Protein 3N3M (pdb70)

B-factor: mean 17.36, std 8.09, range [6.69, 53.51]

GO terms:
  GO:0004590 orotidine-5'-phosphate decarboxylase activity (F, IDA)
  GO:0006207 'de novo' pyrimidine nucleobase biosynthetic process (P, IDA)
  GO:0005515 protein binding (F, IPI)

Radius of gyration: 24.57 Å; Cα contacts (8 Å, |Δi|>4): 1344; chains: 2; bounding box: 71×54×68 Å

Nearest PDB structures (foldseek):
  3s9y-assembly1_A  TM=9.866E-01  e=8.174E-56  Plasmodium falciparum 3D7
  6dsr-assembly1_B  TM=1.000E+00  e=1.094E-52  Plasmodium falciparum
  6dsr-assembly1_A  TM=9.986E-01  e=3.326E-52  Plasmodium falciparum
  2aqw-assembly1_A  TM=9.855E-01  e=5.364E-44  Plasmodium yoelii
  2ffc-assembly1_A-2  TM=9.710E-01  e=6.457E-43  Plasmodium vivax

Organism: Plasmodium falciparum (isolate 3D7) (NCBI:txid36329)

InterPro domains:
  IPR001754 Orotidine 5'-phosphate decarboxylase domain [PF00215] (89-309)
  IPR001754 Orotidine 5'-phosphate decarboxylase domain [SM00934] (17-309)
  IPR011060 Ribulose-phosphate binding barrel [SSF51366] (3-318)
  IPR011995 Orotidine 5'-phosphate decarboxylase, type 2 [PTHR43375] (1-318)
  IPR011995 Orotidine 5'-phosphate decarboxylase, type 2 [TIGR02127] (3-299)
  IPR013785 Aldolase-type TIM barrel [G3DSA:3.20.20.70] (1-323)
  IPR018089 Orotidine 5'-phosphate decarboxylase, active site [PS00156] (133-146)

CATH classification: 3.20.20.70

Sequence (650 aa):
GLVPRGSMGFFKVKLEKKRRNNAINTCLCIGLDPPDEKDIENNFMKKNEKENNYNNNIKKNLKEKKYINNVSIKKDILLLKAPDNNIIRREEEKSEEFFYFFNHFCFFYIINETNKYALTTFKMNFAFYIPYGSVGIDVLKNVFDYLYELNIIPTILDMKINDIGNTVVKKNYRKFIFEEYLKSDSCTVNIYMGTTNNMMLKDICYDEEKNKYYSAFVVLVKTTNPDSAIFQKKNLSLDNKQQAYVIIMAQEEALNMSSSYLNLEQNNEFIGFVVGAANSYDEMNYIRTYFPNCYILSPGIGAQNNGDLHKTLTNNGYHKSYYEKILINIGRAITKNPYPPQKKAAQMYYDQINAILKQNMSMGFKVKKLEKRRNAINTCLCIGLDPDEKKDIEENFMKNEKENNNYNNNIKKNLKEKYYINNNVSSIKKDDILLKAPDNIIREEKSSEEEFFYFFNHFCFFYIINETNKYALTTFKMNFAFYIPYGSVGIDVLKNVFDYLYELNIPTILDMKINDIGNTVKKNYRKFIFEYLKSDSCTVNIYMGTTNNMLKDICYDEEKNKYYSAFVLVKTTNPDSAIIFQKNLSLDNKQQAYVIMAQEALNMSSYLNLEQNNEFIGFVVGAANSYDEMNYIRTYYFPNCYILSPGIGAQNGDLHKTLTNGYHKKSYEKILINIGRAITKNPYPQKAAQMMYYDQQINAILKQNM

Structure (mmCIF, N/CA/C/O backbone):
data_3N3M
#
_entry.id   3N3M
#
_cell.length_a   80.802
_cell.length_b   83.131
_cell.length_c   89.983
_cell.angle_alpha   90.00
_cell.angle_beta   90.00
_cell.angle_gamma   90.00
#
_symmetry.space_group_name_H-M   'P 21 21 2'
#
loop_
_entity.id
_entity.type
_entity.pdbx_description
1 polymer "Orotidine 5'-phosphate decarboxylase"
2 non-polymer 'TRIETHYLENE GLYCOL'
3 non-polymer 1,2-ETHANEDIOL
4 non-polymer GLYCEROL
5 non-polymer "6-AMINOURIDINE 5'-MONOPHOSPHATE"
6 non-polymer 'PHOSPHATE ION'
7 water water
#
loop_
_atom_site.group_PDB
_atom_site.id
_atom_site.type_symbol
_atom_site.label_atom_id
_atom_site.label_alt_id
_atom_site.label_comp_id
_atom_site.label_asym_id
_atom_site.label_entity_id
_atom_site.label_seq_id
_atom_site.pdbx_PDB_ins_code
_atom_site.Cartn_x
_atom_site.Cartn_y
_atom_site.Cartn_z
_atom_site.occupancy
_atom_site.B_iso_or_equiv
_atom_site.auth_seq_id
_atom_site.auth_comp_id
_atom_site.auth_asym_id
_atom_site.auth_atom_id
_atom_site.pdbx_PDB_model_num
ATOM 1 N N . GLY A 1 13 ? 7.251 34.507 -11.885 1.00 37.19 -6 GLY A N 1
ATOM 2 C CA . GLY A 1 13 ? 6.687 34.243 -10.530 1.00 36.82 -6 GLY A CA 1
ATOM 3 C C . GLY A 1 13 ? 7.330 33.064 -9.824 1.00 36.79 -6 GLY A C 1
ATOM 4 O O . GLY A 1 13 ? 6.980 32.760 -8.682 1.00 37.38 -6 GLY A O 1
ATOM 5 N N . LEU A 1 14 ? 8.278 32.413 -10.497 1.00 36.47 -5 LEU A N 1
ATOM 6 C CA . LEU A 1 14 ? 8.929 31.199 -9.994 1.00 36.02 -5 LEU A CA 1
ATOM 7 C C . LEU A 1 14 ? 10.241 31.480 -9.271 1.00 35.93 -5 LEU A C 1
ATOM 8 O O . LEU A 1 14 ? 11.025 32.337 -9.683 1.00 35.57 -5 LEU A O 1
ATOM 13 N N . VAL A 1 15 ? 10.482 30.716 -8.209 1.00 35.89 -4 VAL A N 1
ATOM 14 C CA . VAL A 1 15 ? 11.659 30.899 -7.366 1.00 36.03 -4 VAL A CA 1
ATOM 15 C C . VAL A 1 15 ? 12.332 29.545 -7.096 1.00 34.97 -4 VAL A C 1
ATOM 16 O O . VAL A 1 15 ? 11.635 28.532 -6.970 1.00 35.92 -4 VAL A O 1
ATOM 20 N N . PRO A 1 16 ? 13.679 29.497 -7.067 1.00 34.12 -3 PRO A N 1
ATOM 21 C CA . PRO A 1 16 ? 14.322 28.205 -6.807 1.00 32.98 -3 PRO A CA 1
ATOM 22 C C . PRO A 1 16 ? 14.109 27.756 -5.368 1.00 31.32 -3 PRO A C 1
ATOM 23 O O . PRO A 1 16 ? 13.789 28.577 -4.500 1.00 29.90 -3 PRO A O 1
ATOM 27 N N . ARG A 1 17 ? 14.263 26.455 -5.142 1.00 30.50 -2 ARG A N 1
ATOM 28 C CA . ARG A 1 17 ? 14.277 25.906 -3.792 1.00 29.62 -2 ARG A CA 1
ATOM 29 C C . ARG A 1 17 ? 15.290 26.679 -2.944 1.00 27.93 -2 ARG A C 1
ATOM 30 O O . ARG A 1 17 ? 16.433 26.929 -3.367 1.00 27.88 -2 ARG A O 1
ATOM 38 N N . GLY A 1 18 ? 14.856 27.072 -1.756 1.00 25.71 -1 GLY A N 1
ATOM 39 C CA . GLY A 1 18 ? 15.731 27.745 -0.810 1.00 23.86 -1 GLY A CA 1
ATOM 40 C C . GLY A 1 18 ? 15.584 29.252 -0.816 1.00 23.56 -1 GLY A C 1
ATOM 41 O O . GLY A 1 18 ? 16.116 29.926 0.077 1.00 23.29 -1 GLY A O 1
ATOM 42 N N . SER A 1 19 ? 14.851 29.777 -1.801 1.00 22.12 0 SER A N 1
ATOM 43 C CA . SER A 1 19 ? 14.785 31.217 -2.013 1.00 21.78 0 SER A CA 1
ATOM 44 C C . SER A 1 19 ? 13.387 31.754 -1.786 1.00 21.92 0 SER A C 1
ATOM 45 O O . SER A 1 19 ? 12.870 32.571 -2.567 1.00 21.31 0 SER A O 1
ATOM 48 N N . MET A 1 20 ? 12.789 31.271 -0.703 1.00 22.12 1 MET A N 1
ATOM 49 C CA . MET A 1 20 ? 11.519 31.799 -0.229 1.00 22.48 1 MET A CA 1
ATOM 50 C C . MET A 1 20 ? 11.359 31.576 1.273 1.00 21.41 1 MET A C 1
ATOM 51 O O . MET A 1 20 ? 11.939 30.650 1.851 1.00 22.42 1 MET A O 1
ATOM 56 N N . GLY A 1 21 ? 10.560 32.422 1.904 1.00 20.17 2 GLY A N 1
ATOM 57 C CA . GLY A 1 21 ? 10.361 32.316 3.343 1.00 17.32 2 GLY A CA 1
ATOM 58 C C . GLY A 1 21 ? 9.541 31.109 3.728 1.00 16.52 2 GLY A C 1
ATOM 59 O O . GLY A 1 21 ? 8.763 30.589 2.914 1.00 16.03 2 GLY A O 1
ATOM 60 N N A PHE A 1 22 ? 9.718 30.679 4.965 0.50 15.10 3 PHE A N 1
ATOM 61 N N B PHE A 1 22 ? 9.695 30.644 4.970 0.50 15.57 3 PHE A N 1
ATOM 62 C CA A PHE A 1 22 ? 9.058 29.467 5.400 0.50 14.41 3 PHE A CA 1
ATOM 63 C CA B PHE A 1 22 ? 9.026 29.420 5.497 0.50 15.11 3 PHE A CA 1
ATOM 64 C C A PHE A 1 22 ? 7.554 29.503 5.201 0.50 14.83 3 PHE A C 1
ATOM 65 C C B PHE A 1 22 ? 7.499 29.446 5.429 0.50 15.49 3 PHE A C 1
ATOM 66 O O A PHE A 1 22 ? 7.012 28.508 4.720 0.50 13.23 3 PHE A O 1
ATOM 67 O O B PHE A 1 22 ? 6.860 28.404 5.278 0.50 15.19 3 PHE A O 1
ATOM 82 N N . LYS A 1 23 ? 6.901 30.631 5.511 1.00 14.81 4 LYS A N 1
ATOM 83 C CA . LYS A 1 23 ? 5.444 30.718 5.381 1.00 16.72 4 LYS A CA 1
ATOM 84 C C . LYS A 1 23 ? 4.987 30.258 4.018 1.00 16.72 4 LYS A C 1
ATOM 85 O O . LYS A 1 23 ? 3.985 29.530 3.899 1.00 17.17 4 LYS A O 1
ATOM 91 N N . VAL A 1 24 ? 5.718 30.694 2.998 1.00 16.45 5 VAL A N 1
ATOM 92 C CA . VAL A 1 24 ? 5.382 30.435 1.609 1.00 17.95 5 VAL A CA 1
ATOM 93 C C . VAL A 1 24 ? 5.745 28.998 1.219 1.00 16.77 5 VAL A C 1
ATOM 94 O O . VAL A 1 24 ? 5.002 28.320 0.490 1.00 17.25 5 VAL A O 1
ATOM 98 N N . LYS A 1 25 ? 6.878 28.515 1.720 1.00 15.69 6 LYS A N 1
ATOM 99 C CA . LYS A 1 25 ? 7.307 27.145 1.456 1.00 14.42 6 LYS A CA 1
ATOM 100 C C . LYS A 1 25 ? 6.288 26.154 2.021 1.00 13.75 6 LYS A C 1
ATOM 101 O O . LYS A 1 25 ? 5.929 25.182 1.351 1.00 13.43 6 LYS A O 1
ATOM 107 N N . LEU A 1 26 ? 5.783 26.421 3.227 1.00 13.66 7 LEU A N 1
ATOM 108 C CA . LEU A 1 26 ? 4.764 25.582 3.845 1.00 14.33 7 LEU A CA 1
ATOM 109 C C . LEU A 1 26 ? 3.474 25.611 3.066 1.00 15.99 7 LEU A C 1
ATOM 110 O O . LEU A 1 26 ? 2.859 24.573 2.829 1.00 15.64 7 LEU A O 1
ATOM 115 N N . GLU A 1 27 ? 3.045 26.804 2.676 1.00 15.89 8 GLU A N 1
ATOM 116 C CA . GLU A 1 27 ? 1.773 26.926 1.978 1.00 17.49 8 GLU A CA 1
ATOM 117 C C . GLU A 1 27 ? 1.835 26.185 0.650 1.00 16.51 8 GLU A C 1
ATOM 118 O O . GLU A 1 27 ? 0.902 25.469 0.261 1.00 17.29 8 GLU A O 1
ATOM 124 N N A LYS A 1 28 ? 2.964 26.311 -0.029 0.50 16.38 9 LYS A N 1
ATOM 125 N N B LYS A 1 28 ? 2.935 26.356 -0.071 0.50 16.32 9 LYS A N 1
ATOM 126 C CA A LYS A 1 28 ? 3.161 25.708 -1.337 0.50 15.96 9 LYS A CA 1
ATOM 127 C CA B LYS A 1 28 ? 3.053 25.692 -1.356 0.50 15.84 9 LYS A CA 1
ATOM 128 C C A LYS A 1 28 ? 3.224 24.180 -1.292 0.50 15.71 9 LYS A C 1
ATOM 129 C C B LYS A 1 28 ? 3.025 24.182 -1.169 0.50 15.58 9 LYS A C 1
ATOM 130 O O A LYS A 1 28 ? 2.778 23.486 -2.218 0.50 15.20 9 LYS A O 1
ATOM 131 O O B LYS A 1 28 ? 2.265 23.512 -1.861 0.50 15.18 9 LYS A O 1
ATOM 142 N N . ARG A 1 29 ? 3.809 23.666 -0.217 1.00 15.19 10 ARG A N 1
ATOM 143 C CA . ARG A 1 29 ? 3.898 22.210 -0.011 1.00 14.67 10 ARG A CA 1
ATOM 144 C C . ARG A 1 29 ? 2.539 21.672 0.383 1.00 14.94 10 ARG A C 1
ATOM 145 O O . ARG A 1 29 ? 2.146 20.609 -0.074 1.00 13.96 10 ARG A O 1
ATOM 153 N N . ARG A 1 30 ? 1.796 22.420 1.189 1.00 15.65 11 ARG A N 1
ATOM 154 C CA . ARG A 1 30 ? 0.472 22.000 1.619 1.00 16.96 11 ARG A CA 1
ATOM 155 C C . ARG A 1 30 ? -0.476 21.954 0.411 1.00 18.35 11 ARG A C 1
ATOM 156 O O . ARG A 1 30 ? -1.324 21.051 0.298 1.00 18.68 11 ARG A O 1
ATOM 164 N N A ASN A 1 31 ? -0.339 22.909 -0.506 0.50 18.83 12 ASN A N 1
ATOM 165 N N B ASN A 1 31 ? -0.317 22.932 -0.476 0.50 19.23 12 ASN A N 1
ATOM 166 C CA A ASN A 1 31 ? -1.148 22.878 -1.725 0.50 19.25 12 ASN A CA 1
ATOM 167 C CA B ASN A 1 31 ? -1.053 22.952 -1.724 0.50 20.24 12 ASN A CA 1
ATOM 168 C C A ASN A 1 31 ? -0.744 21.770 -2.698 0.50 19.53 12 ASN A C 1
ATOM 169 C C B ASN A 1 31 ? -0.782 21.695 -2.538 0.50 19.92 12 ASN A C 1
ATOM 170 O O A ASN A 1 31 ? -1.532 21.367 -3.563 0.50 20.04 12 ASN A O 1
ATOM 171 O O B ASN A 1 31 ? -1.711 21.108 -3.107 0.50 20.52 12 ASN A O 1
ATOM 180 N N . ALA A 1 32 ? 0.487 21.290 -2.582 1.00 19.41 13 ALA A N 1
ATOM 181 C CA . ALA A 1 32 ? 0.948 20.180 -3.403 1.00 19.17 13 ALA A CA 1
ATOM 182 C C . ALA A 1 32 ? 0.449 18.834 -2.890 1.00 19.10 13 ALA A C 1
ATOM 183 O O . ALA A 1 32 ? -0.073 18.024 -3.660 1.00 20.38 13 ALA A O 1
ATOM 185 N N . ILE A 1 33 ? 0.582 18.601 -1.588 1.00 17.60 14 ILE A N 1
ATOM 186 C CA . ILE A 1 33 ? 0.292 17.269 -1.067 1.00 17.56 14 ILE A CA 1
ATOM 187 C C . ILE A 1 33 ? -0.919 17.164 -0.151 1.00 16.27 14 ILE A C 1
ATOM 188 O O . ILE A 1 33 ? -1.302 16.059 0.236 1.00 16.80 14 ILE A O 1
ATOM 193 N N . ASN A 1 34 ? -1.489 18.304 0.213 1.00 15.61 15 ASN A N 1
ATOM 194 C CA . ASN A 1 34 ? -2.801 18.356 0.841 1.00 15.66 15 ASN A CA 1
ATOM 195 C C . ASN A 1 34 ? -2.891 17.581 2.135 1.00 15.46 15 ASN A C 1
ATOM 196 O O . ASN A 1 34 ? -3.796 16.771 2.366 1.00 16.87 15 ASN A O 1
ATOM 201 N N . THR A 1 35 ? -1.941 17.861 3.022 1.00 13.77 16 THR A N 1
ATOM 202 C CA . THR A 1 35 ? -1.955 17.238 4.343 1.00 13.19 16 THR A CA 1
ATOM 203 C C . THR A 1 35 ? -1.297 18.180 5.343 1.00 12.96 16 THR A C 1
ATOM 204 O O . THR A 1 35 ? -0.726 19.182 4.956 1.00 14.49 16 THR A O 1
ATOM 208 N N . CYS A 1 36 ? -1.381 17.825 6.625 1.00 11.56 17 CYS A N 1
ATOM 209 C CA . CYS A 1 36 ? -0.608 18.507 7.652 1.00 11.55 17 CYS A CA 1
ATOM 210 C C . CYS A 1 36 ? 0.258 17.552 8.460 1.00 11.37 17 CYS A C 1
ATOM 211 O O . CYS A 1 36 ? 0.737 17.898 9.548 1.00 11.95 17 CYS A O 1
ATOM 214 N N . LEU A 1 37 ? 0.482 16.364 7.922 1.00 9.91 18 LEU A N 1
ATOM 215 C CA . LEU A 1 37 ? 1.391 15.390 8.543 1.00 10.10 18 LEU A CA 1
ATOM 216 C C . LEU A 1 37 ? 2.806 15.936 8.640 1.00 9.21 18 LEU A C 1
ATOM 217 O O . LEU A 1 37 ? 3.429 16.298 7.638 1.00 10.86 18 LEU A O 1
ATOM 222 N N . CYS A 1 38 ? 3.340 15.910 9.862 1.00 9.51 19 CYS A N 1
ATOM 223 C CA . CYS A 1 38 ? 4.743 16.208 10.088 1.00 9.42 19 CYS A CA 1
ATOM 224 C C . CYS A 1 38 ? 5.393 14.882 10.531 1.00 8.00 19 CYS A C 1
ATOM 225 O O . CYS A 1 38 ? 4.977 14.305 11.545 1.00 9.59 19 CYS A O 1
ATOM 228 N N . ILE A 1 39 ? 6.391 14.422 9.784 1.00 7.89 20 ILE A N 1
ATOM 229 C CA . ILE A 1 39 ? 6.995 13.142 10.157 1.00 7.68 20 ILE A CA 1
ATOM 230 C C . ILE A 1 39 ? 8.175 13.437 11.068 1.00 8.32 20 ILE A C 1
ATOM 231 O O . ILE A 1 39 ? 9.083 14.177 10.710 1.00 8.60 20 ILE A O 1
ATOM 236 N N . GLY A 1 40 ? 8.180 12.809 12.233 1.00 8.23 21 GLY A N 1
ATOM 237 C CA . GLY A 1 40 ? 9.274 12.991 13.167 1.00 8.88 21 GLY A CA 1
ATOM 238 C C . GLY A 1 40 ? 10.358 11.965 12.913 1.00 9.21 21 GLY A C 1
ATOM 239 O O . GLY A 1 40 ? 10.063 10.771 12.733 1.00 10.57 21 GLY A O 1
ATOM 240 N N . LEU A 1 41 ? 11.613 12.403 12.873 1.00 8.96 22 LEU A N 1
ATOM 241 C CA . LEU A 1 41 ? 12.734 11.506 12.616 1.00 9.82 22 LEU A CA 1
ATOM 242 C C . LEU A 1 41 ? 13.668 11.542 13.829 1.00 10.27 22 LEU A C 1
ATOM 243 O O . LEU A 1 41 ? 14.579 12.390 13.926 1.00 11.37 22 LEU A O 1
ATOM 248 N N . ASP A 1 42 ? 13.397 10.608 14.754 1.00 9.66 23 ASP A N 1
ATOM 249 C CA . ASP A 1 42 ? 14.046 10.534 16.071 1.00 9.15 23 ASP A CA 1
ATOM 250 C C . ASP A 1 42 ? 14.620 9.120 16.215 1.00 9.02 23 ASP A C 1
ATOM 251 O O . ASP A 1 42 ? 14.072 8.294 16.947 1.00 9.05 23 ASP A O 1
ATOM 256 N N A PRO A 1 43 ? 15.703 8.816 15.480 0.50 9.55 24 PRO A N 1
ATOM 257 N N B PRO A 1 43 ? 15.747 8.851 15.543 0.50 9.42 24 PRO A N 1
ATOM 258 C CA A PRO A 1 43 ? 16.165 7.429 15.536 0.50 9.36 24 PRO A CA 1
ATOM 259 C CA B PRO A 1 43 ? 16.318 7.500 15.497 0.50 9.54 24 PRO A CA 1
ATOM 260 C C A PRO A 1 43 ? 16.877 7.192 16.854 0.50 9.64 24 PRO A C 1
ATOM 261 C C B PRO A 1 43 ? 17.030 7.113 16.794 0.50 9.43 24 PRO A C 1
ATOM 262 O O A PRO A 1 43 ? 17.651 8.038 17.302 0.50 9.85 24 PRO A O 1
ATOM 263 O O B PRO A 1 43 ? 18.009 7.774 17.159 0.50 9.95 24 PRO A O 1
ATOM 270 N N . ASP A 1 44 ? 16.563 6.081 17.498 1.00 10.00 25 ASP A N 1
ATOM 271 C CA . ASP A 1 44 ? 17.268 5.701 18.726 1.00 10.30 25 ASP A CA 1
ATOM 272 C C . ASP A 1 44 ? 18.268 4.596 18.445 1.00 10.99 25 ASP A C 1
ATOM 273 O O . ASP A 1 44 ? 18.402 4.119 17.315 1.00 10.65 25 ASP A O 1
ATOM 278 N N . GLU A 1 45 ? 19.050 4.249 19.462 1.00 11.73 26 GLU A N 1
ATOM 279 C CA . GLU A 1 45 ? 20.103 3.267 19.274 1.00 13.20 26 GLU A CA 1
ATOM 280 C C . GLU A 1 45 ? 19.545 1.939 18.788 1.00 12.82 26 GLU A C 1
ATOM 281 O O . GLU A 1 45 ? 20.129 1.306 17.907 1.00 12.32 26 GLU A O 1
ATOM 287 N N . LYS A 1 46 ? 18.393 1.558 19.320 1.00 12.05 27 LYS A N 1
ATOM 28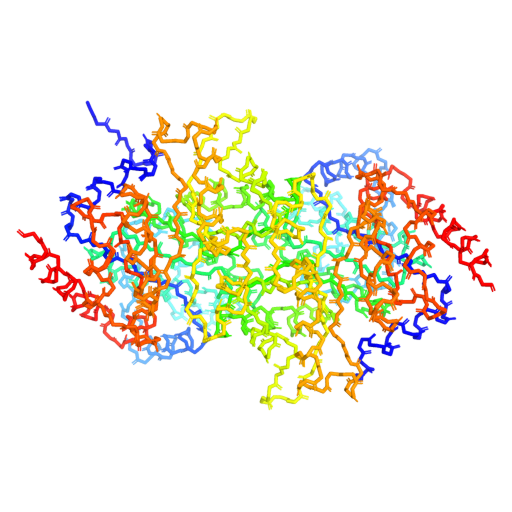8 C CA . LYS A 1 46 ? 17.732 0.326 18.858 1.00 13.87 27 LYS A CA 1
ATOM 289 C C . LYS A 1 46 ? 17.328 0.375 17.397 1.00 12.54 27 LYS A C 1
ATOM 290 O O . LYS A 1 46 ? 17.453 -0.601 16.647 1.00 12.43 27 LYS A O 1
ATOM 296 N N . ASP A 1 47 ? 16.849 1.535 16.965 1.00 11.90 28 ASP A N 1
ATOM 297 C CA . ASP A 1 47 ? 16.478 1.660 15.573 1.00 11.53 28 ASP A CA 1
ATOM 298 C C . ASP A 1 47 ? 17.669 1.473 14.642 1.00 11.32 28 ASP A C 1
ATOM 299 O O . ASP A 1 47 ? 17.566 0.806 13.609 1.00 11.35 28 ASP A O 1
ATOM 304 N N . ILE A 1 48 ? 18.784 2.091 15.006 1.00 10.70 29 ILE A N 1
ATOM 305 C CA . ILE A 1 48 ? 19.994 2.011 14.179 1.00 11.38 29 ILE A CA 1
ATOM 306 C C . ILE A 1 48 ? 20.517 0.580 14.127 1.00 11.47 29 ILE A C 1
ATOM 307 O O . ILE A 1 48 ? 20.807 0.045 13.031 1.00 11.50 29 ILE A O 1
ATOM 312 N N . GLU A 1 49 ? 20.584 -0.051 15.304 1.00 12.33 30 GLU A N 1
ATOM 313 C CA . GLU A 1 49 ? 21.005 -1.444 15.370 1.00 13.49 30 GLU A CA 1
ATOM 314 C C . GLU A 1 49 ? 20.096 -2.379 14.599 1.00 13.18 30 GLU A C 1
ATOM 315 O O . GLU A 1 49 ? 20.582 -3.307 13.923 1.00 13.64 30 GLU A O 1
ATOM 321 N N A ASN A 1 50 ? 18.788 -2.153 14.670 0.50 11.85 31 ASN A N 1
ATOM 322 N N B ASN A 1 50 ? 18.786 -2.163 14.703 0.50 12.78 31 ASN A N 1
ATOM 323 C CA A ASN A 1 50 ? 17.844 -3.019 13.988 0.50 11.79 31 ASN A CA 1
ATOM 324 C CA B ASN A 1 50 ? 17.827 -2.997 14.000 0.50 13.50 31 ASN A CA 1
ATOM 325 C C A ASN A 1 50 ? 17.881 -2.843 12.473 0.50 11.58 31 ASN A C 1
ATOM 326 C C B ASN A 1 50 ? 18.021 -2.855 12.499 0.50 12.48 31 ASN A C 1
ATOM 327 O O A ASN A 1 50 ? 17.646 -3.797 11.724 0.50 11.42 31 ASN A O 1
ATOM 328 O O B ASN A 1 50 ? 18.071 -3.856 11.791 0.50 12.79 31 ASN A O 1
ATOM 337 N N . PHE A 1 51 ? 18.127 -1.615 12.017 1.00 12.00 32 PHE A N 1
ATOM 338 C CA . PHE A 1 51 ? 18.354 -1.352 10.614 1.00 11.41 32 PHE A CA 1
ATOM 339 C C . PHE A 1 51 ? 19.609 -2.065 10.128 1.00 11.90 32 PHE A C 1
ATOM 340 O O . PHE A 1 51 ? 19.576 -2.719 9.092 1.00 12.16 32 PHE A O 1
ATOM 348 N N . MET A 1 52 ? 20.696 -1.975 10.896 1.00 12.38 33 MET A N 1
ATOM 349 C CA . MET A 1 52 ? 21.937 -2.644 10.511 1.00 14.36 33 MET A CA 1
ATOM 350 C C . MET A 1 52 ? 21.735 -4.146 10.432 1.00 14.84 33 MET A C 1
ATOM 351 O O . MET A 1 52 ? 22.150 -4.755 9.439 1.00 13.80 33 MET A O 1
ATOM 356 N N A LYS A 1 53 ? 21.108 -4.726 11.450 0.50 14.78 34 LYS A N 1
ATOM 357 N N B LYS A 1 53 ? 21.095 -4.730 11.440 0.50 14.97 34 LYS A N 1
ATOM 358 C CA A LYS A 1 53 ? 20.831 -6.165 11.469 0.50 16.03 34 LYS A CA 1
ATOM 359 C CA B LYS A 1 53 ? 20.839 -6.175 11.463 0.50 16.39 34 LYS A CA 1
ATOM 360 C C A LYS A 1 53 ? 20.039 -6.565 10.235 0.50 16.28 34 LYS A C 1
ATOM 361 C C B LYS A 1 53 ? 19.982 -6.621 10.286 0.50 16.44 34 LYS A C 1
ATOM 362 O O A LYS A 1 53 ? 20.428 -7.486 9.515 0.50 16.21 34 LYS A O 1
ATOM 363 O O B LYS A 1 53 ? 20.245 -7.650 9.670 0.50 16.16 34 LYS A O 1
ATOM 374 N N . ASN A 1 54 ? 18.944 -5.854 9.979 1.00 16.12 35 ASN A N 1
ATOM 375 C CA . ASN A 1 54 ? 18.037 -6.220 8.895 1.00 16.45 35 ASN A CA 1
ATOM 376 C C . ASN A 1 54 ? 18.699 -6.067 7.539 1.00 16.21 35 ASN A C 1
ATOM 377 O O . ASN A 1 54 ? 18.520 -6.905 6.651 1.00 16.59 35 ASN A O 1
ATOM 382 N N . GLU A 1 55 ? 19.483 -5.014 7.366 1.00 14.46 36 GLU A N 1
ATOM 383 C CA . GLU A 1 55 ? 20.197 -4.835 6.100 1.00 14.48 36 GLU A CA 1
ATOM 384 C C . GLU A 1 55 ? 21.229 -5.943 5.896 1.00 15.97 36 GLU A C 1
ATOM 385 O O . GLU A 1 55 ? 21.317 -6.488 4.802 1.00 16.93 36 GLU A O 1
ATOM 391 N N . LYS A 1 56 ? 21.945 -6.305 6.955 1.00 16.70 37 LYS A N 1
ATOM 392 C CA . LYS A 1 56 ? 22.917 -7.396 6.863 1.00 18.88 37 LYS A CA 1
ATOM 393 C C . LYS A 1 56 ? 22.225 -8.699 6.501 1.00 20.63 37 LYS A C 1
ATOM 394 O O . LYS A 1 56 ? 22.805 -9.507 5.763 1.00 21.30 37 LYS A O 1
ATOM 400 N N . GLU A 1 57 ? 20.998 -8.901 6.981 1.00 20.68 38 GLU A N 1
ATOM 401 C CA . GLU A 1 57 ? 20.267 -10.144 6.699 1.00 22.26 38 GLU A CA 1
ATOM 402 C C . GLU A 1 57 ? 19.618 -10.194 5.312 1.00 22.20 38 GLU A C 1
ATOM 403 O O . GLU A 1 57 ? 19.216 -11.273 4.835 1.00 22.78 38 GLU A O 1
ATOM 409 N N . ASN A 1 58 ? 19.537 -9.042 4.651 1.00 21.26 39 ASN A N 1
ATOM 410 C CA . ASN A 1 58 ? 18.841 -8.942 3.378 1.00 20.32 39 ASN A CA 1
ATOM 411 C C . ASN A 1 58 ? 19.670 -8.354 2.253 1.00 19.50 39 ASN A C 1
ATOM 412 O O . ASN A 1 58 ? 19.135 -7.805 1.303 1.00 20.59 39 ASN A O 1
ATOM 417 N N . ASN A 1 59 ? 20.985 -8.475 2.381 1.00 18.53 40 ASN A N 1
ATOM 418 C CA . ASN A 1 59 ? 21.924 -7.939 1.413 1.00 18.11 40 ASN A CA 1
ATOM 419 C C . ASN A 1 59 ? 21.667 -6.467 1.092 1.00 17.19 40 ASN A C 1
ATOM 420 O O . ASN A 1 59 ? 21.759 -6.022 -0.047 1.00 16.84 40 ASN A O 1
ATOM 425 N N . TYR A 1 60 ? 21.317 -5.728 2.138 1.00 15.79 41 TYR A N 1
ATOM 426 C CA . TYR A 1 60 ? 21.363 -4.250 2.082 1.00 15.19 41 TYR A CA 1
ATOM 427 C C . TYR A 1 60 ? 20.457 -3.641 1.013 1.00 14.74 41 TYR A C 1
ATOM 428 O O . TYR A 1 60 ? 20.811 -2.643 0.379 1.00 14.64 41 TYR A O 1
ATOM 437 N N A ASN A 1 61 ? 19.280 -4.219 0.812 0.50 14.79 42 ASN A N 1
ATOM 438 N N B ASN A 1 61 ? 19.287 -4.248 0.834 0.50 14.91 42 ASN A N 1
ATOM 439 C CA A ASN A 1 61 ? 18.411 -3.731 -0.255 0.50 14.22 42 ASN A CA 1
ATOM 440 C CA B ASN A 1 61 ? 18.317 -3.791 -0.157 0.50 14.50 42 ASN A CA 1
ATOM 441 C C A ASN A 1 61 ? 17.970 -2.276 -0.090 0.50 13.16 42 ASN A C 1
ATOM 442 C C B ASN A 1 61 ? 18.048 -2.295 -0.066 0.50 13.38 42 ASN A C 1
ATOM 443 O O A ASN A 1 61 ? 17.824 -1.558 -1.079 0.50 13.90 42 ASN A O 1
ATOM 444 O O B ASN A 1 61 ? 18.109 -1.577 -1.064 0.50 13.95 42 ASN A O 1
ATOM 453 N N . ASN A 1 62 ? 17.772 -1.839 1.152 1.00 13.66 43 ASN A N 1
ATOM 454 C CA . ASN A 1 62 ? 17.394 -0.446 1.366 1.00 12.73 43 ASN A CA 1
ATOM 455 C C . ASN A 1 62 ? 18.557 0.512 1.209 1.00 12.75 43 ASN A C 1
ATOM 456 O O . ASN A 1 62 ? 18.396 1.598 0.670 1.00 10.91 43 ASN A O 1
ATOM 461 N N . ILE A 1 63 ? 19.734 0.104 1.657 1.00 11.39 44 ILE A N 1
ATOM 462 C CA . ILE A 1 63 ? 20.916 0.922 1.427 1.00 11.96 44 ILE A CA 1
ATOM 463 C C . ILE A 1 63 ? 21.192 1.070 -0.074 1.00 12.30 44 ILE A C 1
ATOM 464 O O . ILE A 1 63 ? 21.467 2.175 -0.549 1.00 12.17 44 ILE A O 1
ATOM 469 N N . LYS A 1 64 ? 21.075 -0.036 -0.818 1.00 12.95 45 LYS A N 1
ATOM 470 C CA . LYS A 1 64 ? 21.324 0.071 -2.262 1.00 14.35 45 LYS A CA 1
ATOM 471 C C . LYS A 1 64 ? 20.292 0.979 -2.932 1.00 13.35 45 LYS A C 1
ATOM 472 O O . LYS A 1 64 ? 20.625 1.767 -3.810 1.00 14.73 45 LYS A O 1
ATOM 478 N N . LYS A 1 65 ? 19.062 0.963 -2.431 1.00 13.54 46 LYS A N 1
ATOM 479 C CA . LYS A 1 65 ? 18.086 1.932 -2.924 1.00 14.11 46 LYS A CA 1
ATOM 480 C C . LYS A 1 65 ? 18.437 3.363 -2.539 1.00 12.76 46 LYS A C 1
ATOM 481 O O . LYS A 1 65 ? 18.299 4.259 -3.352 1.00 13.49 46 LYS A O 1
ATOM 487 N N . ASN A 1 66 ? 18.905 3.605 -1.314 1.00 12.10 47 ASN A N 1
ATOM 488 C CA . ASN A 1 66 ? 19.333 4.949 -0.952 1.00 11.45 47 ASN A CA 1
ATOM 489 C C . ASN A 1 66 ? 20.428 5.432 -1.922 1.00 11.77 47 ASN A C 1
ATOM 490 O O . ASN A 1 66 ? 20.467 6.604 -2.283 1.00 12.51 47 ASN A O 1
ATOM 495 N N . LEU A 1 67 ? 21.359 4.540 -2.270 1.00 13.04 48 LEU A N 1
ATOM 496 C CA . LEU A 1 67 ? 22.533 4.899 -3.078 1.00 15.26 48 LEU A CA 1
ATOM 497 C C . LEU A 1 67 ? 22.217 5.273 -4.512 1.00 16.25 48 LEU A C 1
ATOM 498 O O . LEU A 1 67 ? 23.067 5.881 -5.177 1.00 18.35 48 LEU A O 1
ATOM 503 N N . LYS A 1 68 ? 21.020 4.946 -4.972 1.00 16.96 49 LYS A N 1
ATOM 504 C CA . LYS A 1 68 ? 20.665 5.370 -6.320 1.00 19.11 49 LYS A CA 1
ATOM 505 C C . LYS A 1 68 ? 19.937 6.694 -6.381 1.00 19.09 49 LYS A C 1
ATOM 506 O O . LYS A 1 68 ? 19.675 7.221 -7.464 1.00 18.77 49 LYS A O 1
ATOM 512 N N . GLU A 1 69 ? 19.605 7.258 -5.217 1.00 18.23 50 GLU A N 1
ATOM 513 C CA . GLU A 1 69 ? 18.905 8.540 -5.210 1.00 20.13 50 GLU A CA 1
ATOM 514 C C . GLU A 1 69 ? 19.873 9.664 -5.559 1.00 21.05 50 GLU A C 1
ATOM 515 O O . GLU A 1 69 ? 20.952 9.744 -4.988 1.00 21.26 50 GLU A O 1
ATOM 521 N N A LYS A 1 70 ? 19.477 10.521 -6.491 0.50 22.07 51 LYS A N 1
ATOM 522 N N B LYS A 1 70 ? 19.513 10.541 -6.488 0.50 21.98 51 LYS A N 1
ATOM 523 C CA A LYS A 1 70 ? 20.382 11.541 -7.019 0.50 22.68 51 LYS A CA 1
ATOM 524 C CA B LYS A 1 70 ? 20.520 11.478 -6.997 0.50 22.45 51 LYS A CA 1
ATOM 525 C C A LYS A 1 70 ? 21.024 12.410 -5.932 0.50 22.31 51 LYS A C 1
ATOM 526 C C B LYS A 1 70 ? 21.033 12.502 -5.970 0.50 22.21 51 LYS A C 1
ATOM 527 O O A LYS A 1 70 ? 22.245 12.601 -5.913 0.50 22.76 51 LYS A O 1
ATOM 528 O O B LYS A 1 70 ? 22.197 12.915 -6.037 0.50 22.91 51 LYS A O 1
ATOM 539 N N . TYR A 1 71 ? 20.198 12.877 -5.000 1.00 21.88 52 TYR A N 1
ATOM 540 C CA . TYR A 1 71 ? 20.600 13.931 -4.065 1.00 20.86 52 TYR A CA 1
ATOM 541 C C . TYR A 1 71 ? 21.515 13.464 -2.942 1.00 19.23 52 TYR A C 1
ATOM 542 O O . TYR A 1 71 ? 22.074 14.271 -2.201 1.00 19.40 52 TYR A O 1
ATOM 551 N N . ILE A 1 72 ? 21.725 12.157 -2.838 1.00 18.83 53 ILE A N 1
ATOM 552 C CA . ILE A 1 72 ? 22.713 11.644 -1.897 1.00 17.85 53 ILE A CA 1
ATOM 553 C C . ILE A 1 72 ? 24.130 12.162 -2.243 1.00 19.42 53 ILE A C 1
ATOM 554 O O . ILE A 1 72 ? 24.988 12.342 -1.373 1.00 19.43 53 ILE A O 1
ATOM 559 N N . ASN A 1 73 ? 24.350 12.477 -3.522 1.00 19.04 54 ASN A N 1
ATOM 560 C CA . ASN A 1 73 ? 25.627 13.039 -3.979 1.00 19.50 54 ASN A CA 1
ATOM 561 C C . ASN A 1 73 ? 25.850 14.506 -3.602 1.00 19.56 54 ASN A C 1
ATOM 562 O O . ASN A 1 73 ? 26.929 15.070 -3.836 1.00 19.56 54 ASN A O 1
ATOM 567 N N . ASN A 1 74 ? 24.833 15.108 -2.991 1.00 18.41 55 ASN A N 1
ATOM 568 C CA . ASN A 1 74 ? 24.852 16.527 -2.673 1.00 19.18 55 ASN A CA 1
ATOM 569 C C . ASN A 1 74 ? 25.020 16.788 -1.177 1.00 18.83 55 ASN A C 1
ATOM 570 O O . ASN A 1 74 ? 25.089 17.947 -0.766 1.00 20.84 55 ASN A O 1
ATOM 575 N N . VAL A 1 75 ? 25.117 15.744 -0.358 1.00 16.91 56 VAL A N 1
ATOM 576 C CA . VAL A 1 75 ? 25.251 15.977 1.095 1.00 16.11 56 VAL A CA 1
ATOM 577 C C . VAL A 1 75 ? 26.691 16.342 1.436 1.00 15.64 56 VAL A C 1
ATOM 578 O O . VAL A 1 75 ? 27.596 16.008 0.659 1.00 16.96 56 VAL A O 1
ATOM 582 N N . SER A 1 76 ? 26.921 17.014 2.565 1.00 14.34 57 SER A N 1
ATOM 583 C CA . SER A 1 76 ? 28.231 17.619 2.851 1.00 14.20 57 SER A CA 1
ATOM 584 C C . SER A 1 76 ? 29.292 16.712 3.452 1.00 15.23 57 SER A C 1
ATOM 585 O O . SER A 1 76 ? 30.490 16.891 3.188 1.00 15.66 57 SER A O 1
ATOM 588 N N . ILE A 1 77 ? 28.888 15.784 4.315 1.00 14.78 58 ILE A N 1
ATOM 589 C CA . ILE A 1 77 ? 29.844 15.105 5.199 1.00 14.57 58 ILE A CA 1
ATOM 590 C C . ILE A 1 77 ? 30.169 13.647 4.815 1.00 14.90 58 ILE A C 1
ATOM 591 O O . ILE A 1 77 ? 29.300 12.777 4.769 1.00 14.10 58 ILE A O 1
ATOM 596 N N . LYS A 1 78 ? 31.445 13.382 4.543 1.00 14.86 59 LYS A N 1
ATOM 597 C CA . LYS A 1 78 ? 31.918 12.015 4.323 1.00 15.98 59 LYS A CA 1
ATOM 598 C C . LYS A 1 78 ? 31.147 11.271 3.247 1.00 15.96 59 LYS A C 1
ATOM 599 O O . LYS A 1 78 ? 30.820 10.105 3.424 1.00 14.62 59 LYS A O 1
ATOM 605 N N . LYS A 1 79 ? 30.883 11.938 2.124 1.00 17.04 60 LYS A N 1
ATOM 606 C CA . LYS A 1 79 ? 30.255 11.253 0.991 1.00 19.96 60 LYS A CA 1
ATOM 607 C C . LYS A 1 79 ? 31.041 10.028 0.535 1.00 21.18 60 LYS A C 1
ATOM 608 O O . LYS A 1 79 ? 30.437 9.012 0.171 1.00 22.40 60 LYS A O 1
ATOM 614 N N . ASP A 1 80 ? 32.368 10.145 0.579 1.00 22.72 61 ASP A N 1
ATOM 615 C CA . ASP A 1 80 ? 33.291 9.056 0.233 1.00 23.74 61 ASP A CA 1
ATOM 616 C C . ASP A 1 80 ? 32.975 7.777 1.027 1.00 22.14 61 ASP A C 1
ATOM 617 O O . ASP A 1 80 ? 33.141 6.654 0.535 1.00 24.39 61 ASP A O 1
ATOM 622 N N . ILE A 1 81 ? 32.500 7.944 2.252 1.00 18.75 62 ILE A N 1
ATOM 623 C CA . ILE A 1 81 ? 32.107 6.814 3.086 1.00 16.72 62 ILE A CA 1
ATOM 624 C C . ILE A 1 81 ? 30.667 6.383 2.811 1.00 15.90 62 ILE A C 1
ATOM 625 O O . ILE A 1 81 ? 30.385 5.186 2.625 1.00 14.34 62 ILE A O 1
ATOM 630 N N A LEU A 1 82 ? 29.747 7.346 2.773 0.50 15.59 63 LEU A N 1
ATOM 631 N N B LEU A 1 82 ? 29.780 7.375 2.760 0.50 15.59 63 LEU A N 1
ATOM 632 C CA A LEU A 1 82 ? 28.331 7.025 2.590 0.50 15.74 63 LEU A CA 1
ATOM 633 C CA B LEU A 1 82 ? 28.350 7.166 2.585 0.50 15.81 63 LEU A CA 1
ATOM 634 C C A LEU A 1 82 ? 28.034 6.315 1.290 0.50 16.13 63 LEU A C 1
ATOM 635 C C B LEU A 1 82 ? 28.004 6.430 1.296 0.50 16.18 63 LEU A C 1
ATOM 636 O O A LEU A 1 82 ? 27.081 5.541 1.202 0.50 15.76 63 LEU A O 1
ATOM 637 O O B LEU A 1 82 ? 27.006 5.715 1.235 0.50 15.77 63 LEU A O 1
ATOM 646 N N . LEU A 1 83 ? 28.834 6.608 0.268 1.00 16.46 64 LEU A N 1
ATOM 647 C CA . LEU A 1 83 ? 28.596 6.010 -1.044 1.00 17.15 64 LEU A CA 1
ATOM 648 C C . LEU A 1 83 ? 29.308 4.683 -1.283 1.00 17.41 64 LEU A C 1
ATOM 649 O O . LEU A 1 83 ? 29.104 4.024 -2.313 1.00 18.84 64 LEU A O 1
ATOM 654 N N . LYS A 1 84 ? 30.087 4.240 -0.306 1.00 16.88 65 LYS A N 1
ATOM 655 C CA . LYS A 1 84 ? 30.696 2.926 -0.384 1.00 17.58 65 LYS A CA 1
ATOM 656 C C . LYS A 1 84 ? 29.678 1.806 -0.399 1.00 18.26 65 LYS A C 1
ATOM 657 O O . LYS A 1 84 ? 28.590 1.941 0.171 1.00 17.88 65 LYS A O 1
ATOM 663 N N . ALA A 1 85 ? 30.037 0.686 -1.024 1.00 18.78 66 ALA A N 1
ATOM 664 C CA . ALA A 1 85 ? 29.247 -0.531 -0.871 1.00 19.42 66 ALA A CA 1
ATOM 665 C C . ALA A 1 85 ? 29.202 -1.000 0.575 1.00 19.29 66 ALA A C 1
ATOM 666 O O . ALA A 1 85 ? 30.222 -1.032 1.270 1.00 18.51 66 ALA A O 1
ATOM 668 N N . PRO A 1 86 ? 28.005 -1.383 1.044 1.00 18.69 67 PRO A N 1
ATOM 669 C CA . PRO A 1 86 ? 27.853 -1.737 2.456 1.00 19.19 67 PRO A CA 1
ATOM 670 C C . PRO A 1 86 ? 28.755 -2.870 2.953 1.00 19.34 67 PRO A C 1
ATOM 671 O O . PRO A 1 86 ? 29.226 -2.819 4.089 1.00 19.22 67 PRO A O 1
ATOM 675 N N . ASP A 1 87 ? 29.025 -3.889 2.132 1.00 20.72 68 ASP A N 1
ATOM 676 C CA . ASP A 1 87 ? 29.930 -4.949 2.595 1.00 21.11 68 ASP A CA 1
ATOM 677 C C . ASP A 1 87 ? 31.376 -4.450 2.744 1.00 20.15 68 ASP A C 1
ATOM 678 O O . ASP A 1 87 ? 32.122 -4.969 3.575 1.00 20.96 68 ASP A O 1
ATOM 683 N N A ASN A 1 88 ? 31.724 -3.446 1.943 0.50 20.53 69 ASN A N 1
ATOM 684 N N B ASN A 1 88 ? 31.753 -3.430 1.967 0.50 20.00 69 ASN A N 1
ATOM 685 C CA A ASN A 1 88 ? 32.988 -2.731 2.039 0.50 20.17 69 ASN A CA 1
ATOM 686 C CA B ASN A 1 88 ? 33.059 -2.775 2.107 0.50 19.26 69 ASN A CA 1
ATOM 687 C C A ASN A 1 88 ? 33.119 -2.047 3.399 0.50 19.23 69 ASN A C 1
ATOM 688 C C B ASN A 1 88 ? 33.174 -1.916 3.358 0.50 18.71 69 ASN A C 1
ATOM 689 O O A ASN A 1 88 ? 34.143 -2.166 4.071 0.50 18.16 69 ASN A O 1
ATOM 690 O O B ASN A 1 88 ? 34.264 -1.730 3.884 0.50 18.13 69 ASN A O 1
ATOM 699 N N . ILE A 1 89 ? 32.052 -1.374 3.825 1.00 17.42 70 ILE A N 1
ATOM 700 C CA . ILE A 1 89 ? 32.041 -0.691 5.111 1.00 16.65 70 ILE A CA 1
ATOM 701 C C . ILE A 1 89 ? 32.302 -1.670 6.251 1.00 17.64 70 ILE A C 1
ATOM 702 O O . ILE A 1 89 ? 33.157 -1.444 7.109 1.00 18.36 70 ILE A O 1
ATOM 707 N N . ILE A 1 90 ? 31.559 -2.763 6.246 1.00 17.73 71 ILE A N 1
ATOM 708 C CA . ILE A 1 90 ? 31.605 -3.714 7.341 1.00 19.94 71 ILE A CA 1
ATOM 709 C C . ILE A 1 90 ? 33.002 -4.338 7.456 1.00 21.16 71 ILE A C 1
ATOM 710 O O . ILE A 1 90 ? 33.549 -4.443 8.558 1.00 21.90 71 ILE A O 1
ATOM 715 N N A ARG A 1 91 ? 33.588 -4.699 6.317 0.50 21.67 72 ARG A N 1
ATOM 716 N N B ARG A 1 91 ? 33.579 -4.701 6.313 0.50 21.34 72 ARG A N 1
ATOM 717 C CA A ARG A 1 91 ? 34.865 -5.414 6.300 0.50 22.50 72 ARG A CA 1
ATOM 718 C CA B ARG A 1 91 ? 34.890 -5.347 6.261 0.50 21.91 72 ARG A CA 1
ATOM 719 C C A ARG A 1 91 ? 36.124 -4.544 6.272 0.50 22.52 72 ARG A C 1
ATOM 720 C C B ARG A 1 91 ? 36.0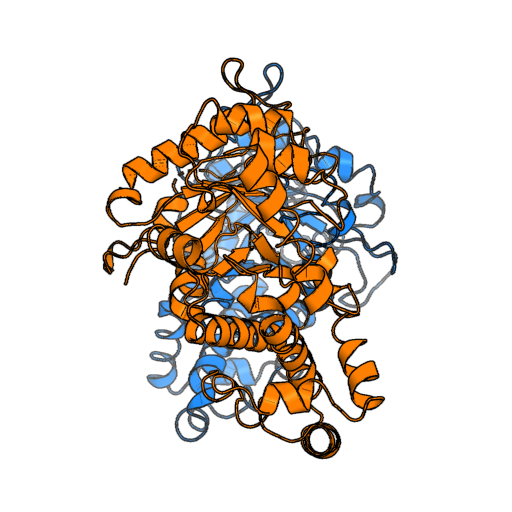56 -4.379 6.434 0.50 21.71 72 ARG A C 1
ATOM 721 O O A ARG A 1 91 ? 37.192 -4.998 6.687 0.50 22.42 72 ARG A O 1
ATOM 722 O O B ARG A 1 91 ? 36.978 -4.638 7.217 0.50 21.46 72 ARG A O 1
ATOM 737 N N A GLU A 1 92 ? 36.024 -3.303 5.804 0.50 22.13 73 GLU A N 1
ATOM 738 N N B GLU A 1 92 ? 36.005 -3.265 5.708 0.50 20.91 73 GLU A N 1
ATOM 739 C CA A GLU A 1 92 ? 37.222 -2.470 5.745 0.50 22.46 73 GLU A CA 1
ATOM 740 C CA B GLU A 1 92 ? 37.163 -2.394 5.545 0.50 21.01 73 GLU A CA 1
ATOM 741 C C A GLU A 1 92 ? 37.088 -1.015 6.192 0.50 21.66 73 GLU A C 1
ATOM 742 C C B GLU A 1 92 ? 37.125 -1.088 6.338 0.50 20.66 73 GLU A C 1
ATOM 743 O O A GLU A 1 92 ? 38.035 -0.228 6.053 0.50 21.07 73 GLU A O 1
ATOM 744 O O B GLU A 1 92 ? 38.172 -0.476 6.580 0.50 19.94 73 GLU A O 1
ATOM 755 N N . GLU A 1 93 ? 35.925 -0.664 6.737 1.00 20.86 74 GLU A N 1
ATOM 756 C CA . GLU A 1 93 ? 35.729 0.662 7.340 1.00 20.76 74 GLU A CA 1
ATOM 757 C C . GLU A 1 93 ? 35.072 0.491 8.695 1.00 20.42 74 GLU A C 1
ATOM 758 O O . GLU A 1 93 ? 34.066 1.136 8.984 1.00 20.04 74 GLU A O 1
ATOM 764 N N . LYS A 1 94 ? 35.622 -0.387 9.529 1.00 21.01 75 LYS A N 1
ATOM 765 C CA . LYS A 1 94 ? 34.957 -0.726 10.788 1.00 21.84 75 LYS A CA 1
ATOM 766 C C . LYS A 1 94 ? 34.609 0.500 11.644 1.00 21.56 75 LYS A C 1
ATOM 767 O O . LYS A 1 94 ? 33.512 0.583 12.196 1.00 21.71 75 LYS A O 1
ATOM 773 N N . SER A 1 95 ? 35.513 1.468 11.707 1.00 20.70 76 SER A N 1
ATOM 774 C CA . SER A 1 95 ? 35.280 2.650 12.542 1.00 20.23 76 SER A CA 1
ATOM 775 C C . SER A 1 95 ? 34.174 3.570 11.991 1.00 19.49 76 SER A C 1
ATOM 776 O O . SER A 1 95 ? 33.660 4.408 12.729 1.00 20.02 76 SER A O 1
ATOM 779 N N . GLU A 1 96 ? 33.816 3.416 10.716 1.00 17.43 77 GLU A N 1
ATOM 780 C CA . GLU A 1 96 ? 32.753 4.215 10.089 1.00 15.44 77 GLU A CA 1
ATOM 781 C C . GLU A 1 96 ? 31.414 3.489 10.037 1.00 14.30 77 GLU A C 1
ATOM 782 O O . GLU A 1 96 ? 30.437 4.053 9.533 1.00 13.13 77 GLU A O 1
ATOM 788 N N . GLU A 1 97 ? 31.363 2.241 10.490 1.00 13.10 78 GLU A N 1
ATOM 789 C CA . GLU A 1 97 ? 30.155 1.426 10.384 1.00 13.61 78 GLU A CA 1
ATOM 790 C C . GLU A 1 97 ? 28.935 2.100 11.015 1.00 13.39 78 GLU A C 1
ATOM 791 O O . GLU A 1 97 ? 27.847 2.141 10.423 1.00 12.79 78 GLU A O 1
ATOM 797 N N . PHE A 1 98 ? 29.102 2.618 12.228 1.00 12.65 79 PHE A N 1
ATOM 798 C CA . PHE A 1 98 ? 27.981 3.217 12.926 1.00 11.81 79 PHE A CA 1
ATOM 799 C C . PHE A 1 98 ? 27.520 4.480 12.197 1.00 10.89 79 PHE A C 1
ATOM 800 O O . PHE A 1 98 ? 26.314 4.612 11.942 1.00 11.28 79 PHE A O 1
ATOM 808 N N . PHE A 1 99 ? 28.432 5.380 11.844 1.00 10.56 80 PHE A N 1
ATOM 809 C CA . PHE A 1 99 ? 28.068 6.547 11.044 1.00 9.91 80 PHE A CA 1
ATOM 810 C C . PHE A 1 99 ? 27.258 6.123 9.811 1.00 10.27 80 PHE A C 1
ATOM 811 O O . PHE A 1 99 ? 26.217 6.712 9.509 1.00 10.29 80 PHE A O 1
ATOM 819 N N . TYR A 1 100 ? 27.782 5.149 9.066 1.00 10.48 81 TYR A N 1
ATOM 820 C CA . TYR A 1 100 ? 27.164 4.730 7.811 1.00 10.54 81 TYR A CA 1
ATOM 821 C C . TYR A 1 100 ? 25.759 4.199 8.014 1.00 10.07 81 TYR A C 1
ATOM 822 O O . TYR A 1 100 ? 24.868 4.592 7.260 1.00 10.09 81 TYR A O 1
ATOM 831 N N . PHE A 1 101 ? 25.573 3.261 8.943 1.00 10.18 82 PHE A N 1
ATOM 832 C CA . PHE A 1 101 ? 24.221 2.712 9.163 1.00 9.70 82 PHE A CA 1
ATOM 833 C C . PHE A 1 101 ? 23.237 3.684 9.789 1.00 9.97 82 PHE A C 1
ATOM 834 O O . PHE A 1 101 ? 22.059 3.690 9.431 1.00 9.88 82 PHE A O 1
ATOM 842 N N . PHE A 1 102 ? 23.726 4.537 10.683 1.00 9.26 83 PHE A N 1
ATOM 843 C CA . PHE A 1 102 ? 22.892 5.608 11.236 1.00 9.03 83 PHE A CA 1
ATOM 844 C C . PHE A 1 102 ? 22.425 6.535 10.095 1.00 7.85 83 PHE A C 1
ATOM 845 O O . PHE A 1 102 ? 21.216 6.773 9.909 1.00 8.99 83 PHE A O 1
ATOM 853 N N . ASN A 1 103 ? 23.357 6.998 9.263 1.00 8.25 84 ASN A N 1
ATOM 854 C CA . ASN A 1 103 ? 22.976 7.916 8.223 1.00 9.03 84 ASN A CA 1
ATOM 855 C C . ASN A 1 103 ? 22.029 7.245 7.208 1.00 8.21 84 ASN A C 1
ATOM 856 O O . ASN A 1 103 ? 21.071 7.870 6.712 1.00 9.40 84 ASN A O 1
ATOM 861 N N . HIS A 1 104 ? 22.338 5.996 6.855 1.00 8.80 85 HIS A N 1
ATOM 862 C CA . HIS A 1 104 ? 21.497 5.280 5.916 1.00 8.77 85 HIS A CA 1
ATOM 863 C C . HIS A 1 104 ? 20.114 4.978 6.464 1.00 8.21 85 HIS A C 1
ATOM 864 O O . HIS A 1 104 ? 19.149 4.964 5.694 1.00 9.02 85 HIS A O 1
ATOM 871 N N . PHE A 1 105 ? 19.995 4.728 7.764 1.00 7.91 86 PHE A N 1
ATOM 872 C CA . PHE A 1 105 ? 18.664 4.572 8.339 1.00 8.54 86 PHE A CA 1
ATOM 873 C C . PHE A 1 105 ? 17.828 5.827 8.095 1.00 8.84 86 PHE A C 1
ATOM 874 O O . PHE A 1 105 ? 16.678 5.774 7.639 1.00 9.12 86 PHE A O 1
ATOM 882 N N . CYS A 1 106 ? 18.404 6.974 8.417 1.00 8.73 87 CYS A N 1
ATOM 883 C CA . CYS A 1 106 ? 17.709 8.234 8.207 1.00 9.27 87 CYS A CA 1
ATOM 884 C C . CYS A 1 106 ? 17.327 8.482 6.761 1.00 8.79 87 CYS A C 1
ATOM 885 O O . CYS A 1 106 ? 16.182 8.858 6.485 1.00 9.57 87 CYS A O 1
ATOM 888 N N A PHE A 1 107 ? 18.267 8.254 5.832 0.50 8.97 88 PHE A N 1
ATOM 889 N N B PHE A 1 107 ? 18.236 8.233 5.821 0.50 9.12 88 PHE A N 1
ATOM 890 C CA A PHE A 1 107 ? 17.977 8.376 4.388 0.50 9.20 88 PHE A CA 1
ATOM 891 C CA B PHE A 1 107 ? 17.872 8.430 4.416 0.50 9.29 88 PHE A CA 1
ATOM 892 C C A PHE A 1 107 ? 16.828 7.447 3.996 0.50 9.05 88 PHE A C 1
ATOM 893 C C B PHE A 1 107 ? 16.828 7.424 3.947 0.50 9.11 88 PHE A C 1
ATOM 894 O O A PHE A 1 107 ? 15.935 7.850 3.245 0.50 9.56 88 PHE A O 1
ATOM 895 O O B PHE A 1 107 ? 16.002 7.758 3.097 0.50 9.49 88 PHE A O 1
ATOM 910 N N . TYR A 1 108 ? 16.865 6.212 4.500 1.00 8.84 89 TYR A N 1
ATOM 911 C CA . TYR A 1 108 ? 15.817 5.226 4.219 1.00 9.29 89 TYR A CA 1
ATOM 912 C C . TYR A 1 108 ? 14.437 5.715 4.686 1.00 8.59 89 TYR A C 1
ATOM 913 O O . TYR A 1 108 ? 13.481 5.692 3.903 1.00 9.84 89 TYR A O 1
ATOM 922 N N . ILE A 1 109 ? 14.328 6.229 5.918 1.00 8.40 90 ILE A N 1
ATOM 923 C CA . ILE A 1 109 ? 13.045 6.732 6.361 1.00 9.19 90 ILE A CA 1
ATOM 924 C C . ILE A 1 109 ? 12.592 7.887 5.466 1.00 8.29 90 ILE A C 1
ATOM 925 O O . ILE A 1 109 ? 11.417 7.943 5.054 1.00 9.24 90 ILE A O 1
ATOM 930 N N . ILE A 1 110 ? 13.491 8.828 5.164 1.00 8.19 91 ILE A N 1
ATOM 931 C CA . ILE A 1 110 ? 13.107 9.941 4.329 1.00 8.68 91 ILE A CA 1
ATOM 932 C C . ILE A 1 110 ? 12.683 9.475 2.936 1.00 8.73 91 ILE A C 1
ATOM 933 O O . ILE A 1 110 ? 11.643 9.921 2.433 1.00 9.32 91 ILE A O 1
ATOM 938 N N . ASN A 1 111 ? 13.444 8.568 2.328 1.00 8.55 92 ASN A N 1
ATOM 939 C CA . ASN A 1 111 ? 13.067 8.080 1.014 1.00 9.39 92 ASN A CA 1
ATOM 940 C C . ASN A 1 111 ? 11.708 7.399 1.015 1.00 9.72 92 ASN A C 1
ATOM 941 O O . ASN A 1 111 ? 10.923 7.590 0.090 1.00 10.81 92 ASN A O 1
ATOM 946 N N . GLU A 1 112 ? 11.440 6.595 2.038 1.00 10.59 93 GLU A N 1
ATOM 947 C CA . GLU A 1 112 ? 10.183 5.839 2.077 1.00 10.65 93 GLU A CA 1
ATOM 948 C C . GLU A 1 112 ? 8.966 6.700 2.370 1.00 10.76 93 GLU A C 1
ATOM 949 O O . GLU A 1 112 ? 7.854 6.373 1.937 1.00 11.78 93 GLU A O 1
ATOM 955 N N . THR A 1 113 ? 9.156 7.819 3.064 1.00 9.74 94 THR A N 1
ATOM 956 C CA . THR A 1 113 ? 7.996 8.511 3.627 1.00 9.58 94 THR A CA 1
ATOM 957 C C . THR A 1 113 ? 7.800 9.943 3.104 1.00 8.52 94 THR A C 1
ATOM 958 O O . THR A 1 113 ? 6.741 10.530 3.316 1.00 9.03 94 THR A O 1
ATOM 962 N N . ASN A 1 114 ? 8.785 10.508 2.422 1.00 9.54 95 ASN A N 1
ATOM 963 C CA . ASN A 1 114 ? 8.694 11.955 2.185 1.00 9.76 95 ASN A CA 1
ATOM 964 C C . ASN A 1 114 ? 7.497 12.389 1.351 1.00 10.45 95 ASN A C 1
ATOM 965 O O . ASN A 1 114 ? 7.039 13.515 1.517 1.00 11.62 95 ASN A O 1
ATOM 970 N N . LYS A 1 115 ? 6.958 11.496 0.524 1.00 10.79 96 LYS A N 1
ATOM 971 C CA . LYS A 1 115 ? 5.853 11.917 -0.335 1.00 12.41 96 LYS A CA 1
ATOM 972 C C . LYS A 1 115 ? 4.600 12.278 0.460 1.00 12.13 96 LYS A C 1
ATOM 973 O O . LYS A 1 115 ? 3.681 12.898 -0.069 1.00 13.77 96 LYS A O 1
ATOM 979 N N . TYR A 1 116 ? 4.545 11.853 1.722 1.00 10.75 97 TYR A N 1
ATOM 980 C CA . TYR A 1 116 ? 3.394 12.087 2.570 1.00 10.75 97 TYR A CA 1
ATOM 981 C C . TYR A 1 116 ? 3.612 13.202 3.581 1.00 10.88 97 TYR A C 1
ATOM 982 O O . TYR A 1 116 ? 2.701 13.536 4.344 1.00 12.09 97 TYR A O 1
ATOM 991 N N . ALA A 1 117 ? 4.832 13.738 3.611 1.00 10.47 98 ALA A N 1
ATOM 992 C CA . ALA A 1 117 ? 5.218 14.661 4.686 1.00 10.16 98 ALA A CA 1
ATOM 993 C C . ALA A 1 117 ? 5.064 16.109 4.247 1.00 9.23 98 ALA A C 1
ATOM 994 O O . ALA A 1 117 ? 5.691 16.537 3.261 1.00 10.86 98 ALA A O 1
ATOM 996 N N . LEU A 1 118 ? 4.276 16.857 5.010 1.00 8.93 99 LEU A N 1
ATOM 997 C CA . LEU A 1 118 ? 4.342 18.330 4.872 1.00 9.27 99 LEU A CA 1
ATOM 998 C C . LEU A 1 118 ? 5.653 18.886 5.411 1.00 10.08 99 LEU A C 1
ATOM 999 O O . LEU A 1 118 ? 6.213 19.833 4.856 1.00 10.81 99 LEU A O 1
ATOM 1004 N N A THR A 1 119 ? 6.105 18.326 6.536 0.50 10.09 100 THR A N 1
ATOM 1005 N N B THR A 1 119 ? 6.150 18.255 6.476 0.50 10.40 100 THR A N 1
ATOM 1006 C CA A THR A 1 119 ? 7.404 18.674 7.114 0.50 9.25 100 THR A CA 1
ATOM 1007 C CA B THR A 1 119 ? 7.366 18.692 7.154 0.50 9.92 100 THR A CA 1
ATOM 1008 C C A THR A 1 119 ? 8.065 17.412 7.663 0.50 7.85 100 THR A C 1
ATOM 1009 C C B THR A 1 119 ? 8.029 17.480 7.806 0.50 8.44 100 THR A C 1
ATOM 1010 O O A THR A 1 119 ? 7.411 16.369 7.799 0.50 8.39 100 THR A O 1
ATOM 1011 O O B THR A 1 119 ? 7.318 16.529 8.179 0.50 9.23 100 THR A O 1
ATOM 1018 N N . PHE A 1 120 ? 9.360 17.528 7.956 1.00 7.83 101 PHE A N 1
ATOM 1019 C CA . PHE A 1 120 ? 10.067 16.589 8.838 1.00 7.86 101 PHE A CA 1
ATOM 1020 C C . PHE A 1 120 ? 10.541 17.359 10.048 1.00 8.20 101 PHE A C 1
ATOM 1021 O O . PHE A 1 120 ? 11.048 18.466 9.908 1.00 9.12 101 PHE A O 1
ATOM 1029 N N . LYS A 1 121 ? 10.431 16.732 11.209 1.00 7.24 102 LYS A N 1
ATOM 1030 C CA . LYS A 1 121 ? 10.945 17.319 12.440 1.00 7.11 102 LYS A CA 1
ATOM 1031 C C . LYS A 1 121 ? 11.981 16.375 13.017 1.00 7.72 102 LYS A C 1
ATOM 1032 O O . LYS A 1 121 ? 11.674 15.214 13.306 1.00 8.39 102 LYS A O 1
ATOM 1038 N N . MET A 1 122 ? 13.193 16.869 13.219 1.00 7.91 103 MET A N 1
ATOM 1039 C CA . MET A 1 122 ? 14.297 16.071 13.771 1.00 8.11 103 MET A CA 1
ATOM 1040 C C . MET A 1 122 ? 14.532 16.549 15.179 1.00 8.17 103 MET A C 1
ATOM 1041 O O . MET A 1 122 ? 14.804 17.733 15.361 1.00 8.54 103 MET A O 1
ATOM 1046 N N . ASN A 1 123 ? 14.455 15.658 16.161 1.00 8.00 104 ASN A N 1
ATOM 1047 C CA . ASN A 1 123 ? 14.768 16.112 17.515 1.00 7.76 104 ASN A CA 1
ATOM 1048 C C . ASN A 1 123 ? 16.252 15.947 17.782 1.00 8.08 104 ASN A C 1
ATOM 1049 O O . ASN A 1 123 ? 16.801 14.831 17.745 1.00 8.51 104 ASN A O 1
ATOM 1054 N N . PHE A 1 124 ? 16.911 17.082 18.038 1.00 7.61 105 PHE A N 1
ATOM 1055 C CA . PHE A 1 124 ? 18.377 17.110 18.244 1.00 7.68 105 PHE A CA 1
ATOM 1056 C C . PHE A 1 124 ? 18.882 16.069 19.254 1.00 8.08 105 PHE A C 1
ATOM 1057 O O . PHE A 1 124 ? 19.993 15.563 19.079 1.00 8.43 105 PHE A O 1
ATOM 1065 N N . ALA A 1 125 ? 18.097 15.794 20.301 1.00 8.03 106 ALA A N 1
ATOM 1066 C CA . ALA A 1 125 ? 18.549 14.909 21.373 1.00 7.33 106 ALA A CA 1
ATOM 1067 C C . ALA A 1 125 ? 18.980 13.547 20.827 1.00 7.69 106 ALA A C 1
ATOM 1068 O O . ALA A 1 125 ? 19.884 12.938 21.413 1.00 8.78 106 ALA A O 1
ATOM 1070 N N . PHE A 1 126 ? 18.357 13.068 19.752 1.00 7.78 107 PHE A N 1
ATOM 1071 C CA . PHE A 1 126 ? 18.695 11.731 19.239 1.00 7.40 107 PHE A CA 1
ATOM 1072 C C . PHE A 1 126 ? 19.996 11.697 18.469 1.00 8.10 107 PHE A C 1
ATOM 1073 O O . PHE A 1 126 ? 20.515 10.626 18.171 1.00 9.85 107 PHE A O 1
ATOM 1081 N N . TYR A 1 127 ? 20.520 12.861 18.097 1.00 7.61 108 TYR A N 1
ATOM 1082 C CA . TYR A 1 127 ? 21.696 12.937 17.228 1.00 7.10 108 TYR A CA 1
ATOM 1083 C C . TYR A 1 127 ? 22.970 13.244 17.995 1.00 8.57 108 TYR A C 1
ATOM 1084 O O . TYR A 1 127 ? 24.051 13.138 17.418 1.00 9.08 108 TYR A O 1
ATOM 1093 N N . ILE A 1 128 ? 22.843 13.621 19.271 1.00 9.89 109 ILE A N 1
ATOM 1094 C CA . ILE A 1 128 ? 24.003 13.955 20.098 1.00 10.36 109 ILE A CA 1
ATOM 1095 C C . ILE A 1 128 ? 24.601 12.872 21.016 1.00 10.92 109 ILE A C 1
ATOM 1096 O O . ILE A 1 128 ? 25.753 13.075 21.431 1.00 11.89 109 ILE A O 1
ATOM 1101 N N . PRO A 1 129 ? 23.897 11.776 21.351 1.00 11.01 110 PRO A N 1
ATOM 1102 C CA . PRO A 1 129 ? 24.426 10.967 22.471 1.00 11.83 110 PRO A CA 1
ATOM 1103 C C . PRO A 1 129 ? 25.647 10.123 22.206 1.00 12.81 110 PRO A C 1
ATOM 1104 O O . PRO A 1 129 ? 26.202 9.556 23.159 1.00 13.74 110 PRO A O 1
ATOM 1108 N N . TYR A 1 130 ? 26.074 10.069 20.949 1.00 11.08 111 TYR A N 1
ATOM 1109 C CA . TYR A 1 130 ? 27.304 9.351 20.572 1.00 11.46 111 TYR A CA 1
ATOM 1110 C C . TYR A 1 130 ? 28.449 10.308 20.337 1.00 12.39 111 TYR A C 1
ATOM 1111 O O . TYR A 1 130 ? 29.486 9.888 19.826 1.00 12.93 111 TYR A O 1
ATOM 1120 N N . GLY A 1 131 ? 28.279 11.590 20.670 1.00 12.02 112 GLY A N 1
ATOM 1121 C CA . GLY A 1 131 ? 29.298 12.598 20.344 1.00 11.86 112 GLY A CA 1
ATOM 1122 C C . GLY A 1 131 ? 29.159 13.117 18.924 1.00 12.60 112 GLY A C 1
ATOM 1123 O O . GLY A 1 131 ? 28.037 13.200 18.384 1.00 13.01 112 GLY A O 1
ATOM 1124 N N . SER A 1 132 ? 30.278 13.443 18.293 1.00 12.26 113 SER A N 1
ATOM 1125 C CA . SER A 1 132 ? 30.245 14.150 17.020 1.00 12.29 113 SER A CA 1
ATOM 1126 C C . SER A 1 132 ? 29.599 13.362 15.877 1.00 11.61 113 SER A C 1
ATOM 1127 O O . SER A 1 132 ? 29.029 13.973 14.976 1.00 11.43 113 SER A O 1
ATOM 1130 N N . VAL A 1 133 ? 29.683 12.033 15.919 1.00 11.14 114 VAL A N 1
ATOM 1131 C CA . VAL A 1 133 ? 29.271 11.235 14.765 1.00 10.53 114 VAL A CA 1
ATOM 1132 C C . VAL A 1 133 ? 27.806 11.529 14.396 1.00 10.40 114 VAL A C 1
ATOM 1133 O O . VAL A 1 133 ? 27.489 11.668 13.197 1.00 10.68 114 VAL A O 1
ATOM 1137 N N . GLY A 1 134 ? 26.910 11.647 15.385 1.00 9.81 115 GLY A N 1
ATOM 1138 C CA . GLY A 1 134 ? 25.501 11.892 15.068 1.00 9.52 115 GLY A CA 1
ATOM 1139 C C . GLY A 1 134 ? 25.229 13.288 14.527 1.00 8.07 115 GLY A C 1
ATOM 1140 O O . GLY A 1 134 ? 24.183 13.532 13.923 1.00 8.27 115 GLY A O 1
ATOM 1141 N N . ILE A 1 135 ? 26.123 14.237 14.822 1.00 8.02 116 ILE A N 1
ATOM 1142 C CA . ILE A 1 135 ? 25.991 15.565 14.265 1.00 8.83 116 ILE A CA 1
ATOM 1143 C C . ILE A 1 135 ? 26.366 15.584 12.777 1.00 9.69 116 ILE A C 1
ATOM 1144 O O . ILE A 1 135 ? 25.737 16.289 11.991 1.00 9.98 116 ILE A O 1
ATOM 1149 N N . ASP A 1 136 ? 27.357 14.784 12.380 1.00 10.39 117 ASP A N 1
ATOM 1150 C CA . ASP A 1 136 ? 27.591 14.576 10.952 1.00 10.42 117 ASP A CA 1
ATOM 1151 C C . ASP A 1 136 ? 26.357 13.988 10.275 1.00 9.71 117 ASP A C 1
ATOM 1152 O O . ASP A 1 136 ? 25.992 14.423 9.189 1.00 9.36 117 ASP A O 1
ATOM 1157 N N . VAL A 1 137 ? 25.740 12.989 10.902 1.00 9.61 118 VAL A N 1
ATOM 1158 C CA . VAL A 1 137 ? 24.491 12.410 10.359 1.00 9.22 118 VAL A CA 1
ATOM 1159 C C . VAL A 1 137 ? 23.423 13.493 10.247 1.00 8.96 118 VAL A C 1
ATOM 1160 O O . VAL A 1 137 ? 22.764 13.624 9.199 1.00 9.43 118 VAL A O 1
ATOM 1164 N N . LEU A 1 138 ? 23.264 14.297 11.311 1.00 7.85 119 LEU A N 1
ATOM 1165 C CA . LEU A 1 138 ? 22.207 15.315 11.323 1.00 8.29 119 LEU A CA 1
ATOM 1166 C C . LEU A 1 138 ? 22.436 16.356 10.221 1.00 8.50 119 LEU A C 1
ATOM 1167 O O . LEU A 1 138 ? 21.474 16.752 9.534 1.00 8.63 119 LEU A O 1
ATOM 1172 N N . LYS A 1 139 ? 23.693 16.745 10.014 1.00 8.51 120 LYS A N 1
ATOM 1173 C CA . LYS A 1 139 ? 24.005 17.694 8.967 1.00 8.43 120 LYS A CA 1
ATOM 1174 C C . LYS A 1 139 ? 23.649 17.083 7.601 1.00 8.08 120 LYS A C 1
ATOM 1175 O O . LYS A 1 139 ? 23.038 17.766 6.770 1.00 9.09 120 LYS A O 1
ATOM 1181 N N . ASN A 1 140 ? 23.998 15.817 7.374 1.00 9.01 121 ASN A N 1
ATOM 1182 C CA . ASN A 1 140 ? 23.634 15.193 6.085 1.00 8.90 121 ASN A CA 1
ATOM 1183 C C . ASN A 1 140 ? 22.123 15.040 5.907 1.00 9.28 121 ASN A C 1
ATOM 1184 O O . ASN A 1 140 ? 21.608 15.186 4.786 1.00 9.19 121 ASN A O 1
ATOM 1189 N N . VAL A 1 141 ? 21.405 14.755 6.995 1.00 8.14 122 VAL A N 1
ATOM 1190 C CA . VAL A 1 141 ? 19.952 14.656 6.945 1.00 8.72 122 VAL A CA 1
ATOM 1191 C C . VAL A 1 141 ? 19.359 15.996 6.514 1.00 8.55 122 VAL A C 1
ATOM 1192 O O . VAL A 1 141 ? 18.501 16.051 5.613 1.00 9.47 122 VAL A O 1
ATOM 1196 N N . PHE A 1 142 ? 19.789 17.092 7.149 1.00 8.43 123 PHE A N 1
ATOM 1197 C CA . PHE A 1 142 ? 19.304 18.406 6.741 1.00 8.72 123 PHE A CA 1
ATOM 1198 C C . PHE A 1 142 ? 19.727 18.796 5.325 1.00 8.77 123 PHE A C 1
ATOM 1199 O O . PHE A 1 142 ? 18.913 19.386 4.601 1.00 10.38 123 PHE A O 1
ATOM 1207 N N . ASP A 1 143 ? 20.935 18.432 4.901 1.00 9.68 124 ASP A N 1
ATOM 1208 C CA . ASP A 1 143 ? 21.340 18.720 3.524 1.00 10.22 124 ASP A CA 1
ATOM 1209 C C . ASP A 1 143 ? 20.454 17.972 2.532 1.00 10.98 124 ASP A C 1
ATOM 1210 O O . ASP A 1 143 ? 20.063 18.518 1.484 1.00 11.28 124 ASP A O 1
ATOM 1215 N N . TYR A 1 144 ? 20.147 16.728 2.883 1.00 9.99 125 TYR A N 1
ATOM 1216 C CA . TYR A 1 144 ? 19.335 15.880 1.999 1.00 10.31 125 TYR A CA 1
ATOM 1217 C C . TYR A 1 144 ? 17.917 16.437 1.877 1.00 10.67 125 TYR A C 1
ATOM 1218 O O . TYR A 1 144 ? 17.364 16.534 0.772 1.00 11.02 125 TYR A O 1
ATOM 1227 N N . LEU A 1 145 ? 17.294 16.786 3.009 1.00 10.18 126 LEU A N 1
ATOM 1228 C CA . LEU A 1 145 ? 15.961 17.375 3.012 1.00 8.95 126 LEU A CA 1
ATOM 1229 C C . LEU A 1 145 ? 15.951 18.720 2.241 1.00 9.61 126 LEU A C 1
ATOM 1230 O O . LEU A 1 145 ? 14.979 19.043 1.532 1.00 10.16 126 LEU A O 1
ATOM 1235 N N . TYR A 1 146 ? 17.029 19.498 2.393 1.00 10.36 127 TYR A N 1
ATOM 1236 C CA . TYR A 1 146 ? 17.136 20.759 1.642 1.00 11.73 127 TYR A CA 1
ATOM 1237 C C . TYR A 1 146 ? 17.100 20.473 0.135 1.00 12.26 127 TYR A C 1
ATOM 1238 O O . TYR A 1 146 ? 16.433 21.192 -0.630 1.00 12.49 127 TYR A O 1
ATOM 1247 N N . GLU A 1 147 ? 17.799 19.436 -0.296 1.00 12.57 128 GLU A N 1
ATOM 1248 C CA . GLU A 1 147 ? 17.847 19.094 -1.722 1.00 14.26 128 GLU A CA 1
ATOM 1249 C C . GLU A 1 147 ? 16.489 18.594 -2.196 1.00 14.83 128 GLU A C 1
ATOM 1250 O O . GLU A 1 147 ? 16.063 18.904 -3.326 1.00 16.07 128 GLU A O 1
ATOM 1256 N N . LEU A 1 148 ? 15.805 17.824 -1.354 1.00 13.37 129 LEU A N 1
ATOM 1257 C CA . LEU A 1 148 ? 14.429 17.403 -1.672 1.00 13.17 129 LEU A CA 1
ATOM 1258 C C . LEU A 1 148 ? 13.399 18.502 -1.562 1.00 12.67 129 LEU A C 1
ATOM 1259 O O . LEU A 1 148 ? 12.253 18.342 -2.012 1.00 14.38 129 LEU A O 1
ATOM 1264 N N . ASN A 1 149 ? 13.801 19.623 -0.963 1.00 12.87 130 ASN A N 1
ATOM 1265 C CA . ASN A 1 149 ? 12.935 20.770 -0.767 1.00 12.56 130 ASN A CA 1
ATOM 1266 C C . ASN A 1 149 ? 11.765 20.505 0.164 1.00 12.96 130 ASN A C 1
ATOM 1267 O O . ASN A 1 149 ? 10.672 21.039 -0.025 1.00 14.78 130 ASN A O 1
ATOM 1272 N N A ILE A 1 150 ? 11.993 19.697 1.191 0.50 12.77 131 ILE A N 1
ATOM 1273 N N B ILE A 1 150 ? 12.019 19.680 1.182 0.50 12.76 131 ILE A N 1
ATOM 1274 C CA A ILE A 1 150 ? 10.927 19.436 2.135 0.50 12.83 131 ILE A CA 1
ATOM 1275 C CA B ILE A 1 150 ? 11.032 19.326 2.200 0.50 12.79 131 ILE A CA 1
ATOM 1276 C C A ILE A 1 150 ? 11.144 20.266 3.378 0.50 12.05 131 ILE A C 1
ATOM 1277 C C B ILE A 1 150 ? 11.181 20.293 3.386 0.50 12.10 131 ILE A C 1
ATOM 1278 O O A ILE A 1 150 ? 12.252 20.273 3.924 0.50 12.54 131 ILE A O 1
ATOM 1279 O O B ILE A 1 150 ? 12.294 20.425 3.905 0.50 12.66 131 ILE A O 1
ATOM 1288 N N . PRO A 1 151 ? 10.093 20.967 3.819 1.00 11.77 132 PRO A N 1
ATOM 1289 C CA . PRO A 1 151 ? 10.153 21.817 5.024 1.00 11.92 132 PRO A CA 1
ATOM 1290 C C . PRO A 1 151 ? 10.698 21.062 6.241 1.00 11.08 132 PRO A C 1
ATOM 1291 O O . PRO A 1 151 ? 10.378 19.893 6.455 1.00 11.18 132 PRO A O 1
ATOM 1295 N N . THR A 1 152 ? 11.538 21.760 7.004 1.00 9.99 133 THR A N 1
ATOM 1296 C CA . THR A 1 152 ? 12.214 21.155 8.153 1.00 9.72 133 THR A CA 1
ATOM 1297 C C . THR A 1 152 ? 11.981 21.922 9.443 1.00 9.10 133 THR A C 1
ATOM 1298 O O . THR A 1 152 ? 11.886 23.149 9.466 1.00 9.98 133 THR A O 1
ATOM 1302 N N . ILE A 1 153 ? 12.020 21.174 10.537 1.00 8.16 134 ILE A N 1
ATOM 1303 C CA . ILE A 1 153 ? 12.018 21.713 11.898 1.00 8.26 134 ILE A CA 1
ATOM 1304 C C . ILE A 1 153 ? 13.114 20.983 12.662 1.00 8.11 134 ILE A C 1
ATOM 1305 O O . ILE A 1 153 ? 13.143 19.736 12.648 1.00 8.26 134 ILE A O 1
ATOM 1310 N N . LEU A 1 154 ? 13.989 21.724 13.338 1.00 8.67 135 LEU A N 1
ATOM 1311 C CA . LEU A 1 154 ? 14.922 21.160 14.312 1.00 9.50 135 LEU A CA 1
ATOM 1312 C C . LEU A 1 154 ? 14.296 21.340 15.690 1.00 8.98 135 LEU A C 1
ATOM 1313 O O . LEU A 1 154 ? 14.142 22.465 16.156 1.00 9.03 135 LEU A O 1
ATOM 1318 N N . ASP A 1 155 ? 13.916 20.232 16.320 1.00 9.52 136 ASP A N 1
ATOM 1319 C CA . ASP A 1 155 ? 13.324 20.282 17.653 1.00 9.59 136 ASP A CA 1
ATOM 1320 C C . ASP A 1 155 ? 14.467 20.202 18.661 1.00 10.27 136 ASP A C 1
ATOM 1321 O O . ASP A 1 155 ? 15.023 19.131 18.909 1.00 10.66 136 ASP A O 1
ATOM 1326 N N . MET A 1 156 ? 14.766 21.332 19.288 1.00 10.98 137 MET A N 1
ATOM 1327 C CA . MET A 1 156 ? 15.909 21.418 20.221 1.00 11.70 137 MET A CA 1
ATOM 1328 C C . MET A 1 156 ? 15.516 22.222 21.473 1.00 11.59 137 MET A C 1
ATOM 1329 O O . MET A 1 156 ? 16.276 22.210 22.456 1.00 12.63 137 MET A O 1
ATOM 1334 N N . LYS A 1 157 ? 14.375 22.920 21.463 1.00 10.34 138 LYS A N 1
ATOM 1335 C CA . LYS A 1 157 ? 13.851 23.645 22.631 1.00 10.34 138 LYS A CA 1
ATOM 1336 C C . LYS A 1 157 ? 14.937 24.567 23.185 1.00 9.76 138 LYS A C 1
ATOM 1337 O O . LYS A 1 157 ? 15.172 24.636 24.400 1.00 9.62 138 LYS A O 1
ATOM 1343 N N . ILE A 1 158 ? 15.550 25.328 22.279 1.00 8.66 139 ILE A N 1
ATOM 1344 C CA . ILE A 1 158 ? 16.703 26.134 22.648 1.00 8.84 139 ILE A CA 1
ATOM 1345 C C . ILE A 1 158 ? 16.280 27.281 23.568 1.00 8.33 139 ILE A C 1
ATOM 1346 O O . ILE A 1 158 ? 15.154 27.787 23.522 1.00 9.00 139 ILE A O 1
ATOM 1351 N N . ASN A 1 159 ? 17.203 27.637 24.443 1.00 8.69 140 ASN A N 1
ATOM 1352 C CA . ASN A 1 159 ? 17.021 28.772 25.328 1.00 9.56 140 ASN A CA 1
ATOM 1353 C C . ASN A 1 159 ? 18.351 29.200 25.925 1.00 10.03 140 ASN A C 1
ATOM 1354 O O . ASN A 1 159 ? 19.090 28.362 26.442 1.00 11.59 140 ASN A O 1
ATOM 1359 N N . ASP A 1 160 ? 18.625 30.490 25.875 1.00 9.67 141 ASP A N 1
ATOM 1360 C CA . ASP A 1 160 ? 19.777 31.031 26.613 1.00 9.35 141 ASP A CA 1
ATOM 1361 C C . ASP A 1 160 ? 19.724 32.550 26.539 1.00 9.87 141 ASP A C 1
ATOM 1362 O O . ASP A 1 160 ? 18.782 33.106 25.995 1.00 10.98 141 ASP A O 1
ATOM 1367 N N . ILE A 1 161 ? 20.723 33.216 27.110 1.00 9.83 142 ILE A N 1
ATOM 1368 C CA . ILE A 1 161 ? 20.834 34.662 26.945 1.00 10.31 142 ILE A CA 1
ATOM 1369 C C . ILE A 1 161 ? 21.169 34.979 25.497 1.00 10.05 142 ILE A C 1
ATOM 1370 O O . ILE A 1 161 ? 21.653 34.130 24.748 1.00 10.11 142 ILE A O 1
ATOM 1375 N N . GLY A 1 162 ? 20.935 36.219 25.097 1.00 11.25 143 GLY A N 1
ATOM 1376 C CA . GLY A 1 162 ? 21.125 36.627 23.721 1.00 11.06 143 GLY A CA 1
ATOM 1377 C C . GLY A 1 162 ? 22.486 36.300 23.130 1.00 9.64 143 GLY A C 1
ATOM 1378 O O . GLY A 1 162 ? 22.590 35.692 22.038 1.00 11.75 143 GLY A O 1
ATOM 1379 N N . ASN A 1 163 ? 23.560 36.630 23.852 1.00 11.40 144 ASN A N 1
ATOM 1380 C CA . ASN A 1 163 ? 24.877 36.373 23.281 1.00 11.55 144 ASN A CA 1
ATOM 1381 C C . ASN A 1 163 ? 25.120 34.881 23.022 1.00 11.14 144 ASN A C 1
ATOM 1382 O O . ASN A 1 163 ? 25.816 34.501 22.080 1.00 13.28 144 ASN A O 1
ATOM 1387 N N . THR A 1 164 ? 24.631 34.040 23.920 1.00 10.41 145 THR A N 1
ATOM 1388 C CA . THR A 1 164 ? 24.829 32.612 23.734 1.00 10.15 145 THR A CA 1
ATOM 1389 C C . THR A 1 164 ? 23.925 32.038 22.647 1.00 9.03 145 THR A C 1
ATOM 1390 O O . THR A 1 164 ? 24.370 31.225 21.845 1.00 9.77 145 THR A O 1
ATOM 1394 N N A VAL A 1 165 ? 22.660 32.469 22.577 0.50 10.42 146 VAL A N 1
ATOM 1395 N N B VAL A 1 165 ? 22.663 32.470 22.670 0.50 9.15 146 VAL A N 1
ATOM 1396 C CA A VAL A 1 165 ? 21.752 31.855 21.607 0.50 10.69 146 VAL A CA 1
ATOM 1397 C CA B VAL A 1 165 ? 21.655 31.825 21.868 0.50 8.26 146 VAL A CA 1
ATOM 1398 C C A VAL A 1 165 ? 22.061 32.139 20.146 0.50 10.51 146 VAL A C 1
ATOM 1399 C C B VAL A 1 165 ? 21.880 32.047 20.381 0.50 8.16 146 VAL A C 1
ATOM 1400 O O A VAL A 1 165 ? 21.674 31.371 19.259 0.50 9.78 146 VAL A O 1
ATOM 1401 O O B VAL A 1 165 ? 21.426 31.239 19.564 0.50 8.34 146 VAL A O 1
ATOM 1408 N N A LYS A 1 166 ? 22.772 33.224 19.866 0.50 10.85 147 LYS A N 1
ATOM 1409 N N B LYS A 1 166 ? 22.622 33.090 20.018 0.50 9.19 147 LYS A N 1
ATOM 1410 C CA A LYS A 1 166 ? 23.210 33.440 18.493 0.50 10.68 147 LYS A CA 1
ATOM 1411 C CA B LYS A 1 166 ? 22.941 33.302 18.606 0.50 9.40 147 LYS A CA 1
ATOM 1412 C C A LYS A 1 166 ? 23.961 32.236 17.945 0.50 10.72 147 LYS A C 1
ATOM 1413 C C B LYS A 1 166 ? 23.799 32.169 18.007 0.50 9.94 147 LYS A C 1
ATOM 1414 O O A LYS A 1 166 ? 24.022 32.028 16.731 0.50 10.83 147 LYS A O 1
ATOM 1415 O O B LYS A 1 166 ? 23.775 31.948 16.801 0.50 10.53 147 LYS A O 1
ATOM 1426 N N . ASN A 1 167 ? 24.560 31.456 18.839 1.00 9.47 148 ASN A N 1
ATOM 1427 C CA . ASN A 1 167 ? 25.278 30.255 18.394 1.00 10.42 148 ASN A CA 1
ATOM 1428 C C . ASN A 1 167 ? 24.354 29.160 17.923 1.00 9.83 148 ASN A C 1
ATOM 1429 O O . ASN A 1 167 ? 24.665 28.448 16.967 1.00 9.56 148 ASN A O 1
ATOM 1434 N N . TYR A 1 168 ? 23.232 29.037 18.623 1.00 9.47 149 TYR A N 1
ATOM 1435 C CA . TYR A 1 168 ? 22.183 28.116 18.150 1.00 9.63 149 TYR A CA 1
ATOM 1436 C C . TYR A 1 168 ? 21.586 28.605 16.847 1.00 9.55 149 TYR A C 1
ATOM 1437 O O . TYR A 1 168 ? 21.344 27.792 15.944 1.00 10.12 149 TYR A O 1
ATOM 1446 N N . ARG A 1 169 ? 21.360 29.906 16.703 1.00 9.66 150 ARG A N 1
ATOM 1447 C CA . ARG A 1 169 ? 20.865 30.444 15.433 1.00 8.83 150 ARG A CA 1
ATOM 1448 C C . ARG A 1 169 ? 21.802 30.063 14.289 1.00 9.53 150 ARG A C 1
ATOM 1449 O O . ARG A 1 169 ? 21.347 29.649 13.221 1.00 10.35 150 ARG A O 1
ATOM 1457 N N . LYS A 1 170 ? 23.112 30.213 14.499 1.00 9.89 151 LYS A N 1
ATOM 1458 C CA . LYS A 1 170 ? 24.070 29.888 13.450 1.00 9.84 151 LYS A CA 1
ATOM 1459 C C . LYS A 1 170 ? 24.000 28.407 13.120 1.00 9.46 151 LYS A C 1
ATOM 1460 O O . LYS A 1 170 ? 23.901 28.024 11.952 1.00 11.29 151 LYS A O 1
ATOM 1466 N N . PHE A 1 171 ? 24.035 27.556 14.155 1.00 9.02 152 PHE A N 1
ATOM 1467 C CA . PHE A 1 171 ? 23.979 26.119 13.915 1.00 8.84 152 PHE A CA 1
ATOM 1468 C C . PHE A 1 171 ? 22.730 25.746 13.123 1.00 8.60 152 PHE A C 1
ATOM 1469 O O . PHE A 1 171 ? 22.780 24.959 12.156 1.00 8.47 152 PHE A O 1
ATOM 1477 N N . ILE A 1 172 ? 21.580 26.200 13.609 1.00 8.43 153 ILE A N 1
ATOM 1478 C CA . ILE A 1 172 ? 20.297 25.732 13.074 1.00 8.46 153 ILE A CA 1
ATOM 1479 C C . ILE A 1 172 ? 20.024 26.304 11.697 1.00 8.60 153 ILE A C 1
ATOM 1480 O O . ILE A 1 172 ? 19.638 25.567 10.778 1.00 9.30 153 ILE A O 1
ATOM 1485 N N . PHE A 1 173 ? 20.228 27.616 11.571 1.00 8.75 154 PHE A N 1
ATOM 1486 C CA . PHE A 1 173 ? 19.797 28.293 10.355 1.00 9.33 154 PHE A CA 1
ATOM 1487 C C . PHE A 1 173 ? 20.858 28.519 9.290 1.00 11.22 154 PHE A C 1
ATOM 1488 O O . PHE A 1 173 ? 20.500 28.708 8.121 1.00 12.48 154 PHE A O 1
ATOM 1496 N N A GLU A 1 174 ? 22.133 28.525 9.668 0.50 10.85 155 GLU A N 1
ATOM 1497 N N B GLU A 1 174 ? 22.133 28.484 9.674 0.50 11.06 155 GLU A N 1
ATOM 1498 C CA A GLU A 1 174 ? 23.192 28.646 8.675 0.50 11.93 155 GLU A CA 1
ATOM 1499 C CA B GLU A 1 174 ? 23.220 28.687 8.721 0.50 12.42 155 GLU A CA 1
ATOM 1500 C C A GLU A 1 174 ? 23.746 27.255 8.411 0.50 11.51 155 GLU A C 1
ATOM 1501 C C B GLU A 1 174 ? 23.949 27.380 8.438 0.50 12.07 155 GLU A C 1
ATOM 1502 O O A GLU A 1 174 ? 23.777 26.802 7.265 0.50 11.61 155 GLU A O 1
ATOM 1503 O O B GLU A 1 174 ? 24.332 27.117 7.294 0.50 13.19 155 GLU A O 1
ATOM 1514 N N . TYR A 1 175 ? 24.166 26.553 9.464 1.00 10.74 156 TYR A N 1
ATOM 1515 C CA . TYR A 1 175 ? 24.882 25.297 9.260 1.00 11.04 156 TYR A CA 1
ATOM 1516 C C . TYR A 1 175 ? 23.962 24.190 8.734 1.00 10.69 156 TYR A C 1
ATOM 1517 O O . TYR A 1 175 ? 24.181 23.619 7.669 1.00 12.20 156 TYR A O 1
ATOM 1526 N N . LEU A 1 176 ? 22.897 23.916 9.480 1.00 9.06 157 LEU A N 1
ATOM 1527 C CA . LEU A 1 176 ? 21.893 22.948 8.999 1.00 8.91 157 LEU A CA 1
ATOM 1528 C C . LEU A 1 176 ? 20.971 23.498 7.901 1.00 9.58 157 LEU A C 1
ATOM 1529 O O . LEU A 1 176 ? 20.350 22.709 7.182 1.00 10.05 157 LEU A O 1
ATOM 1534 N N . LYS A 1 177 ? 20.854 24.818 7.785 1.00 10.38 158 LYS A N 1
ATOM 1535 C CA . LYS A 1 177 ? 19.889 25.442 6.850 1.00 10.82 158 LYS A CA 1
ATOM 1536 C C . LYS A 1 177 ? 18.468 24.978 7.137 1.00 11.15 158 LYS A C 1
ATOM 1537 O O . LYS A 1 177 ? 17.676 24.771 6.208 1.00 11.99 158 LYS A O 1
ATOM 1543 N N . SER A 1 178 ? 18.150 24.772 8.419 1.00 10.00 159 SER A N 1
ATOM 1544 C CA . SER A 1 178 ? 16.783 24.472 8.816 1.00 9.29 159 SER A CA 1
ATOM 1545 C C . SER A 1 178 ? 15.811 25.599 8.474 1.00 9.76 159 SER A C 1
ATOM 1546 O O . SER A 1 178 ? 16.195 26.799 8.459 1.00 11.06 159 SER A O 1
ATOM 1549 N N . ASP A 1 179 ? 14.551 25.236 8.245 1.00 8.94 160 ASP A N 1
ATOM 1550 C CA . ASP A 1 179 ? 13.521 26.248 8.117 1.00 9.00 160 ASP A CA 1
ATOM 1551 C C . ASP A 1 179 ? 13.021 26.807 9.427 1.00 9.61 160 ASP A C 1
ATOM 1552 O O . ASP A 1 179 ? 12.526 27.927 9.491 1.00 11.35 160 ASP A O 1
ATOM 1557 N N . SER A 1 180 ? 13.151 26.026 10.499 1.00 8.43 161 SER A N 1
ATOM 1558 C CA . SER A 1 180 ? 12.546 26.432 11.759 1.00 8.96 161 SER A CA 1
ATOM 1559 C C . SER A 1 180 ? 13.141 25.634 12.897 1.00 9.10 161 SER A C 1
ATOM 1560 O O . SER A 1 180 ? 13.832 24.632 12.670 1.00 8.74 161 SER A O 1
ATOM 1563 N N . CYS A 1 181 ? 12.822 26.052 14.120 1.00 9.25 162 CYS A N 1
ATOM 1564 C CA . CYS A 1 181 ? 13.261 25.285 15.275 1.00 9.27 162 CYS A CA 1
ATOM 1565 C C . CYS A 1 181 ? 12.276 25.504 16.392 1.00 9.85 162 CYS A C 1
ATOM 1566 O O . CYS A 1 181 ? 11.405 26.357 16.282 1.00 10.68 162 CYS A O 1
ATOM 1569 N N . THR A 1 182 ? 12.378 24.693 17.440 1.00 8.58 163 THR A N 1
ATOM 1570 C CA . THR A 1 182 ? 11.568 24.904 18.646 1.00 8.18 163 THR A CA 1
ATOM 1571 C C . THR A 1 182 ? 12.411 25.651 19.686 1.00 7.68 163 THR A C 1
ATOM 1572 O O . THR A 1 182 ? 13.643 25.516 19.729 1.00 8.56 163 THR A O 1
ATOM 1576 N N . VAL A 1 183 ? 11.718 26.446 20.499 1.00 7.49 164 VAL A N 1
ATOM 1577 C CA . VAL A 1 183 ? 12.339 27.406 21.427 1.00 7.81 164 VAL A CA 1
ATOM 1578 C C . VAL A 1 183 ? 11.531 27.401 22.723 1.00 8.38 164 VAL A C 1
ATOM 1579 O O . VAL A 1 183 ? 10.304 27.347 22.685 1.00 9.15 164 VAL A O 1
ATOM 1583 N N . ASN A 1 184 ? 12.228 27.439 23.854 1.00 8.76 165 ASN A N 1
ATOM 1584 C CA . ASN A 1 184 ? 11.604 27.556 25.172 1.00 8.27 165 ASN A CA 1
ATOM 1585 C C . ASN A 1 184 ? 11.878 28.989 25.641 1.00 9.32 165 ASN A C 1
ATOM 1586 O O . ASN A 1 184 ? 13.020 29.325 25.918 1.00 9.90 165 ASN A O 1
ATOM 1591 N N . ILE A 1 185 ? 10.819 29.790 25.741 1.00 9.20 166 ILE A N 1
ATOM 1592 C CA . ILE A 1 185 ? 10.990 31.202 26.066 1.00 9.99 166 ILE A CA 1
ATOM 1593 C C . ILE A 1 185 ? 10.750 31.517 27.536 1.00 11.60 166 ILE A C 1
ATOM 1594 O O . ILE A 1 185 ? 10.572 32.682 27.877 1.00 13.14 166 ILE A O 1
ATOM 1599 N N . TYR A 1 186 ? 10.842 30.527 28.411 1.00 11.79 167 TYR A N 1
ATOM 1600 C CA . TYR A 1 186 ? 10.689 30.818 29.845 1.00 11.57 167 TYR A CA 1
ATOM 1601 C C . TYR A 1 186 ? 11.701 31.846 30.351 1.00 12.31 167 TYR A C 1
ATOM 1602 O O . TYR A 1 186 ? 11.382 32.632 31.237 1.00 12.32 167 TYR A O 1
ATOM 1611 N N . MET A 1 187 ? 12.912 31.852 29.815 1.00 12.30 168 MET A N 1
ATOM 1612 C CA . MET A 1 187 ? 13.879 32.876 30.218 1.00 13.99 168 MET A CA 1
ATOM 1613 C C . MET A 1 187 ? 13.427 34.274 29.839 1.00 15.74 168 MET A C 1
ATOM 1614 O O . MET A 1 187 ? 13.781 35.254 30.514 1.00 17.46 168 MET A O 1
ATOM 1619 N N . GLY A 1 188 ? 12.630 34.362 28.785 1.00 15.08 169 GLY A N 1
ATOM 1620 C CA . GLY A 1 188 ? 12.211 35.660 28.279 1.00 16.55 169 GLY A CA 1
ATOM 1621 C C . GLY A 1 188 ? 12.028 35.622 26.787 1.00 16.60 169 GLY A C 1
ATOM 1622 O O . GLY A 1 188 ? 12.530 34.756 26.067 1.00 17.58 169 GLY A O 1
ATOM 1623 N N A THR A 1 189 ? 11.301 36.624 26.305 0.50 16.51 170 THR A N 1
ATOM 1624 N N B THR A 1 189 ? 11.280 36.585 26.308 0.50 15.75 170 THR A N 1
ATOM 1625 C CA A THR A 1 189 ? 10.978 36.797 24.896 0.50 16.44 170 THR A CA 1
ATOM 1626 C CA B THR A 1 189 ? 10.863 36.530 24.953 0.50 14.98 170 THR A CA 1
ATOM 1627 C C A THR A 1 189 ? 12.092 37.470 24.063 0.50 15.99 170 THR A C 1
ATOM 1628 C C B THR A 1 189 ? 11.898 37.269 24.095 0.50 14.34 170 THR A C 1
ATOM 1629 O O A THR A 1 189 ? 12.157 37.358 22.824 0.50 15.90 170 THR A O 1
ATOM 1630 O O B THR A 1 189 ? 12.033 37.009 22.897 0.50 14.93 170 THR A O 1
ATOM 1637 N N A ASN A 1 190 ? 12.989 38.179 24.748 0.50 14.29 171 ASN A N 1
ATOM 1638 N N B ASN A 1 190 ? 12.696 38.147 24.712 0.50 13.25 171 ASN A N 1
ATOM 1639 C CA A ASN A 1 190 ? 14.096 38.868 24.089 0.50 14.55 171 ASN A CA 1
ATOM 1640 C CA B ASN A 1 190 ? 13.713 38.876 23.959 0.50 13.44 171 ASN A CA 1
ATOM 1641 C C A ASN A 1 190 ? 14.956 37.945 23.243 0.50 13.15 171 ASN A C 1
ATOM 1642 C C B ASN A 1 190 ? 14.775 37.977 23.353 0.50 12.42 171 ASN A C 1
ATOM 1643 O O A ASN A 1 190 ? 15.366 38.312 22.145 0.50 13.60 171 ASN A O 1
ATOM 1644 O O B ASN A 1 190 ? 15.500 38.372 22.441 0.50 13.10 171 ASN A O 1
ATOM 1653 N N A MET A 1 191 ? 15.215 36.734 23.735 0.50 11.79 172 MET A N 1
ATOM 1654 N N B MET A 1 191 ? 14.858 36.748 23.854 0.50 11.95 172 MET A N 1
ATOM 1655 C CA A MET A 1 191 ? 16.014 35.764 22.981 0.50 11.61 172 MET A CA 1
ATOM 1656 C CA B MET A 1 191 ? 15.725 35.759 23.236 0.50 12.32 172 MET A CA 1
ATOM 1657 C C A MET A 1 191 ? 15.474 35.523 21.571 0.50 11.09 172 MET A C 1
ATOM 1658 C C B MET A 1 191 ? 15.456 35.620 21.736 0.50 11.80 172 MET A C 1
ATOM 1659 O O A MET A 1 191 ? 16.231 35.138 20.669 0.50 10.94 172 MET A O 1
ATOM 1660 O O B MET A 1 191 ? 16.404 35.444 20.961 0.50 12.49 172 MET A O 1
ATOM 1669 N N . LEU A 1 192 ? 14.182 35.763 21.344 1.00 11.98 173 LEU A N 1
ATOM 1670 C CA . LEU A 1 192 ? 13.704 35.590 19.968 1.00 12.99 173 LEU A CA 1
ATOM 1671 C C . LEU A 1 192 ? 14.336 36.563 18.981 1.00 13.47 173 LEU A C 1
ATOM 1672 O O . LEU A 1 192 ? 14.480 36.240 17.797 1.00 13.58 173 LEU A O 1
ATOM 1677 N N . LYS A 1 193 ? 14.755 37.729 19.462 1.00 15.05 174 LYS A N 1
ATOM 1678 C CA . LYS A 1 193 ? 15.466 38.688 18.592 1.00 15.37 174 LYS A CA 1
ATOM 1679 C C . LYS A 1 193 ? 16.784 38.145 18.065 1.00 15.65 174 LYS A C 1
ATOM 1680 O O . LYS A 1 193 ? 17.311 38.619 17.060 1.00 16.46 174 LYS A O 1
ATOM 1686 N N . ASP A 1 194 ? 17.364 37.191 18.787 1.00 14.18 175 ASP A N 1
ATOM 1687 C CA . ASP A 1 194 ? 18.648 36.617 18.433 1.00 15.03 175 ASP A CA 1
ATOM 1688 C C . ASP A 1 194 ? 18.498 35.204 17.873 1.00 13.81 175 ASP A C 1
ATOM 1689 O O . ASP A 1 194 ? 19.488 34.481 17.674 1.00 16.63 175 ASP A O 1
ATOM 1694 N N . ILE A 1 195 ? 17.245 34.785 17.695 1.00 11.49 176 ILE A N 1
ATOM 1695 C CA . ILE A 1 195 ? 16.961 33.483 17.094 1.00 11.03 176 ILE A CA 1
ATOM 1696 C C . ILE A 1 195 ? 16.278 33.695 15.758 1.00 10.55 176 ILE A C 1
ATOM 1697 O O . ILE A 1 195 ? 16.694 33.110 14.748 1.00 12.32 176 ILE A O 1
ATOM 1702 N N . CYS A 1 196 ? 15.206 34.497 15.752 1.00 11.10 177 CYS A N 1
ATOM 1703 C CA . CYS A 1 196 ? 14.376 34.695 14.564 1.00 10.43 177 CYS A CA 1
ATOM 1704 C C . CYS A 1 196 ? 14.866 35.832 13.679 1.00 11.59 177 CYS A C 1
ATOM 1705 O O . CYS A 1 196 ? 14.245 36.110 12.645 1.00 11.54 177 CYS A O 1
ATOM 1708 N N . TYR A 1 197 ? 15.944 36.487 14.085 1.00 11.14 178 TYR A N 1
ATOM 1709 C CA . TYR A 1 197 ? 16.483 37.620 13.319 1.00 12.74 178 TYR A CA 1
ATOM 1710 C C . TYR A 1 197 ? 17.989 37.616 13.419 1.00 13.30 178 TYR A C 1
ATOM 1711 O O . TYR A 1 197 ? 18.552 37.294 14.477 1.00 15.56 178 TYR A O 1
ATOM 1720 N N . ASP A 1 198 ? 18.655 37.882 12.300 1.00 14.40 179 ASP A N 1
ATOM 1721 C CA . ASP A 1 198 ? 20.105 38.063 12.294 1.00 14.60 179 ASP A CA 1
ATOM 1722 C C . ASP A 1 198 ? 20.361 39.478 11.795 1.00 17.05 179 ASP A C 1
ATOM 1723 O O . ASP A 1 198 ? 20.130 39.768 10.629 1.00 16.06 179 ASP A O 1
ATOM 1728 N N . GLU A 1 199 ? 20.781 40.354 12.706 1.00 19.62 180 GLU A N 1
ATOM 1729 C CA . GLU A 1 199 ? 20.901 41.774 12.384 1.00 22.26 180 GLU A CA 1
ATOM 1730 C C . GLU A 1 199 ? 22.103 42.037 11.482 1.00 22.78 180 GLU A C 1
ATOM 1731 O O . GLU A 1 199 ? 22.092 43.017 10.746 1.00 23.46 180 GLU A O 1
ATOM 1737 N N . GLU A 1 200 ? 23.104 41.160 11.519 1.00 23.21 181 GLU A N 1
ATOM 1738 C CA . GLU A 1 200 ? 24.292 41.321 10.674 1.00 24.37 181 GLU A CA 1
ATOM 1739 C C . GLU A 1 200 ? 23.979 41.070 9.196 1.00 23.38 181 GLU A C 1
ATOM 1740 O O . GLU A 1 200 ? 24.434 41.804 8.323 1.00 23.32 181 GLU A O 1
ATOM 1746 N N . LYS A 1 201 ? 23.173 40.052 8.922 1.00 20.91 182 LYS A N 1
ATOM 1747 C CA . LYS A 1 201 ? 22.841 39.633 7.566 1.00 19.18 182 LYS A CA 1
ATOM 1748 C C . LYS A 1 201 ? 21.468 40.124 7.121 1.00 16.50 182 LYS A C 1
ATOM 1749 O O . LYS A 1 201 ? 21.133 40.030 5.940 1.00 16.11 182 LYS A O 1
ATOM 1755 N N . ASN A 1 202 ? 20.701 40.644 8.081 1.00 15.04 183 ASN A N 1
ATOM 1756 C CA . ASN A 1 202 ? 19.327 41.035 7.864 1.00 14.02 183 ASN A CA 1
ATOM 1757 C C . ASN A 1 202 ? 18.494 39.878 7.303 1.00 14.54 183 ASN A C 1
ATOM 1758 O O . ASN A 1 202 ? 17.772 40.013 6.317 1.00 14.12 183 ASN A O 1
ATOM 1763 N N . LYS A 1 203 ? 18.582 38.728 7.980 1.00 12.72 184 LYS A N 1
ATOM 1764 C CA . LYS A 1 203 ? 17.813 37.516 7.639 1.00 13.37 184 LYS A CA 1
ATOM 1765 C C . LYS A 1 203 ? 16.817 37.225 8.771 1.00 11.87 184 LYS A C 1
ATOM 1766 O O . LYS A 1 203 ? 17.118 37.471 9.963 1.00 12.67 184 LYS A O 1
ATOM 1772 N N . TYR A 1 204 ? 15.643 36.716 8.389 1.00 11.19 185 TYR A N 1
ATOM 1773 C CA . TYR A 1 204 ? 14.571 36.380 9.321 1.00 11.19 185 TYR A CA 1
ATOM 1774 C C . TYR A 1 204 ? 14.326 34.877 9.274 1.00 10.58 185 TYR A C 1
ATOM 1775 O O . TYR A 1 204 ? 14.438 34.241 8.215 1.00 11.31 185 TYR A O 1
ATOM 1784 N N . TYR A 1 205 ? 14.002 34.326 10.444 1.00 9.68 186 TYR A N 1
ATOM 1785 C CA . TYR A 1 205 ? 13.788 32.888 10.596 1.00 10.62 186 TYR A CA 1
ATOM 1786 C C . TYR A 1 205 ? 12.530 32.578 11.403 1.00 10.18 186 TYR A C 1
ATOM 1787 O O . TYR A 1 205 ? 12.025 33.422 12.145 1.00 12.36 186 TYR A O 1
ATOM 1796 N N . SER A 1 206 ? 12.037 31.345 11.252 1.00 10.66 187 SER A N 1
ATOM 1797 C CA . SER A 1 206 ? 10.819 30.944 11.946 1.00 9.56 187 SER A CA 1
ATOM 1798 C C . SER A 1 206 ? 11.102 30.025 13.140 1.00 10.09 187 SER A C 1
ATOM 1799 O O . SER A 1 206 ? 12.100 29.287 13.187 1.00 10.71 187 SER A O 1
ATOM 1802 N N . ALA A 1 207 ? 10.185 30.064 14.101 1.00 8.56 188 ALA A N 1
ATOM 1803 C CA . ALA A 1 207 ? 10.328 29.230 15.303 1.00 8.82 188 ALA A CA 1
ATOM 1804 C C . ALA A 1 207 ? 8.976 28.864 15.847 1.00 9.30 188 ALA A C 1
ATOM 1805 O O . ALA A 1 207 ? 7.990 29.577 15.624 1.00 10.34 188 ALA A O 1
ATOM 1807 N N . PHE A 1 208 ? 8.922 27.727 16.549 1.00 8.17 189 PHE A N 1
ATOM 1808 C CA . PHE A 1 208 ? 7.739 27.369 17.359 1.00 8.69 189 PHE A CA 1
ATOM 1809 C C . PHE A 1 208 ? 8.129 27.426 18.822 1.00 8.84 189 PHE A C 1
ATOM 1810 O O . PHE A 1 208 ? 9.109 26.800 19.231 1.00 8.61 189 PHE A O 1
ATOM 1818 N N A VAL A 1 209 ? 7.458 28.257 19.612 0.50 8.03 190 VAL A N 1
ATOM 1819 N N B VAL A 1 209 ? 7.311 28.112 19.606 0.50 8.75 190 VAL A N 1
ATOM 1820 C CA A VAL A 1 209 ? 7.740 28.292 21.041 0.50 8.01 190 VAL A CA 1
ATOM 1821 C CA B VAL A 1 209 ? 7.571 28.345 21.006 0.50 9.15 190 VAL A CA 1
ATOM 1822 C C A VAL A 1 209 ? 6.889 27.271 21.774 0.50 8.01 190 VAL A C 1
ATOM 1823 C C B VAL A 1 209 ? 6.777 27.361 21.868 0.50 8.99 190 VAL A C 1
ATOM 1824 O O A VAL A 1 209 ? 5.772 26.964 21.355 0.50 7.40 190 VAL A O 1
ATOM 1825 O O B VAL A 1 209 ? 5.586 27.136 21.610 0.50 8.02 190 VAL A O 1
ATOM 1832 N N . LEU A 1 210 ? 7.406 26.791 22.896 1.00 9.16 191 LEU A N 1
ATOM 1833 C CA . LEU A 1 210 ? 6.689 25.832 23.723 1.00 9.50 191 LEU A CA 1
ATOM 1834 C C . LEU A 1 210 ? 5.539 26.522 24.445 1.00 9.94 191 LEU A C 1
ATOM 1835 O O . LEU A 1 210 ? 5.739 27.514 25.152 1.00 11.73 191 LEU A O 1
ATOM 1840 N N . VAL A 1 211 ? 4.331 26.015 24.215 1.00 9.32 192 VAL A N 1
ATOM 1841 C CA . VAL A 1 211 ? 3.113 26.570 24.837 1.00 9.47 192 VAL A CA 1
ATOM 1842 C C . VAL A 1 211 ? 2.503 25.562 25.821 1.00 9.83 192 VAL A C 1
ATOM 1843 O O . VAL A 1 211 ? 2.437 25.834 27.013 1.00 10.39 192 VAL A O 1
ATOM 1847 N N . LYS A 1 212 ? 2.117 24.388 25.328 1.00 9.19 193 LYS A N 1
ATOM 1848 C CA . LYS A 1 212 ? 1.535 23.360 26.199 1.00 10.02 193 LYS A CA 1
ATOM 1849 C C . LYS A 1 212 ? 2.098 22.049 25.713 1.00 10.04 193 LYS A C 1
ATOM 1850 O O . LYS A 1 212 ? 1.890 21.672 24.555 1.00 11.77 193 LYS A O 1
ATOM 1856 N N . THR A 1 213 ? 2.788 21.363 26.605 1.00 9.84 194 THR A N 1
ATOM 1857 C CA . THR A 1 213 ? 3.516 20.143 26.240 1.00 10.33 194 THR A CA 1
ATOM 1858 C C . THR A 1 213 ? 2.789 18.856 26.653 1.00 10.46 194 THR A C 1
ATOM 1859 O O . THR A 1 213 ? 1.792 18.897 27.377 1.00 11.38 194 THR A O 1
ATOM 1863 N N . THR A 1 214 ? 3.280 17.727 26.140 1.00 9.89 195 THR A N 1
ATOM 1864 C CA . THR A 1 214 ? 2.587 16.447 26.264 1.00 10.97 195 THR A CA 1
ATOM 1865 C C . THR A 1 214 ? 2.974 15.637 27.481 1.00 12.12 195 THR A C 1
ATOM 1866 O O . THR A 1 214 ? 2.322 14.607 27.762 1.00 13.51 195 THR A O 1
ATOM 1870 N N . ASN A 1 215 ? 4.021 16.030 28.197 1.00 12.13 196 ASN A N 1
ATOM 1871 C CA . ASN A 1 215 ? 4.426 15.269 29.375 1.00 12.49 196 ASN A CA 1
ATOM 1872 C C . ASN A 1 215 ? 3.304 15.294 30.404 1.00 13.12 196 ASN A C 1
ATOM 1873 O O . ASN A 1 215 ? 2.573 16.282 30.504 1.00 11.93 196 ASN A O 1
ATOM 1878 N N . PRO A 1 216 ? 3.162 14.204 31.175 1.00 14.53 197 PRO A N 1
ATOM 1879 C CA . PRO A 1 216 ? 2.012 14.100 32.067 1.00 15.31 197 PRO A CA 1
ATOM 1880 C C . PRO A 1 216 ? 1.891 15.206 33.106 1.00 14.29 197 PRO A C 1
ATOM 1881 O O . PRO A 1 216 ? 0.766 15.478 33.537 1.00 16.18 197 PRO A O 1
ATOM 1885 N N . ASP A 1 217 ? 3.003 15.802 33.534 1.00 13.84 198 ASP A N 1
ATOM 1886 C CA . ASP A 1 217 ? 2.966 16.860 34.555 1.00 12.92 198 ASP A CA 1
ATOM 1887 C C . ASP A 1 217 ? 3.080 18.254 33.964 1.00 11.90 198 ASP A C 1
ATOM 1888 O O . ASP A 1 217 ? 3.417 19.188 34.667 1.00 12.32 198 ASP A O 1
ATOM 1893 N N . SER A 1 218 ? 2.738 18.398 32.689 1.00 11.75 199 SER A N 1
ATOM 1894 C CA . SER A 1 218 ? 2.903 19.694 31.999 1.00 11.00 199 SER A CA 1
ATOM 1895 C C . SER A 1 218 ? 2.100 20.824 32.618 1.00 11.11 199 SER A C 1
ATOM 1896 O O . SER A 1 218 ? 2.428 21.993 32.423 1.00 11.96 199 SER A O 1
ATOM 18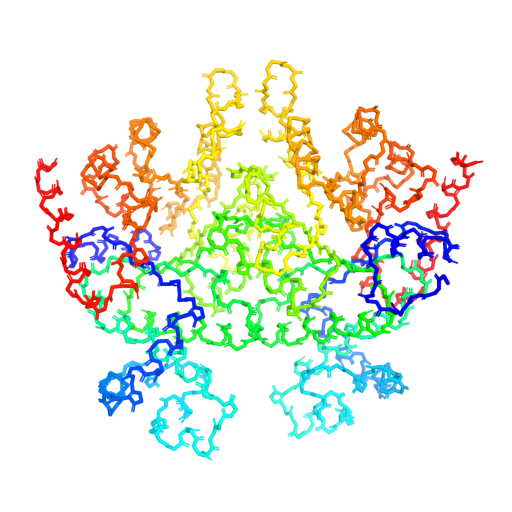99 N N . ALA A 1 219 ? 1.055 20.506 33.375 1.00 10.31 200 ALA A N 1
ATOM 1900 C CA . ALA A 1 219 ? 0.255 21.565 33.985 1.00 9.09 200 ALA A CA 1
ATOM 1901 C C . ALA A 1 219 ? 0.966 22.280 35.131 1.00 9.51 200 ALA A C 1
ATOM 1902 O O . ALA A 1 219 ? 0.521 23.363 35.547 1.00 10.36 200 ALA A O 1
ATOM 1904 N N . ILE A 1 220 ? 2.013 21.671 35.689 1.00 9.55 201 ILE A N 1
ATOM 1905 C CA . ILE A 1 220 ? 2.586 22.183 36.924 1.00 10.53 201 ILE A CA 1
ATOM 1906 C C . ILE A 1 220 ? 3.048 23.648 36.852 1.00 10.79 201 ILE A C 1
ATOM 1907 O O . ILE A 1 220 ? 2.871 24.413 37.802 1.00 11.10 201 ILE A O 1
ATOM 1912 N N . PHE A 1 221 ? 3.600 24.058 35.710 1.00 10.03 202 PHE A N 1
ATOM 1913 C CA . PHE A 1 221 ? 3.912 25.465 35.485 1.00 9.92 202 PHE A CA 1
ATOM 1914 C C . PHE A 1 221 ? 3.062 26.105 34.401 1.00 10.07 202 PHE A C 1
ATOM 1915 O O . PHE A 1 221 ? 2.556 27.221 34.583 1.00 11.60 202 PHE A O 1
ATOM 1923 N N . GLN A 1 222 ? 2.767 25.362 33.337 1.00 8.88 203 GLN A N 1
ATOM 1924 C CA . GLN A 1 222 ? 2.054 25.929 32.192 1.00 9.55 203 GLN A CA 1
ATOM 1925 C C . GLN A 1 222 ? 0.614 26.332 32.492 1.00 9.48 203 GLN A C 1
ATOM 1926 O O . GLN A 1 222 ? 0.075 27.244 31.844 1.00 10.03 203 GLN A O 1
ATOM 1932 N N A LYS A 1 223 ? -0.016 25.637 33.435 0.50 10.79 204 LYS A N 1
ATOM 1933 N N B LYS A 1 223 ? 0.012 25.628 33.457 0.50 10.71 204 LYS A N 1
ATOM 1934 C CA A LYS A 1 223 ? -1.378 25.993 33.819 0.50 11.38 204 LYS A CA 1
ATOM 1935 C CA B LYS A 1 223 ? -1.391 25.817 33.849 0.50 11.27 204 LYS A CA 1
ATOM 1936 C C A LYS A 1 223 ? -1.416 26.591 35.220 0.50 11.46 204 LYS A C 1
ATOM 1937 C C B LYS A 1 223 ? -1.549 26.387 35.244 0.50 11.55 204 LYS A C 1
ATOM 1938 O O A LYS A 1 223 ? -2.098 27.600 35.436 0.50 11.32 204 LYS A O 1
ATOM 1939 O O B LYS A 1 223 ? -2.505 27.123 35.499 0.50 11.70 204 LYS A O 1
ATOM 1950 N N . ASN A 1 224 ? -0.645 26.030 36.151 1.00 11.68 205 ASN A N 1
ATOM 1951 C CA . ASN A 1 224 ? -0.736 26.492 37.543 1.00 12.76 205 ASN A CA 1
ATOM 1952 C C . ASN A 1 224 ? -0.305 27.932 37.732 1.00 13.01 205 ASN A C 1
ATOM 1953 O O . ASN A 1 224 ? -0.903 28.647 38.527 1.00 13.55 205 ASN A O 1
ATOM 1958 N N . LEU A 1 225 ? 0.750 28.354 37.033 1.00 11.07 206 LEU A N 1
ATOM 1959 C CA . LEU A 1 225 ? 1.199 29.748 37.114 1.00 11.85 206 LEU A CA 1
ATOM 1960 C C . LEU A 1 225 ? 0.250 30.620 36.325 1.00 12.01 206 LEU A C 1
ATOM 1961 O O . LEU A 1 225 ? -0.253 30.231 35.273 1.00 12.68 206 LEU A O 1
ATOM 1966 N N . SER A 1 226 ? 0.006 31.828 36.835 1.00 12.52 207 SER A N 1
ATOM 1967 C CA . SER A 1 226 ? -0.943 32.711 36.138 1.00 13.99 207 SER A CA 1
ATOM 1968 C C . SER A 1 226 ? -0.618 34.171 36.411 1.00 15.17 207 SER A C 1
ATOM 1969 O O . SER A 1 226 ? 0.123 34.474 37.339 1.00 15.85 207 SER A O 1
ATOM 1972 N N . LEU A 1 227 ? -1.182 35.030 35.576 1.00 17.32 208 LEU A N 1
ATOM 1973 C CA . LEU A 1 227 ? -1.186 36.476 35.820 1.00 20.83 208 LEU A CA 1
ATOM 1974 C C . LEU A 1 227 ? -2.632 36.901 35.608 1.00 22.52 208 LEU A C 1
ATOM 1975 O O . LEU A 1 227 ? -3.156 36.780 34.495 1.00 21.70 208 LEU A O 1
ATOM 1980 N N . ASP A 1 228 ? -3.277 37.362 36.682 1.00 25.24 209 ASP A N 1
ATOM 1981 C CA . ASP A 1 228 ? -4.652 37.893 36.626 1.00 27.32 209 ASP A CA 1
ATOM 1982 C C . ASP A 1 228 ? -5.595 36.991 35.824 1.00 27.42 209 ASP A C 1
ATOM 1983 O O . ASP A 1 228 ? -6.137 37.418 34.795 1.00 29.03 209 ASP A O 1
ATOM 1988 N N . ASN A 1 229 ? -5.754 35.745 36.260 1.00 27.58 210 ASN A N 1
ATOM 1989 C CA . ASN A 1 229 ? -6.627 34.782 35.566 1.00 27.65 210 ASN A CA 1
ATOM 1990 C C . ASN A 1 229 ? -6.339 34.476 34.081 1.00 25.90 210 ASN A C 1
ATOM 1991 O O . ASN A 1 229 ? -7.221 34.049 33.333 1.00 27.66 210 ASN A O 1
ATOM 1996 N N . LYS A 1 230 ? -5.115 34.710 33.630 1.00 22.54 211 LYS A N 1
ATOM 1997 C CA . LYS A 1 230 ? -4.688 34.091 32.389 1.00 19.17 211 LYS A CA 1
ATOM 1998 C C . LYS A 1 230 ? -3.564 33.160 32.808 1.00 16.17 211 LYS A C 1
ATOM 1999 O O . LYS A 1 230 ? -2.645 33.552 33.535 1.00 16.14 211 LYS A O 1
ATOM 2005 N N A GLN A 1 231 ? -3.662 31.917 32.350 0.50 14.97 212 GLN A N 1
ATOM 2006 N N B GLN A 1 231 ? -3.667 31.906 32.375 0.50 15.08 212 GLN A N 1
ATOM 2007 C CA A GLN A 1 231 ? -2.658 30.911 32.647 0.50 13.75 212 GLN A CA 1
ATOM 2008 C CA B GLN A 1 231 ? -2.651 30.912 32.691 0.50 13.87 212 GLN A CA 1
ATOM 2009 C C A GLN A 1 231 ? -1.357 31.190 31.906 0.50 12.89 212 GLN A C 1
ATOM 2010 C C B GLN A 1 231 ? -1.368 31.171 31.912 0.50 13.02 212 GLN A C 1
ATOM 2011 O O A GLN A 1 231 ? -1.363 31.871 30.882 0.50 12.66 212 GLN A O 1
ATOM 2012 O O B GLN A 1 231 ? -1.400 31.816 30.866 0.50 12.87 212 GLN A O 1
ATOM 2023 N N . ALA A 1 232 ? -0.251 30.711 32.465 1.00 11.79 213 ALA A N 1
ATOM 2024 C CA . ALA A 1 232 ? 1.073 30.899 31.873 1.00 11.39 213 ALA A CA 1
ATOM 2025 C C . ALA A 1 232 ? 1.101 30.604 30.370 1.00 11.25 213 ALA A C 1
ATOM 2026 O O . ALA A 1 232 ? 1.661 31.372 29.587 1.00 11.76 213 ALA A O 1
ATOM 2028 N N . TYR A 1 233 ? 0.486 29.502 29.938 1.00 10.45 214 TYR A N 1
ATOM 2029 C CA . TYR A 1 233 ? 0.599 29.146 28.523 1.00 10.13 214 TYR A CA 1
ATOM 2030 C C . TYR A 1 233 ? -0.008 30.220 27.611 1.00 10.74 214 TYR A C 1
ATOM 2031 O O . TYR A 1 233 ? 0.495 30.452 26.509 1.00 10.45 214 TYR A O 1
ATOM 2040 N N . VAL A 1 234 ? -1.065 30.870 28.086 1.00 10.84 215 VAL A N 1
ATOM 2041 C CA . VAL A 1 234 ? -1.739 31.903 27.317 1.00 11.82 215 VAL A CA 1
ATOM 2042 C C . VAL A 1 234 ? -0.859 33.164 27.278 1.00 11.74 215 VAL A C 1
ATOM 2043 O O . VAL A 1 234 ? -0.682 33.780 26.215 1.00 11.83 215 VAL A O 1
ATOM 2047 N N A ILE A 1 235 ? -0.271 33.509 28.416 0.50 11.59 216 ILE A N 1
ATOM 2048 N N B ILE A 1 235 ? -0.302 33.533 28.429 0.50 11.69 216 ILE A N 1
ATOM 2049 C CA A ILE A 1 235 ? 0.581 34.686 28.505 0.50 11.87 216 ILE A CA 1
ATOM 2050 C CA B ILE A 1 235 ? 0.617 34.664 28.530 0.50 11.96 216 ILE A CA 1
ATOM 2051 C C A ILE A 1 235 ? 1.858 34.512 27.682 0.50 11.39 216 ILE A C 1
ATOM 2052 C C B ILE A 1 235 ? 1.768 34.459 27.550 0.50 11.32 216 ILE A C 1
ATOM 2053 O O A ILE A 1 235 ? 2.347 35.468 27.075 0.50 11.51 216 ILE A O 1
ATOM 2054 O O B ILE A 1 235 ? 2.077 35.307 26.710 0.50 10.84 216 ILE A O 1
ATOM 2063 N N . MET A 1 236 ? 2.376 33.283 27.632 1.00 11.10 217 MET A N 1
ATOM 2064 C CA . MET A 1 236 ? 3.569 32.987 26.846 1.00 11.03 217 MET A CA 1
ATOM 2065 C C . MET A 1 236 ? 3.258 33.027 25.353 1.00 10.80 217 MET A C 1
ATOM 2066 O O . MET A 1 236 ? 4.008 33.604 24.553 1.00 11.45 217 MET A O 1
ATOM 2071 N N . ALA A 1 237 ? 2.105 32.489 24.979 1.00 10.11 218 ALA A N 1
ATOM 2072 C CA . ALA A 1 237 ? 1.662 32.595 23.590 1.00 9.88 218 ALA A CA 1
ATOM 2073 C C . ALA A 1 237 ? 1.507 34.042 23.128 1.00 9.75 218 ALA A C 1
ATOM 2074 O O . ALA A 1 237 ? 1.985 34.415 22.046 1.00 10.63 218 ALA A O 1
ATOM 2076 N N . GLN A 1 238 ? 0.861 34.853 23.968 1.00 10.30 219 GLN A N 1
ATOM 2077 C CA . GLN A 1 238 ? 0.656 36.249 23.591 1.00 11.52 219 GLN A CA 1
ATOM 2078 C C . GLN A 1 238 ? 1.976 37.030 23.486 1.00 11.31 219 GLN A C 1
ATOM 2079 O O . GLN A 1 238 ? 2.164 37.833 22.568 1.00 11.23 219 GLN A O 1
ATOM 2085 N N A GLU A 1 239 ? 2.895 36.804 24.422 0.50 11.50 220 GLU A N 1
ATOM 2086 N N B GLU A 1 239 ? 2.868 36.786 24.442 0.50 11.86 220 GLU A N 1
ATOM 2087 C CA A GLU A 1 239 ? 4.177 37.504 24.345 0.50 11.31 220 GLU A CA 1
ATOM 2088 C CA B GLU A 1 239 ? 4.191 37.392 24.423 0.50 11.96 220 GLU A CA 1
ATOM 2089 C C A GLU A 1 239 ? 4.989 37.059 23.135 0.50 10.53 220 GLU A C 1
ATOM 2090 C C B GLU A 1 239 ? 4.931 37.055 23.140 0.50 10.92 220 GLU A C 1
ATOM 2091 O O A GLU A 1 239 ? 5.694 37.865 22.517 0.50 10.56 220 GLU A O 1
ATOM 2092 O O B GLU A 1 239 ? 5.520 37.918 22.481 0.50 11.11 220 GLU A O 1
ATOM 2103 N N . ALA A 1 240 ? 4.887 35.785 22.754 1.00 10.41 221 ALA A N 1
ATOM 2104 C CA . ALA A 1 240 ? 5.578 35.353 21.562 1.00 9.87 221 ALA A CA 1
ATOM 2105 C C . ALA A 1 240 ? 5.022 36.056 20.317 1.00 9.67 221 ALA A C 1
ATOM 2106 O O . ALA A 1 240 ? 5.798 36.471 19.455 1.00 10.76 221 ALA A O 1
ATOM 2108 N N . LEU A 1 241 ? 3.699 36.151 20.199 1.00 10.47 222 LEU A N 1
ATOM 2109 C CA . LEU A 1 241 ? 3.123 36.880 19.074 1.00 11.27 222 LEU A CA 1
ATOM 2110 C C . LEU A 1 241 ? 3.425 38.381 19.109 1.00 11.91 222 LEU A C 1
ATOM 2111 O O . LEU A 1 241 ? 3.642 38.971 18.033 1.00 12.61 222 LEU A O 1
ATOM 2116 N N . ASN A 1 242 ? 3.457 38.980 20.301 1.00 11.97 223 ASN A N 1
ATOM 2117 C CA . ASN A 1 242 ? 3.870 40.390 20.395 1.00 12.42 223 ASN A CA 1
ATOM 2118 C C . ASN A 1 242 ? 5.293 40.551 19.824 1.00 12.43 223 ASN A C 1
ATOM 2119 O O . ASN A 1 242 ? 5.621 41.524 19.135 1.00 12.67 223 ASN A O 1
ATOM 2124 N N . MET A 1 243 ? 6.172 39.591 20.099 1.00 12.04 224 MET A N 1
ATOM 2125 C CA . MET A 1 243 ? 7.526 39.674 19.580 1.00 12.75 224 MET A CA 1
ATOM 2126 C C . MET A 1 243 ? 7.559 39.465 18.062 1.00 12.73 224 MET A C 1
ATOM 2127 O O . MET A 1 243 ? 8.302 40.152 17.333 1.00 13.38 224 MET A O 1
ATOM 2132 N N . SER A 1 244 ? 6.775 38.510 17.561 1.00 12.48 225 SER A N 1
ATOM 2133 C CA . SER A 1 244 ? 6.668 38.298 16.123 1.00 13.02 225 SER A CA 1
ATOM 2134 C C . SER A 1 244 ? 6.251 39.592 15.397 1.00 12.60 225 SER A C 1
ATOM 2135 O O . SER A 1 244 ? 6.784 39.920 14.339 1.00 13.96 225 SER A O 1
ATOM 2138 N N A SER A 1 245 ? 5.286 40.310 15.953 0.50 13.03 226 SER A N 1
ATOM 2139 N N B SER A 1 245 ? 5.300 40.299 16.003 0.50 13.26 226 SER A N 1
ATOM 2140 C CA A SER A 1 245 ? 4.883 41.564 15.324 0.50 13.29 226 SER A CA 1
ATOM 2141 C CA B SER A 1 245 ? 4.802 41.573 15.482 0.50 14.12 226 SER A CA 1
ATOM 2142 C C A SER A 1 245 ? 6.048 42.552 15.360 0.50 13.37 226 SER A C 1
ATOM 2143 C C B SER A 1 245 ? 5.896 42.629 15.442 0.50 13.82 226 SER A C 1
ATOM 2144 O O A SER A 1 245 ? 6.411 43.126 14.326 0.50 13.08 226 SER A O 1
ATOM 2145 O O B SER A 1 245 ? 6.022 43.347 14.446 0.50 13.88 226 SER A O 1
ATOM 2150 N N . TYR A 1 246 ? 6.663 42.725 16.528 1.00 13.36 227 TYR A N 1
ATOM 2151 C CA . TYR A 1 246 ? 7.785 43.661 16.632 1.00 14.01 227 TYR A CA 1
ATOM 2152 C C . TYR A 1 246 ? 8.865 43.386 15.586 1.00 14.55 227 TYR A C 1
ATOM 2153 O O . TYR A 1 246 ? 9.377 44.312 14.950 1.00 15.13 227 TYR A O 1
ATOM 2162 N N . LEU A 1 247 ? 9.208 42.112 15.394 1.00 13.58 228 LEU A N 1
ATOM 2163 C CA . LEU A 1 247 ? 10.264 41.723 14.468 1.00 13.82 228 LEU A CA 1
ATOM 2164 C C . LEU A 1 247 ? 9.805 41.743 13.008 1.00 14.70 228 LEU A C 1
ATOM 2165 O O . LEU A 1 247 ? 10.628 41.484 12.134 1.00 16.87 228 LEU A O 1
ATOM 2170 N N . ASN A 1 248 ? 8.528 42.006 12.749 1.00 15.74 229 ASN A N 1
ATOM 2171 C CA . ASN A 1 248 ? 7.990 41.985 11.383 1.00 16.22 229 ASN A CA 1
ATOM 2172 C C . ASN A 1 248 ? 8.134 40.652 10.679 1.00 15.69 229 ASN A C 1
ATOM 2173 O O . ASN A 1 248 ? 8.381 40.612 9.477 1.00 16.95 229 ASN A O 1
ATOM 2178 N N . LEU A 1 249 ? 8.028 39.545 11.410 1.00 14.54 230 LEU A N 1
ATOM 2179 C CA . LEU A 1 249 ? 8.335 38.261 10.782 1.00 13.55 230 LEU A CA 1
ATOM 2180 C C . LEU A 1 249 ? 7.411 37.921 9.624 1.00 13.94 230 LEU A C 1
ATOM 2181 O O . LEU A 1 249 ? 7.885 37.499 8.582 1.00 13.28 230 LEU A O 1
ATOM 2186 N N . GLU A 1 250 ? 6.108 38.072 9.823 1.00 15.25 231 GLU A N 1
ATOM 2187 C CA . GLU A 1 250 ? 5.142 37.575 8.862 1.00 16.57 231 GLU A CA 1
ATOM 2188 C C . GLU A 1 250 ? 5.179 38.416 7.575 1.00 16.94 231 GLU A C 1
ATOM 2189 O O . GLU A 1 250 ? 4.999 37.891 6.472 1.00 17.73 231 GLU A O 1
ATOM 2195 N N . GLN A 1 251 ? 5.503 39.700 7.697 1.00 18.01 232 GLN A N 1
ATOM 2196 C CA . GLN A 1 251 ? 5.778 40.540 6.537 1.00 19.95 232 GLN A CA 1
ATOM 2197 C C . GLN A 1 251 ? 6.983 40.022 5.723 1.00 18.68 232 GLN A C 1
ATOM 2198 O O . GLN A 1 251 ? 7.085 40.266 4.517 1.00 20.10 232 GLN A O 1
ATOM 2204 N N . ASN A 1 252 ? 7.894 39.284 6.371 1.00 15.97 233 ASN A N 1
ATOM 2205 C CA . ASN A 1 252 ? 9.074 38.725 5.709 1.00 15.30 233 ASN A CA 1
ATOM 2206 C C . ASN A 1 252 ? 8.913 37.219 5.475 1.00 14.49 233 ASN A C 1
ATOM 2207 O O . ASN A 1 252 ? 9.886 36.485 5.259 1.00 14.09 233 ASN A O 1
ATOM 2212 N N . ASN A 1 253 ? 7.653 36.789 5.516 1.00 12.98 234 ASN A N 1
ATOM 2213 C CA . ASN A 1 253 ? 7.294 35.400 5.201 1.00 12.44 234 ASN A CA 1
ATOM 2214 C C . ASN A 1 253 ? 7.879 34.374 6.159 1.00 11.72 234 ASN A C 1
ATOM 2215 O O . ASN A 1 253 ? 8.164 33.228 5.753 1.00 12.55 234 ASN A O 1
ATOM 2220 N N . GLU A 1 254 ? 8.009 34.781 7.417 1.00 11.21 235 GLU A N 1
ATOM 2221 C CA . GLU A 1 254 ? 8.414 33.870 8.486 1.00 10.83 235 GLU A CA 1
ATOM 2222 C C . GLU A 1 254 ? 7.389 34.007 9.599 1.00 11.77 235 GLU A C 1
ATOM 2223 O O . GLU A 1 254 ? 6.457 34.822 9.509 1.00 12.30 235 GLU A O 1
ATOM 2229 N N . PHE A 1 255 ? 7.511 33.187 10.643 1.00 10.53 236 PHE A N 1
ATOM 2230 C CA . PHE A 1 255 ? 6.524 33.271 11.723 1.00 10.04 236 PHE A CA 1
ATOM 2231 C C . PHE A 1 255 ? 7.072 32.711 13.026 1.00 9.83 236 PHE A C 1
ATOM 2232 O O . PHE A 1 255 ? 8.088 31.986 13.020 1.00 10.32 236 PHE A O 1
ATOM 2240 N N . ILE A 1 256 ? 6.430 33.124 14.112 1.00 9.21 237 ILE A N 1
ATOM 2241 C CA . ILE A 1 256 ? 6.572 32.439 15.391 1.00 9.84 237 ILE A CA 1
ATOM 2242 C C . ILE A 1 256 ? 5.245 31.753 15.638 1.00 10.63 237 ILE A C 1
ATOM 2243 O O . ILE A 1 256 ? 4.189 32.383 15.616 1.00 11.42 237 ILE A O 1
ATOM 2248 N N . GLY A 1 257 ? 5.317 30.439 15.831 1.00 9.67 238 GLY A N 1
ATOM 2249 C CA . GLY A 1 257 ? 4.168 29.593 16.145 1.00 10.82 238 GLY A CA 1
ATOM 2250 C C . GLY A 1 257 ? 4.294 28.958 17.520 1.00 9.42 238 GLY A C 1
ATOM 2251 O O . GLY A 1 257 ? 5.164 29.337 18.312 1.00 9.54 238 GLY A O 1
ATOM 2252 N N . PHE A 1 258 ? 3.433 27.970 17.772 1.00 8.98 239 PHE A N 1
ATOM 2253 C CA . PHE A 1 258 ? 3.244 27.399 19.107 1.00 8.72 239 PHE A CA 1
ATOM 2254 C C . PHE A 1 258 ? 3.324 25.882 19.064 1.00 9.10 239 PHE A C 1
ATOM 2255 O O . PHE A 1 258 ? 2.737 25.269 18.178 1.00 10.08 239 PHE A O 1
ATOM 2263 N N . VAL A 1 259 ? 3.989 25.302 20.051 1.00 8.50 240 VAL A N 1
ATOM 2264 C CA . VAL A 1 259 ? 3.910 23.849 20.259 1.00 8.68 240 VAL A CA 1
ATOM 2265 C C . VAL A 1 259 ? 2.793 23.592 21.254 1.00 9.17 240 VAL A C 1
ATOM 2266 O O . VAL A 1 259 ? 2.841 24.110 22.375 1.00 8.68 240 VAL A O 1
ATOM 2270 N N . VAL A 1 260 ? 1.733 22.898 20.817 1.00 8.21 241 VAL A N 1
ATOM 2271 C CA . VAL A 1 260 ? 0.580 22.565 21.692 1.00 8.80 241 VAL A CA 1
ATOM 2272 C C . VAL A 1 260 ? 0.369 21.060 21.554 1.00 8.64 241 VAL A C 1
ATOM 2273 O O . VAL A 1 260 ? 0.113 20.584 20.452 1.00 9.34 241 VAL A O 1
ATOM 2277 N N . GLY A 1 261 ? 0.522 20.323 22.653 1.00 9.53 242 GLY A N 1
ATOM 2278 C CA . GLY A 1 261 ? 0.467 18.870 22.574 1.00 10.83 242 GLY A CA 1
ATOM 2279 C C . GLY A 1 261 ? -0.848 18.324 22.064 1.00 10.69 242 GLY A C 1
ATOM 2280 O O . GLY A 1 261 ? -1.922 18.893 22.298 1.00 12.54 242 GLY A O 1
ATOM 2281 N N A ALA A 1 262 ? -0.769 17.192 21.375 0.50 11.59 243 ALA A N 1
ATOM 2282 N N B ALA A 1 262 ? -0.767 17.159 21.421 0.50 10.87 243 ALA A N 1
ATOM 2283 C CA A ALA A 1 262 ? -1.970 16.566 20.835 0.50 12.53 243 ALA A CA 1
ATOM 2284 C CA B ALA A 1 262 ? -1.934 16.479 20.834 0.50 11.25 243 ALA A CA 1
ATOM 2285 C C A ALA A 1 262 ? -2.980 16.224 21.923 0.50 14.17 243 ALA A C 1
ATOM 2286 C C B ALA A 1 262 ? -2.767 15.662 21.831 0.50 12.41 243 ALA A C 1
ATOM 2287 O O A ALA A 1 262 ? -4.176 16.316 21.666 0.50 15.60 243 ALA A O 1
ATOM 2288 O O B ALA A 1 262 ? -3.645 14.883 21.421 0.50 11.00 243 ALA A O 1
ATOM 2291 N N . ASN A 1 263 ? -2.490 15.872 23.115 1.00 13.76 244 ASN A N 1
ATOM 2292 C CA . ASN A 1 263 ? -3.318 15.411 24.245 1.00 15.18 244 ASN A CA 1
ATOM 2293 C C . ASN A 1 263 ? -3.936 16.542 25.073 1.00 15.63 244 ASN A C 1
ATOM 2294 O O . ASN A 1 263 ? -4.549 16.308 26.110 1.00 17.54 244 ASN A O 1
ATOM 2299 N N . SER A 1 264 ? -3.763 17.769 24.607 1.00 14.15 245 SER A N 1
ATOM 2300 C CA . SER A 1 264 ? -4.126 18.963 25.373 1.00 14.65 245 SER A CA 1
ATOM 2301 C C . SER A 1 264 ? -5.273 19.660 24.671 1.00 14.00 245 SER A C 1
ATOM 2302 O O . SER A 1 264 ? -5.151 20.779 24.160 1.00 13.54 245 SER A O 1
ATOM 2305 N N . TYR A 1 265 ? -6.423 18.987 24.661 1.00 14.61 246 TYR A N 1
ATOM 2306 C CA . TYR A 1 265 ? -7.538 19.370 23.791 1.00 14.62 246 TYR A CA 1
ATOM 2307 C C . TYR A 1 265 ? -8.125 20.721 24.167 1.00 13.67 246 TYR A C 1
ATOM 2308 O O . TYR A 1 265 ? -8.398 21.525 23.269 1.00 14.53 246 TYR A O 1
ATOM 2317 N N . ASP A 1 266 ? -8.291 20.985 25.460 1.00 14.86 247 ASP A N 1
ATOM 2318 C CA . ASP A 1 266 ? -8.880 22.257 25.887 1.00 15.79 247 ASP A CA 1
ATOM 2319 C C . ASP A 1 266 ? -7.959 23.435 25.573 1.00 14.90 247 ASP A C 1
ATOM 2320 O O . ASP A 1 266 ? -8.404 24.492 25.123 1.00 14.87 247 ASP A O 1
ATOM 2325 N N . GLU A 1 267 ? -6.658 23.243 25.792 1.00 13.81 248 GLU A N 1
ATOM 2326 C CA . GLU A 1 267 ? -5.680 24.288 25.469 1.00 13.73 248 GLU A CA 1
ATOM 2327 C C . GLU A 1 267 ? -5.552 24.506 23.963 1.00 13.26 248 GLU A C 1
ATOM 2328 O O . GLU A 1 267 ? -5.423 25.641 23.518 1.00 13.48 248 GLU A O 1
ATOM 2334 N N . MET A 1 268 ? -5.616 23.434 23.176 1.00 12.60 249 MET A N 1
ATOM 2335 C CA . MET A 1 268 ? -5.656 23.562 21.724 1.00 11.63 249 MET A CA 1
ATOM 2336 C C . MET A 1 268 ? -6.841 24.410 21.274 1.00 11.44 249 MET A C 1
ATOM 2337 O O . MET A 1 268 ? -6.694 25.319 20.448 1.00 12.41 249 MET A O 1
ATOM 2342 N N . ASN A 1 269 ? -8.013 24.118 21.833 1.00 12.67 250 ASN A N 1
ATOM 2343 C CA . ASN A 1 269 ? -9.183 24.903 21.484 1.00 14.17 250 ASN A CA 1
ATOM 2344 C C . ASN A 1 269 ? -9.014 26.361 21.902 1.00 13.24 250 ASN A C 1
ATOM 2345 O O . ASN A 1 269 ? -9.354 27.266 21.150 1.00 14.05 250 ASN A O 1
ATOM 2350 N N . TYR A 1 270 ? -8.485 26.588 23.098 1.00 13.50 251 TYR A N 1
ATOM 2351 C CA . TYR A 1 270 ? -8.296 27.976 23.564 1.00 14.24 251 TYR A CA 1
ATOM 2352 C C . TYR A 1 270 ? -7.368 28.729 22.602 1.00 13.71 251 TYR A C 1
ATOM 2353 O O . TYR A 1 270 ? -7.642 29.845 22.136 1.00 13.06 251 TYR A O 1
ATOM 2362 N N . ILE A 1 271 ? -6.240 28.110 22.286 1.00 12.48 252 ILE A N 1
ATOM 2363 C CA . ILE A 1 271 ? -5.242 28.750 21.432 1.00 11.94 252 ILE A CA 1
ATOM 2364 C C . ILE A 1 271 ? -5.787 29.093 20.032 1.00 12.62 252 ILE A C 1
ATOM 2365 O O . ILE A 1 271 ? -5.610 30.206 19.524 1.00 13.20 252 ILE A O 1
ATOM 2370 N N . ARG A 1 272 ? -6.469 28.152 19.387 1.00 12.51 253 ARG A N 1
ATOM 2371 C CA . ARG A 1 272 ? -7.026 28.408 18.071 1.00 13.35 253 ARG A CA 1
ATOM 2372 C C . ARG A 1 272 ? -8.174 29.429 18.158 1.00 13.83 253 ARG A C 1
ATOM 2373 O O . ARG A 1 272 ? -8.388 30.186 17.206 1.00 14.69 253 ARG A O 1
ATOM 2381 N N . THR A 1 273 ? -8.930 29.412 19.246 1.00 14.17 254 THR A N 1
ATOM 2382 C CA . THR A 1 273 ? -10.001 30.403 19.440 1.00 15.78 254 THR A CA 1
ATOM 2383 C C . THR A 1 273 ? -9.459 31.824 19.625 1.00 15.13 254 THR A C 1
ATOM 2384 O O . THR A 1 273 ? -9.958 32.775 19.014 1.00 15.52 254 THR A O 1
ATOM 2388 N N . TYR A 1 274 ? -8.445 31.967 20.472 1.00 14.99 255 TYR A N 1
ATOM 2389 C CA . TYR A 1 274 ? -7.973 33.295 20.810 1.00 15.09 255 TYR A CA 1
ATOM 2390 C C . TYR A 1 274 ? -6.904 33.837 19.884 1.00 14.04 255 TYR A C 1
ATOM 2391 O O . TYR A 1 274 ? -6.743 35.054 19.801 1.00 13.12 255 TYR A O 1
ATOM 2400 N N . PHE A 1 275 ? -6.233 32.950 19.150 1.00 12.91 256 PHE A N 1
ATOM 2401 C CA . PHE A 1 275 ? -5.228 33.338 18.155 1.00 12.80 256 PHE A CA 1
ATOM 2402 C C . PHE A 1 275 ? -5.597 32.661 16.848 1.00 13.94 256 PHE A C 1
ATOM 2403 O O . PHE A 1 275 ? -4.986 31.671 16.437 1.00 12.48 256 PHE A O 1
ATOM 2411 N N . PRO A 1 276 ? -6.653 33.153 16.183 1.00 13.20 257 PRO A N 1
ATOM 2412 C CA . PRO A 1 276 ? -7.244 32.363 15.098 1.00 14.43 257 PRO A CA 1
ATOM 2413 C C . PRO A 1 276 ? -6.311 31.979 13.963 1.00 13.64 257 PRO A C 1
ATOM 2414 O O . PRO A 1 276 ? -6.501 30.927 13.324 1.00 14.92 257 PRO A O 1
ATOM 2418 N N . ASN A 1 277 ? -5.297 32.788 13.699 1.00 13.35 258 ASN A N 1
ATOM 2419 C CA . ASN A 1 277 ? -4.437 32.505 12.556 1.00 14.43 258 ASN A CA 1
ATOM 2420 C C . ASN A 1 277 ? -3.048 32.021 12.922 1.00 12.56 258 ASN A C 1
ATOM 2421 O O . ASN A 1 277 ? -2.129 32.056 12.096 1.00 13.40 258 ASN A O 1
ATOM 2426 N N . CYS A 1 278 ? -2.892 31.559 14.160 1.00 12.83 259 CYS A N 1
ATOM 2427 C CA . CYS A 1 278 ? -1.558 31.111 14.559 1.00 11.97 259 CYS A CA 1
ATOM 2428 C C . CYS A 1 278 ? -1.174 29.773 13.949 1.00 12.12 259 CYS A C 1
ATOM 2429 O O . CYS A 1 278 ? -2.031 28.989 13.479 1.00 11.76 259 CYS A O 1
ATOM 2432 N N . TYR A 1 279 ? 0.142 29.574 13.880 1.00 10.61 260 TYR A N 1
ATOM 2433 C CA . TYR A 1 279 ? 0.729 28.300 13.444 1.00 11.20 260 TYR A CA 1
ATOM 2434 C C . TYR A 1 279 ? 0.949 27.421 14.649 1.00 10.27 260 TYR A C 1
ATOM 2435 O O . TYR A 1 279 ? 1.626 27.852 15.592 1.00 9.73 260 TYR A O 1
ATOM 2444 N N . ILE A 1 280 ? 0.414 26.187 14.609 1.00 9.18 261 ILE A N 1
ATOM 2445 C CA . ILE A 1 280 ? 0.541 25.222 15.709 1.00 9.11 261 ILE A CA 1
ATOM 2446 C C . ILE A 1 280 ? 1.280 23.974 15.218 1.00 8.81 261 ILE A C 1
ATOM 2447 O O . ILE A 1 280 ? 1.047 23.472 14.103 1.00 10.30 261 ILE A O 1
ATOM 2452 N N . LEU A 1 281 ? 2.211 23.521 16.054 1.00 9.30 262 LEU A N 1
ATOM 2453 C CA . LEU A 1 281 ? 2.881 22.226 15.859 1.00 8.49 262 LEU A CA 1
ATOM 2454 C C . LEU A 1 281 ? 2.424 21.346 17.019 1.00 9.45 262 LEU A C 1
ATOM 2455 O O . LEU A 1 281 ? 2.602 21.708 18.196 1.00 8.43 262 LEU A O 1
ATOM 2460 N N . SER A 1 282 ? 1.886 20.172 16.690 1.00 8.31 263 SER A N 1
ATOM 2461 C CA . SER A 1 282 ? 1.261 19.322 17.720 1.00 9.43 263 SER A CA 1
ATOM 2462 C C . SER A 1 282 ? 1.852 17.908 17.724 1.00 9.18 263 SER A C 1
ATOM 2463 O O . SER A 1 282 ? 1.484 17.058 16.895 1.00 9.31 263 SER A O 1
ATOM 2466 N N . PRO A 1 283 ? 2.806 17.649 18.631 1.00 9.27 264 PRO A N 1
ATOM 2467 C CA . PRO A 1 283 ? 3.326 16.297 18.820 1.00 9.67 264 PRO A CA 1
ATOM 2468 C C . PRO A 1 283 ? 2.431 15.497 19.779 1.00 9.78 264 PRO A C 1
ATOM 2469 O O . PRO A 1 283 ? 1.673 16.063 20.564 1.00 10.34 264 PRO A O 1
ATOM 2473 N N . GLY A 1 284 ? 2.579 14.171 19.777 1.00 10.12 265 GLY A N 1
ATOM 2474 C CA . GLY A 1 284 ? 1.862 13.323 20.751 1.00 11.32 265 GLY A CA 1
ATOM 2475 C C . GLY A 1 284 ? 0.901 12.292 20.177 1.00 11.96 265 GLY A C 1
ATOM 2476 O O . GLY A 1 284 ? 0.283 11.546 20.953 1.00 13.66 265 GLY A O 1
ATOM 2477 N N . ILE A 1 285 ? 0.772 12.254 18.856 1.00 12.98 266 ILE A N 1
ATOM 2478 C CA . ILE A 1 285 ? -0.021 11.214 18.169 1.00 13.80 266 ILE A CA 1
ATOM 2479 C C . ILE A 1 285 ? 0.840 9.979 17.926 1.00 13.84 266 ILE A C 1
ATOM 2480 O O . ILE A 1 285 ? 1.987 10.086 17.496 1.00 12.84 266 ILE A O 1
ATOM 2485 N N . GLY A 1 286 ? 0.258 8.805 18.159 1.00 14.55 267 GLY A N 1
ATOM 2486 C CA . GLY A 1 286 ? 0.951 7.526 17.969 1.00 13.63 267 GLY A CA 1
ATOM 2487 C C . GLY A 1 286 ? 1.489 6.978 19.258 1.00 13.91 267 GLY A C 1
ATOM 2488 O O . GLY A 1 286 ? 0.722 6.537 20.120 1.00 14.53 267 GLY A O 1
ATOM 2489 N N . ALA A 1 287 ? 2.804 7.056 19.430 1.00 13.20 268 ALA A N 1
ATOM 2490 C CA . ALA A 1 287 ? 3.457 6.516 20.617 1.00 13.28 268 ALA A CA 1
ATOM 2491 C C . ALA A 1 287 ? 2.902 7.058 21.936 1.00 14.22 268 ALA A C 1
ATOM 2492 O O . ALA A 1 287 ? 2.808 6.323 22.934 1.00 15.80 268 ALA A O 1
ATOM 2494 N N . GLN A 1 288 ? 2.511 8.331 21.946 1.00 13.69 269 GLN A N 1
ATOM 2495 C CA . GLN A 1 288 ? 2.016 8.945 23.176 1.00 14.02 269 GLN A CA 1
ATOM 2496 C C . GLN A 1 288 ? 0.488 8.919 23.289 1.00 15.08 269 GLN A C 1
ATOM 2497 O O . GLN A 1 288 ? -0.071 9.459 24.240 1.00 16.08 269 GLN A O 1
ATOM 2503 N N A ASN A 1 289 ? -0.159 8.318 22.291 0.50 15.56 270 ASN A N 1
ATOM 2504 N N B ASN A 1 289 ? -0.166 8.281 22.325 0.50 15.60 270 ASN A N 1
ATOM 2505 C CA A ASN A 1 289 ? -1.594 7.980 22.324 0.50 17.38 270 ASN A CA 1
ATOM 2506 C CA B ASN A 1 289 ? -1.605 8.003 22.406 0.50 17.37 270 ASN A CA 1
ATOM 2507 C C A ASN A 1 289 ? -2.599 9.137 22.331 0.50 17.34 270 ASN A C 1
ATOM 2508 C C B ASN A 1 289 ? -2.483 9.239 22.591 0.50 17.87 270 ASN A C 1
ATOM 2509 O O A ASN A 1 289 ? -3.763 8.965 22.719 0.50 17.13 270 ASN A O 1
ATOM 2510 O O B ASN A 1 289 ? -3.448 9.223 23.362 0.50 17.66 270 ASN A O 1
ATOM 2519 N N . GLY A 1 290 ? -2.161 10.302 21.860 1.00 17.64 271 GLY A N 1
ATOM 2520 C CA . GLY A 1 290 ? -3.036 11.482 21.798 1.00 17.77 271 GLY A CA 1
ATOM 2521 C C . GLY A 1 290 ? -4.201 11.146 20.876 1.00 18.34 271 GLY A C 1
ATOM 2522 O O . GLY A 1 290 ? -4.082 10.230 20.048 1.00 18.02 271 GLY A O 1
ATOM 2523 N N . ASP A 1 291 ? -5.332 11.840 21.031 1.00 19.10 272 ASP A N 1
ATOM 2524 C CA . ASP A 1 291 ? -6.516 11.606 20.208 1.00 20.09 272 ASP A CA 1
ATOM 2525 C C . ASP A 1 291 ? -6.450 12.497 18.967 1.00 19.41 272 ASP A C 1
ATOM 2526 O O . ASP A 1 291 ? -6.584 13.728 19.046 1.00 19.32 272 ASP A O 1
ATOM 2531 N N . LEU A 1 292 ? -6.213 11.873 17.828 1.00 17.53 273 LEU A N 1
ATOM 2532 C CA . LEU A 1 292 ? -6.025 12.600 16.571 1.00 16.83 273 LEU A CA 1
ATOM 2533 C C . LEU A 1 292 ? -7.266 13.377 16.146 1.00 17.24 273 LEU A C 1
ATOM 2534 O O . LEU A 1 292 ? -7.169 14.537 15.757 1.00 15.40 273 LEU A O 1
ATOM 2539 N N . HIS A 1 293 ? -8.431 12.745 16.220 1.00 18.53 274 HIS A N 1
ATOM 2540 C CA . HIS A 1 293 ? -9.664 13.425 15.840 1.00 19.92 274 HIS A CA 1
ATOM 2541 C C . HIS A 1 293 ? -9.904 14.678 16.696 1.00 19.24 274 HIS A C 1
ATOM 2542 O O . HIS A 1 293 ? -10.198 15.757 16.157 1.00 19.45 274 HIS A O 1
ATOM 2549 N N . LYS A 1 294 ? -9.724 14.559 18.009 1.00 18.95 275 LYS A N 1
ATOM 2550 C CA . LYS A 1 294 ? -9.959 15.698 18.889 1.00 19.16 275 LYS A CA 1
ATOM 2551 C C . LYS A 1 294 ? -8.920 16.771 18.645 1.00 18.07 275 LYS A C 1
ATOM 2552 O O . LYS A 1 294 ? -9.235 17.952 18.613 1.00 17.53 275 LYS A O 1
ATOM 2558 N N . THR A 1 295 ? -7.665 16.365 18.475 1.00 16.64 276 THR A N 1
ATOM 2559 C CA . THR A 1 295 ? -6.601 17.339 18.241 1.00 16.11 276 THR A CA 1
ATOM 2560 C C . THR A 1 295 ? -6.831 18.148 16.976 1.00 16.39 276 THR A C 1
ATOM 2561 O O . THR A 1 295 ? -6.759 19.373 16.971 1.00 16.17 276 THR A O 1
ATOM 2565 N N . LEU A 1 296 ? -7.128 17.456 15.886 1.00 17.56 277 LEU A N 1
ATOM 2566 C CA . LEU A 1 296 ? -7.323 18.149 14.624 1.00 18.78 277 LEU A CA 1
ATOM 2567 C C . LEU A 1 296 ? -8.570 19.015 14.591 1.00 19.79 277 LEU A C 1
ATOM 2568 O O . LEU A 1 296 ? -8.536 20.098 14.007 1.00 20.73 277 LEU A O 1
ATOM 2573 N N . THR A 1 297 ? -9.652 18.544 15.200 1.00 19.55 278 THR A N 1
ATOM 2574 C CA . THR A 1 297 ? -10.885 19.311 15.348 1.00 20.68 278 THR A CA 1
ATOM 2575 C C . THR A 1 297 ? -10.621 20.611 16.081 1.00 19.07 278 THR A C 1
ATOM 2576 O O . THR A 1 297 ? -10.974 21.702 15.599 1.00 19.92 278 THR A O 1
ATOM 2580 N N A ASN A 1 298 ? -9.966 20.470 17.235 0.50 17.24 279 ASN A N 1
ATOM 2581 N N B ASN A 1 298 ? -9.960 20.529 17.223 0.50 17.13 279 ASN A N 1
ATOM 2582 C CA A ASN A 1 298 ? -9.719 21.570 18.172 0.50 16.48 279 ASN A CA 1
ATOM 2583 C CA B ASN A 1 298 ? -9.782 21.727 18.030 0.50 16.35 279 ASN A CA 1
ATOM 2584 C C A ASN A 1 298 ? -8.671 22.552 17.650 0.50 15.58 279 ASN A C 1
ATOM 2585 C C B ASN A 1 298 ? -8.757 22.658 17.421 0.50 15.20 279 ASN A C 1
ATOM 2586 O O A ASN A 1 298 ? -8.703 23.722 18.034 0.50 15.48 279 ASN A O 1
ATOM 2587 O O B ASN A 1 298 ? -8.866 23.879 17.485 0.50 15.27 279 ASN A O 1
ATOM 2596 N N . GLY A 1 299 ? -7.739 22.076 16.819 1.00 14.79 280 GLY A N 1
ATOM 2597 C CA . GLY A 1 299 ? -6.705 22.922 16.222 1.00 14.09 280 GLY A CA 1
ATOM 2598 C C . GLY A 1 299 ? -6.909 23.325 14.775 1.00 14.21 280 GLY A C 1
ATOM 2599 O O . GLY A 1 299 ? -6.086 24.046 14.221 1.00 12.87 280 GLY A O 1
ATOM 2600 N N . TYR A 1 300 ? -7.994 22.837 14.164 1.00 15.21 281 TYR A N 1
ATOM 2601 C CA . TYR A 1 300 ? -8.252 23.023 12.743 1.00 15.61 281 TYR A CA 1
ATOM 2602 C C . TYR A 1 300 ? -8.073 24.454 12.244 1.00 15.13 281 TYR A C 1
ATOM 2603 O O . TYR A 1 300 ? -8.476 25.415 12.904 1.00 16.06 281 TYR A O 1
ATOM 2612 N N . HIS A 1 301 ? -7.496 24.553 11.059 1.00 15.26 282 HIS A N 1
ATOM 2613 C CA . HIS A 1 301 ? -7.483 25.769 10.266 1.00 15.80 282 HIS A CA 1
ATOM 2614 C C . HIS A 1 301 ? -7.591 25.340 8.811 1.00 16.34 282 HIS A C 1
ATOM 2615 O O . HIS A 1 301 ? -6.990 24.352 8.396 1.00 16.51 282 HIS A O 1
ATOM 2622 N N . LYS A 1 302 ? -8.364 26.088 8.024 1.00 17.61 283 LYS A N 1
ATOM 2623 C CA . LYS A 1 302 ? -8.483 25.778 6.603 1.00 18.77 283 LYS A CA 1
ATOM 2624 C C . LYS A 1 302 ? -7.151 25.813 5.851 1.00 18.22 283 LYS A C 1
ATOM 2625 O O . LYS A 1 302 ? -7.008 25.123 4.836 1.00 18.76 283 LYS A O 1
ATOM 2631 N N . SER A 1 303 ? -6.184 26.611 6.324 1.00 17.00 284 SER A N 1
ATOM 2632 C CA . SER A 1 303 ? -4.803 26.502 5.849 1.00 17.57 284 SER A CA 1
ATOM 2633 C C . SER A 1 303 ? -4.162 25.490 6.783 1.00 17.20 284 SER A C 1
ATOM 2634 O O . SER A 1 303 ? -3.643 25.853 7.844 1.00 18.24 284 SER A O 1
ATOM 2637 N N A TYR A 1 304 ? -4.263 24.211 6.494 0.50 16.61 285 TYR A N 1
ATOM 2638 N N B TYR A 1 304 ? -4.149 24.241 6.289 0.50 16.69 285 TYR A N 1
ATOM 2639 C CA A TYR A 1 304 ? -3.899 23.315 7.576 0.50 15.67 285 TYR A CA 1
ATOM 2640 C CA B TYR A 1 304 ? -3.793 23.013 7.029 0.50 16.05 285 TYR A CA 1
ATOM 2641 C C A TYR A 1 304 ? -2.388 23.114 7.785 0.50 14.51 285 TYR A C 1
ATOM 2642 C C B TYR A 1 304 ? -2.438 23.101 7.698 0.50 14.62 285 TYR A C 1
ATOM 2643 O O A TYR A 1 304 ? -2.007 22.332 8.652 0.50 13.46 285 TYR A O 1
ATOM 2644 O O B TYR A 1 304 ? -2.241 22.524 8.772 0.50 13.41 285 TYR A O 1
ATOM 2661 N N . GLU A 1 305 ? -1.534 23.840 7.056 1.00 13.90 286 GLU A N 1
ATOM 2662 C CA . GLU A 1 305 ? -0.136 23.957 7.484 1.00 12.95 286 GLU A CA 1
ATOM 2663 C C . GLU A 1 305 ? -0.037 24.653 8.833 1.00 12.52 286 GLU A C 1
ATOM 2664 O O . GLU A 1 305 ? 1.015 24.601 9.464 1.00 12.44 286 GLU A O 1
ATOM 2670 N N . LYS A 1 306 ? -1.123 25.276 9.278 1.00 12.96 287 LYS A N 1
ATOM 2671 C CA . LYS A 1 306 ? -1.169 25.927 10.577 1.00 12.03 287 LYS A CA 1
ATOM 2672 C C . LYS A 1 306 ? -1.520 24.969 11.715 1.00 11.44 287 LYS A C 1
ATOM 2673 O O . LYS A 1 306 ? -1.635 25.371 12.867 1.00 11.44 287 LYS A O 1
ATOM 2679 N N . ILE A 1 307 ? -1.749 23.703 11.379 1.00 11.59 288 ILE A N 1
ATOM 2680 C CA . ILE A 1 307 ? -1.947 22.671 12.402 1.00 11.23 288 ILE A CA 1
ATOM 2681 C C . ILE A 1 307 ? -1.124 21.422 12.058 1.00 10.72 288 ILE A C 1
ATOM 2682 O O . ILE A 1 307 ? -1.681 20.398 11.615 1.00 11.60 288 ILE A O 1
ATOM 2687 N N . LEU A 1 308 ? 0.192 21.487 12.289 1.00 9.37 289 LEU A N 1
ATOM 2688 C CA . LEU A 1 308 ? 1.038 20.334 11.980 1.00 9.93 289 LEU A CA 1
ATOM 2689 C C . LEU A 1 308 ? 0.834 19.226 13.005 1.00 9.79 289 LEU A C 1
ATOM 2690 O O . LEU A 1 308 ? 0.886 19.480 14.199 1.00 11.03 289 LEU A O 1
ATOM 2695 N N . ILE A 1 309 ? 0.627 17.996 12.527 1.00 8.64 290 ILE A N 1
ATOM 2696 C CA . ILE A 1 309 ? 0.457 16.839 13.404 1.00 9.37 290 ILE A CA 1
ATOM 2697 C C . ILE A 1 309 ? 1.715 16.010 13.283 1.00 8.83 290 ILE A C 1
ATOM 2698 O O . ILE A 1 309 ? 1.980 15.410 12.237 1.00 10.44 290 ILE A O 1
ATOM 2703 N N . ASN A 1 310 ? 2.544 16.033 14.332 1.00 8.61 291 ASN A N 1
ATOM 2704 C CA . ASN A 1 310 ? 3.803 15.274 14.290 1.00 8.70 291 ASN A CA 1
ATOM 2705 C C . ASN A 1 310 ? 3.572 13.821 14.704 1.00 8.78 291 ASN A C 1
ATOM 2706 O O . ASN A 1 310 ? 2.952 13.546 15.740 1.00 10.04 291 ASN A O 1
ATOM 2711 N N . ILE A 1 311 ? 4.134 12.925 13.893 1.00 8.99 292 ILE A N 1
ATOM 2712 C CA . ILE A 1 311 ? 4.098 11.490 14.203 1.00 9.37 292 ILE A CA 1
ATOM 2713 C C . ILE A 1 311 ? 5.518 10.971 13.975 1.00 8.79 292 ILE A C 1
ATOM 2714 O O . ILE A 1 311 ? 6.013 11.040 12.860 1.00 8.70 292 ILE A O 1
ATOM 2719 N N . GLY A 1 312 ? 6.169 10.474 15.034 1.00 8.81 293 GLY A N 1
ATOM 2720 C CA . GLY A 1 312 ? 7.533 9.967 14.935 1.00 9.10 293 GLY A CA 1
ATOM 2721 C C . GLY A 1 312 ? 7.568 8.458 15.050 1.00 9.07 293 GLY A C 1
ATOM 2722 O O . GLY A 1 312 ? 7.507 7.769 14.023 1.00 9.29 293 GLY A O 1
ATOM 2723 N N . ARG A 1 313 ? 7.649 7.948 16.276 1.00 9.40 294 ARG A N 1
ATOM 2724 C CA . ARG A 1 313 ? 7.833 6.502 16.491 1.00 10.24 294 ARG A CA 1
ATOM 2725 C C . ARG A 1 313 ? 6.806 5.600 15.831 1.00 10.47 294 ARG A C 1
ATOM 2726 O O . ARG A 1 313 ? 7.140 4.487 15.378 1.00 10.91 294 ARG A O 1
ATOM 2734 N N . ALA A 1 314 ? 5.554 6.056 15.723 1.00 10.07 295 ALA A N 1
ATOM 2735 C CA . ALA A 1 314 ? 4.534 5.204 15.124 1.00 10.23 295 ALA A CA 1
ATOM 2736 C C . ALA A 1 314 ? 4.811 4.972 13.649 1.00 10.52 295 ALA A C 1
ATOM 2737 O O . ALA A 1 314 ? 4.256 4.037 13.061 1.00 12.38 295 ALA A O 1
ATOM 2739 N N . ILE A 1 315 ? 5.620 5.836 13.030 1.00 10.17 296 ILE A N 1
ATOM 2740 C CA . ILE A 1 315 ? 6.114 5.577 11.670 1.00 9.75 296 ILE A CA 1
ATOM 2741 C C . ILE A 1 315 ? 7.508 4.947 11.697 1.00 10.25 296 ILE A C 1
ATOM 2742 O O . ILE A 1 315 ? 7.747 3.892 11.081 1.00 10.39 296 ILE A O 1
ATOM 2747 N N . THR A 1 316 ? 8.434 5.533 12.442 1.00 9.55 297 THR A N 1
ATOM 2748 C CA . THR A 1 316 ? 9.838 5.092 12.303 1.00 9.98 297 THR A CA 1
ATOM 2749 C C . THR A 1 316 ? 10.167 3.758 12.955 1.00 10.40 297 THR A C 1
ATOM 2750 O O . THR A 1 316 ? 11.158 3.141 12.570 1.00 12.16 297 THR A O 1
ATOM 2754 N N . LYS A 1 317 ? 9.354 3.319 13.917 1.00 10.27 298 LYS A N 1
ATOM 2755 C CA . LYS A 1 317 ? 9.497 1.972 14.522 1.00 11.70 298 LYS A CA 1
ATOM 2756 C C . LYS A 1 317 ? 8.627 0.919 13.851 1.00 12.78 298 LYS A C 1
ATOM 2757 O O . LYS A 1 317 ? 8.673 -0.257 14.229 1.00 14.49 298 LYS A O 1
ATOM 2763 N N . ASN A 1 318 ? 7.863 1.315 12.847 1.00 11.53 299 ASN A N 1
ATOM 2764 C CA . ASN A 1 318 ? 7.139 0.319 12.060 1.00 12.06 299 ASN A CA 1
ATOM 2765 C C . ASN A 1 318 ? 8.051 -0.291 11.018 1.00 13.37 299 ASN A C 1
ATOM 2766 O O . ASN A 1 318 ? 8.760 0.423 10.335 1.00 13.05 299 ASN A O 1
ATOM 2771 N N . PRO A 1 319 ? 8.002 -1.621 10.843 1.00 13.39 300 PRO A N 1
ATOM 2772 C CA . PRO A 1 319 ? 8.839 -2.234 9.831 1.00 13.57 300 PRO A CA 1
ATOM 2773 C C . PRO A 1 319 ? 8.532 -1.820 8.396 1.00 12.64 300 PRO A C 1
ATOM 2774 O O . PRO A 1 319 ? 9.354 -2.045 7.509 1.00 13.41 300 PRO A O 1
ATOM 2778 N N . TYR A 1 320 ? 7.366 -1.209 8.172 1.00 11.73 301 TYR A N 1
ATOM 2779 C CA . TYR A 1 320 ? 6.980 -0.709 6.855 1.00 11.56 301 TYR A CA 1
ATOM 2780 C C . TYR A 1 320 ? 6.634 0.768 6.959 1.00 11.45 301 TYR A C 1
ATOM 2781 O O . TYR A 1 320 ? 5.454 1.153 6.954 1.00 12.23 301 TYR A O 1
ATOM 2790 N N A PRO A 1 321 ? 7.672 1.612 7.037 0.50 10.16 302 PRO A N 1
ATOM 2791 N N B PRO A 1 321 ? 7.669 1.611 7.103 0.50 10.87 302 PRO A N 1
ATOM 2792 C CA A PRO A 1 321 ? 7.386 3.011 7.317 0.50 10.17 302 PRO A CA 1
ATOM 2793 C CA B PRO A 1 321 ? 7.361 3.021 7.331 0.50 10.89 302 PRO A CA 1
ATOM 2794 C C A PRO A 1 321 ? 6.639 3.741 6.198 0.50 10.23 302 PRO A C 1
ATOM 2795 C C B PRO A 1 321 ? 6.598 3.715 6.199 0.50 10.65 302 PRO A C 1
ATOM 2796 O O A PRO A 1 321 ? 5.873 4.670 6.491 0.50 9.58 302 PRO A O 1
ATOM 2797 O O B PRO A 1 321 ? 5.784 4.606 6.484 0.50 9.91 302 PRO A O 1
ATOM 2804 N N . GLN A 1 322 ? 6.831 3.328 4.946 1.00 9.79 303 GLN A N 1
ATOM 2805 C CA . GLN A 1 322 ? 6.082 3.938 3.851 1.00 9.91 303 GLN A CA 1
ATOM 2806 C C . GLN A 1 322 ? 4.579 3.735 4.062 1.00 10.05 303 GLN A C 1
ATOM 2807 O O . GLN A 1 322 ? 3.793 4.688 3.959 1.00 11.05 303 GLN A O 1
ATOM 2813 N N A LYS A 1 323 ? 4.181 2.503 4.364 0.50 10.37 304 LYS A N 1
ATOM 2814 N N B LYS A 1 323 ? 4.194 2.496 4.363 0.50 10.64 304 LYS A N 1
ATOM 2815 C CA A LYS A 1 323 ? 2.764 2.221 4.573 0.50 10.56 304 LYS A CA 1
ATOM 2816 C CA B LYS A 1 323 ? 2.791 2.164 4.606 0.50 11.14 304 LYS A CA 1
ATOM 2817 C C A LYS A 1 323 ? 2.207 2.836 5.854 0.50 10.05 304 LYS A C 1
ATOM 2818 C C B LYS A 1 323 ? 2.232 2.856 5.835 0.50 10.35 304 LYS A C 1
ATOM 2819 O O A LYS A 1 323 ? 1.077 3.305 5.866 0.50 10.79 304 LYS A O 1
ATOM 2820 O O B LYS A 1 323 ? 1.123 3.371 5.794 0.50 10.98 304 LYS A O 1
ATOM 2831 N N . ALA A 1 324 ? 2.997 2.866 6.926 1.00 10.26 305 ALA A N 1
ATOM 2832 C CA . ALA A 1 324 ? 2.542 3.518 8.155 1.00 8.74 305 ALA A CA 1
ATOM 2833 C C . ALA A 1 324 ? 2.322 5.010 7.894 1.00 9.75 305 ALA A C 1
ATOM 2834 O O . ALA A 1 324 ? 1.320 5.573 8.325 1.00 10.26 305 ALA A O 1
ATOM 2836 N N . ALA A 1 325 ? 3.255 5.618 7.168 1.00 10.21 306 ALA A N 1
ATOM 2837 C CA . ALA A 1 325 ? 3.097 7.033 6.858 1.00 10.10 306 ALA A CA 1
ATOM 2838 C C . ALA A 1 325 ? 1.882 7.257 5.968 1.00 10.29 306 ALA A C 1
ATOM 2839 O O . ALA A 1 325 ? 1.134 8.219 6.209 1.00 10.02 306 ALA A O 1
ATOM 2841 N N . GLN A 1 326 ? 1.668 6.394 4.974 1.00 10.10 307 GLN A N 1
ATOM 2842 C CA . GLN A 1 326 ? 0.488 6.536 4.120 1.00 11.03 307 GLN A CA 1
ATOM 2843 C C . GLN A 1 326 ? -0.798 6.443 4.948 1.00 11.42 307 GLN A C 1
ATOM 2844 O O . GLN A 1 326 ? -1.768 7.175 4.719 1.00 10.98 307 GLN A O 1
ATOM 2850 N N . MET A 1 327 ? -0.810 5.518 5.890 1.00 10.29 308 MET A N 1
ATOM 2851 C CA . MET A 1 327 ? -2.009 5.315 6.693 1.00 10.45 308 MET A CA 1
ATOM 2852 C C . MET A 1 327 ? -2.327 6.529 7.554 1.00 10.85 308 MET A C 1
ATOM 2853 O O . MET A 1 327 ? -3.482 6.956 7.622 1.00 11.07 308 MET A O 1
ATOM 2858 N N . TYR A 1 328 ? -1.311 7.120 8.178 1.00 10.28 309 TYR A N 1
ATOM 2859 C CA . TYR A 1 328 ? -1.527 8.354 8.922 1.00 10.87 309 TYR A CA 1
ATOM 2860 C C . TYR A 1 328 ? -1.898 9.528 8.035 1.00 10.28 309 TYR A C 1
ATOM 2861 O O . TYR A 1 328 ? -2.772 10.306 8.406 1.00 10.74 309 TYR A O 1
ATOM 2870 N N . TYR A 1 329 ? -1.245 9.625 6.886 1.00 10.10 310 TYR A N 1
ATOM 2871 C CA . TYR A 1 329 ? -1.601 10.627 5.882 1.00 10.20 310 TYR A CA 1
ATOM 2872 C C . TYR A 1 329 ? -3.082 10.521 5.515 1.00 11.85 310 TYR A C 1
ATOM 2873 O O . TYR A 1 329 ? -3.822 11.511 5.569 1.00 11.97 310 TYR A O 1
ATOM 2882 N N . ASP A 1 330 ? -3.532 9.314 5.202 1.00 11.34 311 ASP A N 1
ATOM 2883 C CA . ASP A 1 330 ? -4.940 9.132 4.834 1.00 11.03 311 ASP A CA 1
ATOM 2884 C C . ASP A 1 330 ? -5.863 9.396 6.019 1.00 11.69 311 ASP A C 1
ATOM 2885 O O . ASP A 1 330 ? -6.964 9.974 5.856 1.00 11.75 311 ASP A O 1
ATOM 2890 N N . GLN A 1 331 ? -5.464 8.988 7.215 1.00 12.08 312 GLN A N 1
ATOM 2891 C CA . GLN A 1 331 ? -6.327 9.206 8.387 1.00 12.55 312 GLN A CA 1
ATOM 2892 C C . GLN A 1 331 ? -6.500 10.705 8.671 1.00 13.34 312 GLN A C 1
ATOM 2893 O O . GLN A 1 331 ? -7.626 11.191 8.949 1.00 12.83 312 GLN A O 1
ATOM 2899 N N . ILE A 1 332 ? -5.375 11.423 8.644 1.00 12.06 313 ILE A N 1
ATOM 2900 C CA . ILE A 1 332 ? -5.383 12.873 8.830 1.00 13.38 313 ILE A CA 1
ATOM 2901 C C . ILE A 1 332 ? -6.265 13.513 7.777 1.00 13.14 313 ILE A C 1
ATOM 2902 O O . ILE A 1 332 ? -7.107 1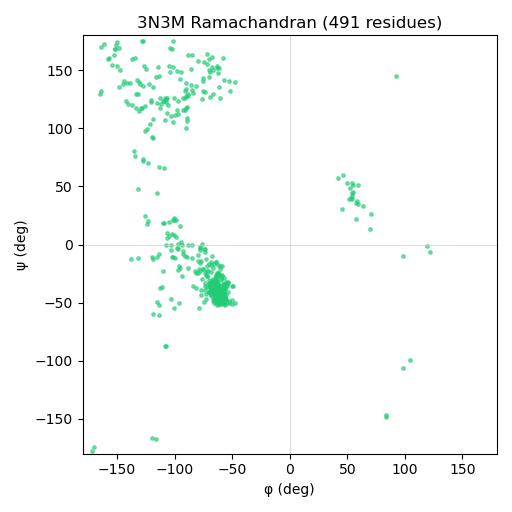4.367 8.103 1.00 14.10 313 ILE A O 1
ATOM 2907 N N . ASN A 1 333 ? -6.102 13.089 6.527 1.00 13.67 314 ASN A N 1
ATOM 2908 C CA . ASN A 1 333 ? -6.812 13.727 5.428 1.00 14.75 314 ASN A CA 1
ATOM 2909 C C . ASN A 1 333 ? -8.316 13.479 5.506 1.00 15.60 314 ASN A C 1
ATOM 2910 O O . ASN A 1 333 ? -9.109 14.387 5.246 1.00 16.97 314 ASN A O 1
ATOM 2915 N N . ALA A 1 334 ? -8.720 12.302 5.964 1.00 15.58 315 ALA A N 1
ATOM 2916 C CA . ALA A 1 334 ? -10.140 12.021 6.192 1.00 16.16 315 ALA A CA 1
ATOM 2917 C C . ALA A 1 334 ? -10.710 12.929 7.281 1.00 17.41 315 ALA A C 1
ATOM 2918 O O . ALA A 1 334 ? -11.844 13.385 7.159 1.00 18.74 315 ALA A O 1
ATOM 2920 N N . ILE A 1 335 ? -9.954 13.179 8.347 1.00 18.14 316 ILE A N 1
ATOM 2921 C CA . ILE A 1 335 ? -10.409 14.099 9.385 1.00 19.67 316 ILE A CA 1
ATOM 2922 C C . ILE A 1 335 ? -10.447 15.545 8.866 1.00 21.86 316 ILE A C 1
ATOM 2923 O O . ILE A 1 335 ? -11.395 16.298 9.174 1.00 23.28 316 ILE A O 1
ATOM 2928 N N . LEU A 1 336 ? -9.468 15.922 8.042 1.00 22.71 317 LEU A N 1
ATOM 2929 C CA . LEU A 1 336 ? -9.451 17.266 7.453 1.00 23.67 317 LEU A CA 1
ATOM 2930 C C . LEU A 1 336 ? -10.673 17.468 6.563 1.00 25.59 317 LEU A C 1
ATOM 2931 O O . LEU A 1 336 ? -11.251 18.560 6.530 1.00 26.18 317 LEU A O 1
ATOM 2936 N N . LYS A 1 337 ? -11.057 16.415 5.849 1.00 26.75 318 LYS A N 1
ATOM 2937 C CA . LYS A 1 337 ? -12.198 16.478 4.940 1.00 29.01 318 LYS A CA 1
ATOM 2938 C C . LYS A 1 337 ? -13.516 16.624 5.693 1.00 30.46 318 LYS A C 1
ATOM 2939 O O . LYS A 1 337 ? -14.436 17.281 5.192 1.00 30.28 318 LYS A O 1
ATOM 2945 N N . GLN A 1 338 ? -13.614 16.016 6.876 1.00 31.71 319 GLN A N 1
ATOM 2946 C CA . GLN A 1 338 ? -14.784 16.171 7.740 1.00 34.77 319 GLN A CA 1
ATOM 2947 C C . GLN A 1 338 ? -14.908 17.643 8.132 1.00 36.19 319 GLN A C 1
ATOM 2948 O O . GLN A 1 338 ? -15.999 18.220 8.106 1.00 36.53 319 GLN A O 1
ATOM 2954 N N . ASN A 1 339 ? -13.766 18.240 8.470 1.00 37.76 320 ASN A N 1
ATOM 2955 C CA . ASN A 1 339 ? -13.678 19.654 8.837 1.00 39.39 320 ASN A CA 1
ATOM 2956 C C . ASN A 1 339 ? -13.958 20.621 7.682 1.00 40.53 320 ASN A C 1
ATOM 2957 O O . ASN A 1 339 ? -14.552 21.678 7.894 1.00 41.20 320 ASN A O 1
ATOM 2962 N N . MET A 1 340 ? -13.527 20.271 6.472 1.00 41.87 321 MET A N 1
ATOM 2963 C CA . MET A 1 340 ? -13.922 21.020 5.281 1.00 43.11 321 MET A CA 1
ATOM 2964 C C . MET A 1 340 ? -15.2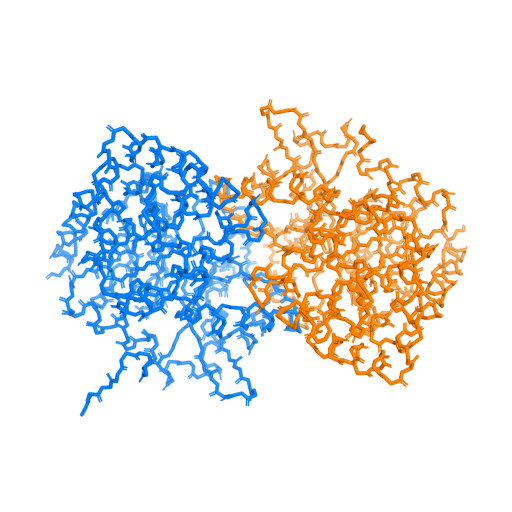67 20.476 4.785 1.00 43.18 321 MET A C 1
ATOM 2965 O O . MET A 1 340 ? -15.823 20.944 3.785 1.00 43.49 321 MET A O 1
ATOM 2970 N N . SER B 1 19 ? 33.320 6.337 42.754 1.00 39.06 0 SER B N 1
ATOM 2971 C CA . SER B 1 19 ? 32.370 7.441 42.434 1.00 38.62 0 SER B CA 1
ATOM 2972 C C . SER B 1 19 ? 31.975 8.218 43.697 1.00 37.74 0 SER B C 1
ATOM 2973 O O . SER B 1 19 ? 31.128 7.765 44.481 1.00 37.80 0 SER B O 1
ATOM 2976 N N . MET B 1 20 ? 32.611 9.374 43.890 1.00 35.94 1 MET B N 1
ATOM 2977 C CA . MET B 1 20 ? 32.333 10.256 45.026 1.00 34.45 1 MET B CA 1
ATOM 2978 C C . MET B 1 20 ? 30.892 10.773 45.043 1.00 32.09 1 MET B C 1
ATOM 2979 O O . MET B 1 20 ? 30.257 10.836 46.093 1.00 32.90 1 MET B O 1
ATOM 2984 N N . GLY B 1 21 ? 30.394 11.175 43.879 1.00 29.21 2 GLY B N 1
ATOM 2985 C CA . GLY B 1 21 ? 29.177 11.978 43.823 1.00 24.75 2 GLY B CA 1
ATOM 2986 C C . GLY B 1 21 ? 29.533 13.454 43.818 1.00 22.19 2 GLY B C 1
ATOM 2987 O O . GLY B 1 21 ? 30.499 13.880 44.463 1.00 21.83 2 GLY B O 1
ATOM 2988 N N . PHE B 1 22 ? 28.760 14.258 43.107 1.00 19.23 3 PHE B N 1
ATOM 2989 C CA . PHE B 1 22 ? 29.162 15.641 42.863 1.00 16.71 3 PHE B CA 1
ATOM 2990 C C . PHE B 1 22 ? 29.165 16.448 44.158 1.00 17.15 3 PHE B C 1
ATOM 2991 O O . PHE B 1 22 ? 29.998 17.347 44.285 1.00 16.08 3 PHE B O 1
ATOM 2999 N N . LYS B 1 23 ? 28.287 16.107 45.107 1.00 16.59 4 LYS B N 1
ATOM 3000 C CA . LYS B 1 23 ? 28.230 16.811 46.394 1.00 17.26 4 LYS B CA 1
ATOM 3001 C C . LYS B 1 23 ? 29.584 16.676 47.051 1.00 16.14 4 LYS B C 1
ATOM 3002 O O . LYS B 1 23 ? 30.097 17.638 47.624 1.00 16.56 4 LYS B O 1
ATOM 3008 N N . VAL B 1 24 ? 30.141 15.475 46.971 1.00 15.78 5 VAL B N 1
ATOM 3009 C CA . VAL B 1 24 ? 31.399 15.191 47.657 1.00 15.76 5 VAL B CA 1
ATOM 3010 C C . VAL B 1 24 ? 32.570 15.759 46.877 1.00 15.64 5 VAL B C 1
ATOM 3011 O O . VAL B 1 24 ? 33.480 16.329 47.491 1.00 15.07 5 VAL B O 1
ATOM 3015 N N A LYS B 1 25 ? 32.570 15.615 45.550 0.50 14.76 6 LYS B N 1
ATOM 3016 N N B LYS B 1 25 ? 32.556 15.622 45.551 0.50 15.00 6 LYS B N 1
ATOM 3017 C CA A LYS B 1 25 ? 33.607 16.237 44.724 0.50 14.17 6 LYS B CA 1
ATOM 3018 C CA B LYS B 1 25 ? 33.591 16.229 44.719 0.50 14.61 6 LYS B CA 1
ATOM 3019 C C A LYS B 1 25 ? 33.739 17.730 45.010 0.50 13.97 6 LYS B C 1
ATOM 3020 C C B LYS B 1 25 ? 33.734 17.725 44.996 0.50 14.25 6 LYS B C 1
ATOM 3021 O O A LYS B 1 25 ? 34.850 18.244 45.126 0.50 14.32 6 LYS B O 1
ATOM 3022 O O B LYS B 1 25 ? 34.851 18.231 45.095 0.50 14.61 6 LYS B O 1
ATOM 3033 N N . LEU B 1 26 ? 32.609 18.431 45.100 1.00 13.94 7 LEU B N 1
ATOM 3034 C CA . LEU B 1 26 ? 32.637 19.867 45.388 1.00 13.61 7 LEU B CA 1
ATOM 3035 C C . LEU B 1 26 ? 33.195 20.186 46.767 1.00 13.80 7 LEU B C 1
ATOM 3036 O O . LEU B 1 26 ? 34.020 21.076 46.879 1.00 14.00 7 LEU B O 1
ATOM 3041 N N . GLU B 1 27 ? 32.746 19.445 47.778 1.00 14.30 8 GLU B N 1
ATOM 3042 C CA . GLU B 1 27 ? 33.230 19.692 49.142 1.00 15.13 8 GLU B CA 1
ATOM 3043 C C . GLU B 1 27 ? 34.735 19.460 49.204 1.00 14.56 8 GLU B C 1
ATOM 3044 O O . GLU B 1 27 ? 35.469 20.284 49.749 1.00 13.73 8 GLU B O 1
ATOM 3050 N N . LYS B 1 28 ? 35.200 18.368 48.617 1.00 13.55 9 LYS B N 1
ATOM 3051 C CA . LYS B 1 28 ? 36.627 18.038 48.721 1.00 14.01 9 LYS B CA 1
ATOM 3052 C C . LYS B 1 28 ? 37.484 19.023 47.949 1.00 14.20 9 LYS B C 1
ATOM 3053 O O . LYS B 1 28 ? 38.521 19.483 48.431 1.00 14.20 9 LYS B O 1
ATOM 3059 N N . ARG B 1 29 ? 37.050 19.441 46.764 1.00 13.29 10 ARG B N 1
ATOM 3060 C CA . ARG B 1 29 ? 37.856 20.417 46.072 1.00 13.55 10 ARG B CA 1
ATOM 3061 C C . ARG B 1 29 ? 37.805 21.766 46.773 1.00 13.53 10 ARG B C 1
ATOM 3062 O O . ARG B 1 29 ? 38.794 22.484 46.784 1.00 13.18 10 ARG B O 1
ATOM 3070 N N . ARG B 1 30 ? 36.669 22.097 47.376 1.00 13.92 11 ARG B N 1
ATOM 3071 C CA . ARG B 1 30 ? 36.569 23.348 48.126 1.00 15.72 11 ARG B CA 1
ATOM 3072 C C . ARG B 1 30 ? 37.610 23.348 49.254 1.00 17.02 11 ARG B C 1
ATOM 3073 O O . ARG B 1 30 ? 38.270 24.359 49.457 1.00 18.16 11 ARG B O 1
ATOM 3081 N N . ASN B 1 31 ? 37.757 22.219 49.945 1.00 17.42 12 ASN B N 1
ATOM 3082 C CA . ASN B 1 31 ? 38.748 22.096 51.014 1.00 17.86 12 ASN B CA 1
ATOM 3083 C C . ASN B 1 31 ? 40.166 22.236 50.517 1.00 19.07 12 ASN B C 1
ATOM 3084 O O . ASN B 1 31 ? 41.038 22.671 51.275 1.00 20.97 12 ASN B O 1
ATOM 3089 N N . ALA B 1 32 ? 40.426 21.826 49.281 1.00 17.89 13 ALA B N 1
ATOM 3090 C CA . ALA B 1 32 ? 41.760 21.918 48.740 1.00 18.10 13 ALA B CA 1
ATOM 3091 C C . ALA B 1 32 ? 42.107 23.305 48.208 1.00 19.27 13 ALA B C 1
ATOM 3092 O O . ALA B 1 32 ? 43.250 23.753 48.334 1.00 20.05 13 ALA B O 1
ATOM 3094 N N . ILE B 1 33 ? 41.149 23.989 47.581 1.00 17.83 14 ILE B N 1
ATOM 3095 C CA . ILE B 1 33 ? 41.516 25.238 46.906 1.00 18.11 14 ILE B CA 1
ATOM 3096 C C . ILE B 1 33 ? 40.875 26.503 47.494 1.00 17.68 14 ILE B C 1
ATOM 3097 O O . ILE B 1 33 ? 41.235 27.622 47.129 1.00 17.52 14 ILE B O 1
ATOM 3102 N N . ASN B 1 34 ? 39.915 26.300 48.384 1.00 16.49 15 ASN B N 1
ATOM 3103 C CA . ASN B 1 34 ? 39.307 27.370 49.185 1.00 17.99 15 ASN B CA 1
ATOM 3104 C C . ASN B 1 34 ? 38.765 28.523 48.345 1.00 16.97 15 ASN B C 1
ATOM 3105 O O . ASN B 1 34 ? 39.067 29.703 48.558 1.00 17.69 15 ASN B O 1
ATOM 3110 N N . THR B 1 35 ? 37.933 28.159 47.372 1.00 15.13 16 THR B N 1
ATOM 3111 C CA . THR B 1 35 ? 37.205 29.140 46.573 1.00 14.00 16 THR B CA 1
ATOM 3112 C C . THR B 1 35 ? 35.847 28.597 46.131 1.00 13.18 16 THR B C 1
ATOM 3113 O O . THR B 1 35 ? 35.605 27.382 46.229 1.00 13.98 16 THR B O 1
ATOM 3117 N N . CYS B 1 36 ? 35.010 29.487 45.589 1.00 11.66 17 CYS B N 1
ATOM 3118 C CA . CYS B 1 36 ? 33.799 29.055 44.876 1.00 11.16 17 CYS B CA 1
ATOM 3119 C C . CYS B 1 36 ? 33.768 29.582 43.452 1.00 10.08 17 CYS B C 1
ATOM 3120 O O . CYS B 1 36 ? 32.693 29.611 42.831 1.00 10.47 17 CYS B O 1
ATOM 3123 N N . LEU B 1 37 ? 34.914 29.975 42.898 1.00 10.96 18 LEU B N 1
ATOM 3124 C CA . LEU B 1 37 ? 34.956 30.424 41.515 1.00 10.41 18 LEU B CA 1
ATOM 3125 C C . LEU B 1 37 ? 34.657 29.275 40.556 1.00 10.77 18 LEU B C 1
ATOM 3126 O O . LEU B 1 37 ? 35.257 28.211 40.655 1.00 11.24 18 LEU B O 1
ATOM 3131 N N . CYS B 1 38 ? 33.728 29.514 39.637 1.00 9.96 19 CYS B N 1
ATOM 3132 C CA . CYS B 1 38 ? 33.423 28.564 38.577 1.00 9.89 19 CYS B CA 1
ATOM 3133 C C . CYS B 1 38 ? 33.882 29.242 37.289 1.00 9.76 19 CYS B C 1
ATOM 3134 O O . CYS B 1 38 ? 33.402 30.330 36.970 1.00 10.03 19 CYS B O 1
ATOM 3137 N N . ILE B 1 39 ? 34.853 28.666 36.594 1.00 9.51 20 ILE B N 1
ATOM 3138 C CA . ILE B 1 39 ? 35.316 29.297 35.370 1.00 9.42 20 ILE B CA 1
ATOM 3139 C C . ILE B 1 39 ? 34.465 28.801 34.212 1.00 8.91 20 ILE B C 1
ATOM 3140 O O . ILE B 1 39 ? 34.352 27.594 33.977 1.00 9.45 20 ILE B O 1
ATOM 3145 N N . GLY B 1 40 ? 33.936 29.746 33.451 1.00 9.25 21 GLY B N 1
ATOM 3146 C CA . GLY B 1 40 ? 33.115 29.438 32.276 1.00 9.26 21 GLY B CA 1
ATOM 3147 C C . GLY B 1 40 ? 34.015 29.360 31.063 1.00 10.08 21 GLY B C 1
ATOM 3148 O O . GLY B 1 40 ? 34.817 30.269 30.825 1.00 11.54 21 GLY B O 1
ATOM 3149 N N . LEU B 1 41 ? 33.863 28.304 30.264 1.00 9.61 22 LEU B N 1
ATOM 3150 C CA . LEU B 1 41 ? 34.660 28.133 29.056 1.00 9.72 22 LEU B CA 1
ATOM 3151 C C . LEU B 1 41 ? 33.708 28.094 27.863 1.00 10.20 22 LEU B C 1
ATOM 3152 O O . LEU B 1 41 ? 33.187 27.032 27.485 1.00 11.19 22 LEU B O 1
ATOM 3157 N N . ASP B 1 42 ? 33.496 29.264 27.278 1.00 9.56 23 ASP B N 1
ATOM 3158 C CA . ASP B 1 42 ? 32.535 29.500 26.195 1.00 10.03 23 ASP B CA 1
ATOM 3159 C C . ASP B 1 42 ? 33.298 30.178 25.063 1.00 10.56 23 ASP B C 1
ATOM 3160 O O . ASP B 1 42 ? 33.118 31.372 24.825 1.00 11.36 23 ASP B O 1
ATOM 3165 N N . PRO B 1 43 ? 34.161 29.435 24.360 1.00 10.89 24 PRO B N 1
ATOM 3166 C CA . PRO B 1 43 ? 34.968 30.103 23.329 1.00 11.45 24 PRO B CA 1
ATOM 3167 C C . PRO B 1 43 ? 34.125 30.394 22.101 1.00 11.75 24 PRO B C 1
ATOM 3168 O O . PRO B 1 43 ? 33.469 29.501 21.574 1.00 12.46 24 PRO B O 1
ATOM 3172 N N . ASP B 1 44 ? 34.211 31.624 21.612 1.00 12.31 25 ASP B N 1
ATOM 3173 C CA . ASP B 1 44 ? 33.485 31.986 20.400 1.00 12.78 25 ASP B CA 1
ATOM 3174 C C . ASP B 1 44 ? 34.430 31.988 19.187 1.00 12.02 25 ASP B C 1
ATOM 3175 O O . ASP B 1 44 ? 35.644 31.764 19.329 1.00 11.86 25 ASP B O 1
ATOM 3180 N N . GLU B 1 45 ? 33.868 32.203 17.999 1.00 13.12 26 GLU B N 1
ATOM 3181 C CA . GLU B 1 45 ? 34.670 32.129 16.777 1.00 14.24 26 GLU B CA 1
ATOM 3182 C C . GLU B 1 45 ? 35.805 33.144 16.803 1.00 14.69 26 GLU B C 1
ATOM 3183 O O . GLU B 1 45 ? 36.924 32.843 16.393 1.00 14.85 26 GLU B O 1
ATOM 3189 N N A LYS B 1 46 ? 35.533 34.345 17.306 0.50 14.88 27 LYS B N 1
ATOM 3190 N N B LYS B 1 46 ? 35.513 34.346 17.298 0.50 14.83 27 LYS B N 1
ATOM 3191 C CA A LYS B 1 46 ? 36.584 35.365 17.408 0.50 15.62 27 LYS B CA 1
ATOM 3192 C CA B LYS B 1 46 ? 36.539 35.387 17.450 0.50 15.55 27 LYS B CA 1
ATOM 3193 C C A LYS B 1 46 ? 37.681 35.011 18.414 0.50 14.51 27 LYS B C 1
ATOM 3194 C C B LYS B 1 46 ? 37.673 34.955 18.377 0.50 14.47 27 LYS B C 1
ATOM 3195 O O A LYS B 1 46 ? 38.855 35.338 18.212 0.50 15.02 27 LYS B O 1
ATOM 3196 O O B LYS B 1 46 ? 38.856 35.163 18.078 0.50 14.83 27 LYS B O 1
ATOM 3207 N N . ASP B 1 47 ? 37.317 34.307 19.486 1.00 14.05 28 ASP B N 1
ATOM 3208 C CA . ASP B 1 47 ? 38.313 33.857 20.466 1.00 13.28 28 ASP B CA 1
ATOM 3209 C C . ASP B 1 47 ? 39.270 32.859 19.828 1.00 13.38 28 ASP B C 1
ATOM 3210 O O . ASP B 1 47 ? 40.484 32.907 20.047 1.00 13.70 28 ASP B O 1
ATOM 3215 N N . ILE B 1 48 ? 38.719 31.963 19.012 1.00 13.27 29 ILE B N 1
ATOM 3216 C CA . ILE B 1 48 ? 39.543 30.942 18.383 1.00 14.43 29 ILE B CA 1
ATOM 3217 C C . ILE B 1 48 ? 40.444 31.556 17.302 1.00 14.44 29 ILE B C 1
ATOM 3218 O O . ILE B 1 48 ? 41.641 31.230 17.219 1.00 15.30 29 ILE B O 1
ATOM 3223 N N A GLU B 1 49 ? 39.862 32.445 16.499 0.50 15.41 30 GLU B N 1
ATOM 3224 N N B GLU B 1 49 ? 39.866 32.462 16.518 0.50 15.50 30 GLU B N 1
ATOM 3225 C CA A GLU B 1 49 ? 40.610 33.159 15.462 0.50 16.28 30 GLU B CA 1
ATOM 3226 C CA B GLU B 1 49 ? 40.593 33.157 15.457 0.50 16.53 30 GLU B CA 1
ATOM 3227 C C A GLU B 1 49 ? 41.747 33.952 16.102 0.50 16.22 30 GLU B C 1
ATOM 3228 C C B GLU B 1 49 ? 41.702 34.034 16.033 0.50 16.36 30 GLU B C 1
ATOM 3229 O O A GLU B 1 49 ? 42.905 33.860 15.670 0.50 16.10 30 GLU B O 1
ATOM 3230 O O B GLU B 1 49 ? 42.799 34.091 15.470 0.50 16.42 30 GLU B O 1
ATOM 3241 N N . ASN B 1 50 ? 41.429 34.691 17.159 1.00 15.83 31 ASN B N 1
ATOM 3242 C CA . ASN B 1 50 ? 42.442 35.503 17.855 1.00 16.97 31 ASN B CA 1
ATOM 3243 C C . ASN B 1 50 ? 43.583 34.676 18.429 1.00 16.40 31 ASN B C 1
ATOM 3244 O O . ASN B 1 50 ? 44.759 35.047 18.324 1.00 16.78 31 ASN B O 1
ATOM 3249 N N . PHE B 1 51 ? 43.251 33.535 19.029 1.00 15.92 32 PHE B N 1
ATOM 3250 C CA . PHE B 1 51 ? 44.258 32.607 19.524 1.00 16.05 32 PHE B CA 1
ATOM 3251 C C . PHE B 1 51 ? 45.173 32.109 18.402 1.00 16.40 32 PHE B C 1
ATOM 3252 O O . PHE B 1 51 ? 46.398 32.130 18.564 1.00 16.21 32 PHE B O 1
ATOM 3260 N N . MET B 1 52 ? 44.586 31.682 17.286 1.00 16.91 33 MET B N 1
ATOM 3261 C CA . MET B 1 52 ? 45.367 31.220 16.134 1.00 18.36 33 MET B CA 1
ATOM 3262 C C . MET B 1 52 ? 46.316 32.323 15.664 1.00 18.38 33 MET B C 1
ATOM 3263 O O . MET B 1 52 ? 47.504 32.081 15.446 1.00 19.22 33 MET B O 1
ATOM 3268 N N . LYS B 1 53 ? 45.786 33.532 15.545 1.00 20.08 34 LYS B N 1
ATOM 3269 C CA . LYS B 1 53 ? 46.570 34.645 14.982 1.00 21.59 34 LYS B CA 1
ATOM 3270 C C . LYS B 1 53 ? 47.711 34.956 15.939 1.00 21.92 34 LYS B C 1
ATOM 3271 O O . LYS B 1 53 ? 48.875 35.025 15.525 1.00 21.33 34 LYS B O 1
ATOM 3277 N N . ASN B 1 54 ? 47.395 35.127 17.220 1.00 21.92 35 ASN B N 1
ATOM 3278 C CA . ASN B 1 54 ? 48.434 35.384 18.225 1.00 23.80 35 ASN B CA 1
ATOM 3279 C C . ASN B 1 54 ? 49.504 34.302 18.319 1.00 23.81 35 ASN B C 1
ATOM 3280 O O . ASN B 1 54 ? 50.696 34.605 18.405 1.00 24.50 35 ASN B O 1
ATOM 3285 N N . GLU B 1 55 ? 49.087 33.038 18.321 1.00 23.85 36 GLU B N 1
ATOM 3286 C CA . GLU B 1 55 ? 50.042 31.936 18.310 1.00 24.26 36 GLU B CA 1
ATOM 3287 C C . GLU B 1 55 ? 50.934 31.957 17.076 1.00 25.32 36 GLU B C 1
ATOM 3288 O O . GLU B 1 55 ? 52.152 31.810 17.205 1.00 25.40 36 GLU B O 1
ATOM 3294 N N . LYS B 1 56 ? 50.341 32.163 15.904 1.00 26.44 37 LYS B N 1
ATOM 3295 C CA . LYS B 1 56 ? 51.097 32.247 14.646 1.00 28.53 37 LYS B CA 1
ATOM 3296 C C . LYS B 1 56 ? 52.131 33.378 14.687 1.00 29.96 37 LYS B C 1
ATOM 3297 O O . LYS B 1 56 ? 53.163 33.291 14.012 1.00 30.55 37 LYS B O 1
ATOM 3303 N N . GLU B 1 57 ? 51.879 34.408 15.493 1.00 30.84 38 GLU B N 1
ATOM 3304 C CA . GLU B 1 57 ? 52.793 35.555 15.632 1.00 32.16 38 GLU B CA 1
ATOM 3305 C C . GLU B 1 57 ? 53.808 35.474 16.781 1.00 32.07 38 GLU B C 1
ATOM 3306 O O . GLU B 1 57 ? 54.882 36.085 16.705 1.00 33.04 38 GLU B O 1
ATOM 3312 N N A ASN B 1 58 ? 53.466 34.739 17.836 0.50 32.12 39 ASN B N 1
ATOM 3313 N N B ASN B 1 58 ? 53.471 34.737 17.837 0.50 31.72 39 ASN B N 1
ATOM 3314 C CA A ASN B 1 58 ? 54.326 34.590 19.011 0.50 31.58 39 ASN B CA 1
ATOM 3315 C CA B ASN B 1 58 ? 54.343 34.596 19.005 0.50 30.84 39 ASN B CA 1
ATOM 3316 C C A ASN B 1 58 ? 55.059 33.248 19.028 0.50 30.94 39 ASN B C 1
ATOM 3317 C C B ASN B 1 58 ? 55.108 33.274 19.022 0.50 30.48 39 ASN B C 1
ATOM 3318 O O A ASN B 1 58 ? 55.383 32.721 20.097 0.50 30.98 39 ASN B O 1
ATOM 3319 O O B ASN B 1 58 ? 55.499 32.784 20.085 0.50 30.58 39 ASN B O 1
ATOM 3328 N N . ASN B 1 59 ? 55.309 32.703 17.837 1.00 30.33 40 ASN B N 1
ATOM 3329 C CA . ASN B 1 59 ? 55.939 31.390 17.666 1.00 29.55 40 ASN B CA 1
ATOM 3330 C C . ASN B 1 59 ? 55.313 30.252 18.485 1.00 28.02 40 ASN B C 1
ATOM 3331 O O . ASN B 1 59 ? 56.015 29.380 19.009 1.00 26.88 40 ASN B O 1
ATOM 3336 N N . TYR B 1 60 ? 53.984 30.280 18.583 1.00 25.71 41 TYR B N 1
ATOM 3337 C CA . TYR B 1 60 ? 53.198 29.210 19.225 1.00 23.96 41 TYR B CA 1
ATOM 3338 C C . TYR B 1 60 ? 53.586 28.929 20.670 1.00 22.65 41 TYR B C 1
ATOM 3339 O O . TYR B 1 60 ? 53.583 27.778 21.121 1.00 21.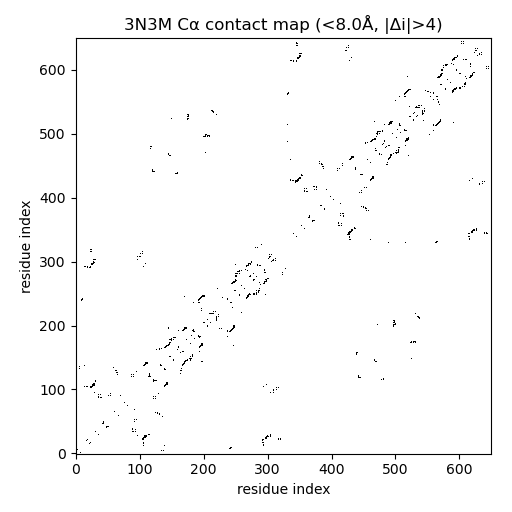91 41 TYR B O 1
ATOM 3348 N N A ASN B 1 61 ? 53.893 29.995 21.403 0.50 22.25 42 ASN B N 1
ATOM 3349 N N B ASN B 1 61 ? 53.881 30.008 21.391 0.50 22.32 42 ASN B N 1
ATOM 3350 C CA A ASN B 1 61 ? 54.340 29.863 22.780 0.50 22.39 42 ASN B CA 1
ATOM 3351 C CA B ASN B 1 61 ? 54.316 29.967 22.785 0.50 22.54 42 ASN B CA 1
ATOM 3352 C C A ASN B 1 61 ? 53.348 29.061 23.627 0.50 21.08 42 ASN B C 1
ATOM 3353 C C B ASN B 1 61 ? 53.369 29.205 23.722 0.50 21.31 42 ASN B C 1
ATOM 3354 O O A ASN B 1 61 ? 53.731 28.100 24.293 0.50 21.15 42 ASN B O 1
ATOM 3355 O O B ASN B 1 61 ? 53.805 28.401 24.540 0.50 21.88 42 ASN B O 1
ATOM 3364 N N . ASN B 1 62 ? 52.069 29.425 23.561 1.00 20.55 43 ASN B N 1
ATOM 3365 C CA . ASN B 1 62 ? 51.069 28.742 24.374 1.00 19.49 43 ASN B CA 1
ATOM 3366 C C . ASN B 1 62 ? 50.793 27.305 23.958 1.00 18.55 43 ASN B C 1
ATOM 3367 O O . ASN B 1 62 ? 50.596 26.452 24.817 1.00 18.28 43 ASN B O 1
ATOM 3372 N N . ILE B 1 63 ? 50.810 27.024 22.658 1.00 18.17 44 ILE B N 1
ATOM 3373 C CA . ILE B 1 63 ? 50.627 25.640 22.226 1.00 18.67 44 ILE B CA 1
ATOM 3374 C C . ILE B 1 63 ? 51.798 24.771 22.697 1.00 19.39 44 ILE B C 1
ATOM 3375 O O . ILE B 1 63 ? 51.614 23.641 23.164 1.00 18.61 44 ILE B O 1
ATOM 3380 N N . LYS B 1 64 ? 53.007 25.330 22.590 1.00 20.02 45 LYS B N 1
ATOM 3381 C CA . LYS B 1 64 ? 54.198 24.626 23.054 1.00 20.26 45 LYS B CA 1
ATOM 3382 C C . LYS B 1 64 ? 54.120 24.307 24.543 1.00 19.55 45 LYS B C 1
ATOM 3383 O O . LYS B 1 64 ? 54.460 23.205 24.949 1.00 20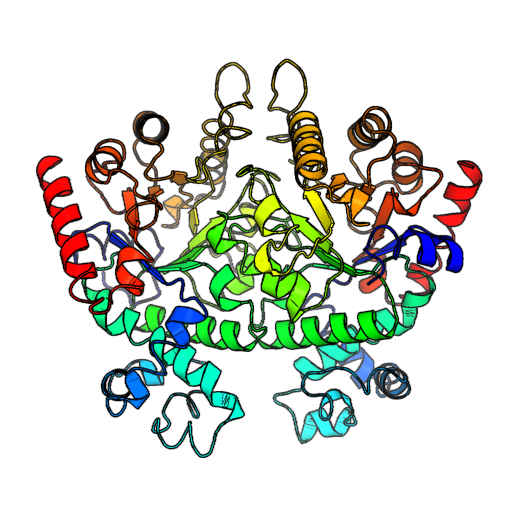.80 45 LYS B O 1
ATOM 3389 N N . LYS B 1 65 ? 53.619 25.252 25.336 1.00 19.81 46 LYS B N 1
ATOM 3390 C CA . LYS B 1 65 ? 53.328 24.995 26.742 1.00 19.45 46 LYS B CA 1
ATOM 3391 C C . LYS B 1 65 ? 52.275 23.894 26.905 1.00 18.38 46 LYS B C 1
ATOM 3392 O O . LYS B 1 65 ? 52.453 22.980 27.706 1.00 18.26 46 LYS B O 1
ATOM 3398 N N . ASN B 1 66 ? 51.193 23.942 26.112 1.00 17.28 47 ASN B N 1
ATOM 3399 C CA . ASN B 1 66 ? 50.157 22.906 26.217 1.00 17.54 47 ASN B CA 1
ATOM 3400 C C . ASN B 1 66 ? 50.754 21.520 25.978 1.00 16.68 47 ASN B C 1
ATOM 3401 O O . ASN B 1 66 ? 50.349 20.549 26.596 1.00 16.86 47 ASN B O 1
ATOM 3406 N N . LEU B 1 67 ? 51.703 21.447 25.042 1.00 18.24 48 LEU B N 1
ATOM 3407 C CA . LEU B 1 67 ? 52.275 20.173 24.616 1.00 20.00 48 LEU B CA 1
ATOM 3408 C C . LEU B 1 67 ? 53.127 19.531 25.716 1.00 21.62 48 LEU B C 1
ATOM 3409 O O . LEU B 1 67 ? 53.364 18.325 25.687 1.00 22.95 48 LEU B O 1
ATOM 3414 N N . LYS B 1 68 ? 53.525 20.327 26.706 1.00 22.85 49 LYS B N 1
ATOM 3415 C CA . LYS B 1 68 ? 54.333 19.831 27.819 1.00 24.40 49 LYS B CA 1
ATOM 3416 C C . LYS B 1 68 ? 53.508 19.315 28.987 1.00 24.63 49 LYS B C 1
ATOM 3417 O O . LYS B 1 68 ? 54.034 18.675 29.885 1.00 24.69 49 LYS B O 1
ATOM 3423 N N . GLU B 1 69 ? 52.201 19.566 28.974 1.00 24.19 50 GLU B N 1
ATOM 3424 C CA . GLU B 1 69 ? 51.335 19.106 30.051 1.00 24.51 50 GLU B CA 1
ATOM 3425 C C . GLU B 1 69 ? 51.059 17.613 29.967 1.00 25.02 50 GLU B C 1
ATOM 3426 O O . GLU B 1 69 ? 50.872 17.068 28.885 1.00 26.26 50 GLU B O 1
ATOM 3432 N N . LYS B 1 70 ? 51.025 16.946 31.112 1.00 25.79 51 LYS B N 1
ATOM 3433 C CA . LYS B 1 70 ? 50.890 15.491 31.147 1.00 26.74 51 LYS B CA 1
ATOM 3434 C C . LYS B 1 70 ? 49.596 14.957 30.507 1.00 26.11 51 LYS B C 1
ATOM 3435 O O . LYS B 1 70 ? 49.629 14.035 29.679 1.00 25.83 51 LYS B O 1
ATOM 3441 N N A TYR B 1 71 ? 48.448 15.505 30.888 0.50 25.37 52 TYR B N 1
ATOM 3442 N N B TYR B 1 71 ? 48.502 15.626 30.854 0.50 26.01 52 TYR B N 1
ATOM 3443 C CA A TYR B 1 71 ? 47.183 14.870 30.503 0.50 24.47 52 TYR B CA 1
ATOM 3444 C CA B TYR B 1 71 ? 47.137 15.169 30.614 0.50 25.88 52 TYR B CA 1
ATOM 3445 C C A TYR B 1 71 ? 46.708 15.146 29.079 0.50 24.26 52 TYR B C 1
ATOM 3446 C C B TYR B 1 71 ? 46.700 15.226 29.151 0.50 25.07 52 TYR B C 1
ATOM 3447 O O A TYR B 1 71 ? 45.695 14.595 28.648 0.50 24.01 52 TYR B O 1
ATOM 3448 O O B TYR B 1 71 ? 45.709 14.605 28.770 0.50 25.04 52 TYR B O 1
ATOM 3465 N N . ILE B 1 72 ? 47.441 15.960 28.326 1.00 24.46 53 ILE B N 1
ATOM 3466 C CA . ILE B 1 72 ? 47.125 16.077 26.903 1.00 24.34 53 ILE B CA 1
ATOM 3467 C C . ILE B 1 72 ? 47.219 14.697 26.227 1.00 25.43 53 ILE B C 1
ATOM 3468 O O . ILE B 1 72 ? 46.506 14.385 25.268 1.00 25.48 53 ILE B O 1
ATOM 3473 N N . ASN B 1 73 ? 48.062 13.854 26.811 1.00 25.74 54 ASN B N 1
ATOM 3474 C CA . ASN B 1 73 ? 48.255 12.482 26.362 1.00 26.61 54 ASN B CA 1
ATOM 3475 C C . ASN B 1 73 ? 47.086 11.532 26.641 1.00 26.41 54 ASN B C 1
ATOM 3476 O O . ASN B 1 73 ? 47.117 10.363 26.239 1.00 27.84 54 ASN B O 1
ATOM 3481 N N A ASN B 1 74 ? 46.054 12.020 27.318 0.50 25.68 55 ASN B N 1
ATOM 3482 N N B ASN B 1 74 ? 46.053 12.046 27.307 0.50 25.87 55 ASN B N 1
ATOM 3483 C CA A ASN B 1 74 ? 44.933 11.164 27.677 0.50 25.05 55 ASN B CA 1
ATOM 3484 C CA B ASN B 1 74 ? 44.913 11.243 27.743 0.50 25.41 55 ASN B CA 1
ATOM 3485 C C A ASN B 1 74 ? 43.615 11.454 26.949 0.50 24.35 55 ASN B C 1
ATOM 3486 C C B ASN B 1 74 ? 43.546 11.737 27.255 0.50 24.65 55 ASN B C 1
ATOM 3487 O O A ASN B 1 74 ? 42.684 10.652 27.030 0.50 23.85 55 ASN B O 1
ATOM 3488 O O B ASN B 1 74 ? 42.512 11.373 27.810 0.50 24.76 55 ASN B O 1
ATOM 3497 N N . VAL B 1 75 ? 43.547 12.569 26.219 1.00 23.95 56 VAL B N 1
ATOM 3498 C CA . VAL B 1 75 ? 42.288 12.978 25.567 1.00 22.22 56 VAL B CA 1
ATOM 3499 C C . VAL B 1 75 ? 41.942 11.919 24.524 1.00 20.79 56 VAL B C 1
ATOM 3500 O O . VAL B 1 75 ? 42.844 11.252 24.023 1.00 21.00 56 VAL B O 1
ATOM 3504 N N A SER B 1 76 ? 40.671 11.788 24.174 0.50 19.19 57 SER B N 1
ATOM 3505 N N B SER B 1 76 ? 40.648 11.781 24.226 0.50 19.74 57 SER B N 1
ATOM 3506 C CA A SER B 1 76 ? 40.248 10.613 23.423 0.50 17.87 57 SER B CA 1
ATOM 3507 C CA B SER B 1 76 ? 40.109 10.667 23.433 0.50 18.85 57 SER B CA 1
ATOM 3508 C C A SER B 1 76 ? 40.062 10.801 21.919 0.50 17.29 57 SER B C 1
ATOM 3509 C C B SER B 1 76 ? 40.277 10.834 21.925 0.50 17.95 57 SER B C 1
ATOM 3510 O O A SER B 1 76 ? 39.911 9.809 21.196 0.50 16.20 57 SER B O 1
ATOM 3511 O O B SER B 1 76 ? 40.560 9.878 21.209 0.50 17.83 57 SER B O 1
ATOM 3516 N N . ILE B 1 77 ? 40.034 12.045 21.446 1.00 17.09 58 ILE B N 1
ATOM 3517 C CA . ILE B 1 77 ? 39.759 12.273 20.035 1.00 16.30 58 ILE B CA 1
ATOM 3518 C C . ILE B 1 77 ? 40.900 12.969 19.336 1.00 15.12 58 ILE B C 1
ATOM 3519 O O . ILE B 1 77 ? 41.298 14.073 19.693 1.00 13.71 58 ILE B O 1
ATOM 3524 N N . LYS B 1 78 ? 41.437 12.297 18.318 1.00 15.02 59 LYS B N 1
ATOM 3525 C CA . LYS B 1 78 ? 42.484 12.880 17.479 1.00 15.02 59 LYS B CA 1
ATOM 3526 C C . LYS B 1 78 ? 43.688 13.406 18.276 1.00 14.15 59 LYS B C 1
ATOM 3527 O O . LYS B 1 78 ? 44.269 14.443 17.976 1.00 13.97 59 LYS B O 1
ATOM 3533 N N . LYS B 1 79 ? 44.075 12.647 19.293 1.00 15.65 60 LYS B N 1
ATOM 3534 C CA . LYS B 1 79 ? 45.211 13.011 20.115 1.00 16.69 60 LYS B CA 1
ATOM 3535 C C . LYS B 1 79 ? 46.488 13.188 19.295 1.00 16.13 60 LYS B C 1
ATOM 3536 O O . LYS B 1 79 ? 47.275 14.093 19.553 1.00 15.86 60 LYS B O 1
ATOM 3542 N N A ASP B 1 80 ? 46.710 12.351 18.286 0.50 16.48 61 ASP B N 1
ATOM 3543 N N B ASP B 1 80 ? 46.662 12.303 18.315 0.50 16.67 61 ASP B N 1
ATOM 3544 C CA A ASP B 1 80 ? 47.934 12.467 17.486 0.50 16.73 61 ASP B CA 1
ATOM 3545 C CA B ASP B 1 80 ? 47.805 12.372 17.418 0.50 17.15 61 ASP B CA 1
ATOM 3546 C C A ASP B 1 80 ? 47.973 13.711 16.591 0.50 16.18 61 ASP B C 1
ATOM 3547 C C B ASP B 1 80 ? 47.922 13.759 16.789 0.50 16.35 61 ASP B C 1
ATOM 3548 O O A ASP B 1 80 ? 49.046 14.178 16.200 0.50 17.10 61 ASP B O 1
ATOM 3549 O O B ASP B 1 80 ? 48.982 14.400 16.859 0.50 16.76 61 ASP B O 1
ATOM 3558 N N . ILE B 1 81 ? 46.803 14.236 16.248 1.00 15.56 62 ILE B N 1
ATOM 3559 C CA . ILE B 1 81 ? 46.741 15.538 15.637 1.00 15.06 62 ILE B CA 1
ATOM 3560 C C . ILE B 1 81 ? 47.111 16.617 16.655 1.00 14.44 62 ILE B C 1
ATOM 3561 O O . ILE B 1 81 ? 47.897 17.501 16.362 1.00 14.40 62 ILE B O 1
ATOM 3566 N N . LEU B 1 82 ? 46.525 16.542 17.851 1.00 14.56 63 LEU B N 1
ATOM 3567 C CA . LEU B 1 82 ? 46.756 17.561 18.881 1.00 14.60 63 LEU B CA 1
ATOM 3568 C C . LEU B 1 82 ? 48.202 17.638 19.378 1.00 15.61 63 LEU B C 1
ATOM 3569 O O . LEU B 1 82 ? 48.647 18.693 19.822 1.00 14.87 63 LEU B O 1
ATOM 3574 N N . LEU B 1 83 ? 48.919 16.513 19.282 1.00 16.23 64 LEU B N 1
ATOM 3575 C CA . LEU B 1 83 ? 50.340 16.448 19.657 1.00 18.46 64 LEU B CA 1
ATOM 3576 C C . LEU B 1 83 ? 51.306 16.877 18.567 1.00 19.17 64 LEU B C 1
ATOM 3577 O O . LEU B 1 83 ? 52.482 17.090 18.840 1.00 20.14 64 LEU B O 1
ATOM 3582 N N . LYS B 1 84 ? 50.823 17.033 17.339 1.00 19.65 65 LYS B N 1
ATOM 3583 C CA . LYS B 1 84 ? 51.689 17.506 16.245 1.00 20.33 65 LYS B CA 1
ATOM 3584 C C . LYS B 1 84 ? 52.122 18.955 16.436 1.00 20.67 65 LYS B C 1
ATOM 3585 O O . LYS B 1 84 ? 51.430 19.750 17.070 1.00 20.85 65 LYS B O 1
ATOM 3591 N N . ALA B 1 85 ? 53.276 19.325 15.885 1.00 21.10 66 ALA B N 1
ATOM 3592 C CA . ALA B 1 85 ? 53.725 20.706 15.964 1.00 20.92 66 ALA B CA 1
ATOM 3593 C C . ALA B 1 85 ? 52.837 21.592 15.094 1.00 20.73 66 ALA B C 1
ATOM 3594 O O . ALA B 1 85 ? 52.415 21.165 14.018 1.00 20.07 66 ALA B O 1
ATOM 3596 N N . PRO B 1 86 ? 52.561 22.832 15.529 1.00 21.41 67 PRO B N 1
ATOM 3597 C CA . PRO B 1 86 ? 51.655 23.680 14.757 1.00 21.70 67 PRO B CA 1
ATOM 3598 C C . PRO B 1 86 ? 52.074 23.913 13.311 1.00 23.00 67 PRO B C 1
ATOM 3599 O O . PRO B 1 86 ? 51.216 23.907 12.425 1.00 21.51 67 PRO B O 1
ATOM 3603 N N . ASP B 1 87 ? 53.370 24.086 13.053 1.00 24.08 68 ASP B N 1
ATOM 3604 C CA . ASP B 1 87 ? 53.760 24.363 11.673 1.00 25.61 68 ASP B CA 1
ATOM 3605 C C . ASP B 1 87 ? 53.457 23.188 10.746 1.00 24.74 68 ASP B C 1
ATOM 3606 O O . ASP B 1 87 ? 53.093 23.391 9.576 1.00 25.78 68 ASP B O 1
ATOM 3611 N N . ASN B 1 88 ? 53.561 21.976 11.287 1.00 23.39 69 ASN B N 1
ATOM 3612 C CA . ASN B 1 88 ? 53.189 20.761 10.553 1.00 22.69 69 ASN B CA 1
ATOM 3613 C C . ASN B 1 88 ? 51.681 20.556 10.391 1.00 20.90 69 ASN B C 1
ATOM 3614 O O . ASN B 1 88 ? 51.222 20.122 9.336 1.00 20.36 69 ASN B O 1
ATOM 3619 N N . ILE B 1 89 ? 50.885 20.870 11.416 1.00 20.09 70 ILE B N 1
ATOM 3620 C CA . ILE B 1 89 ? 49.437 20.929 11.214 1.00 18.83 70 ILE B CA 1
ATOM 3621 C C . ILE B 1 89 ? 49.074 21.777 10.007 1.00 18.37 70 ILE B C 1
ATOM 3622 O O . ILE B 1 89 ? 48.283 21.367 9.167 1.00 17.47 70 ILE B O 1
ATOM 3627 N N . ILE B 1 90 ? 49.656 22.964 9.913 1.00 19.36 71 ILE B N 1
ATOM 3628 C CA . ILE B 1 90 ? 49.262 23.929 8.893 1.00 20.84 71 ILE B CA 1
ATOM 3629 C C . ILE B 1 90 ? 49.594 23.428 7.476 1.00 21.07 71 ILE B C 1
ATOM 3630 O O . ILE B 1 90 ? 48.785 23.580 6.552 1.00 22.53 71 ILE B O 1
ATOM 3635 N N . ARG B 1 91 ? 50.738 22.774 7.313 1.00 20.92 72 ARG B N 1
ATOM 3636 C CA . ARG B 1 91 ? 51.101 22.288 5.980 1.00 20.57 72 ARG B CA 1
ATOM 3637 C C . ARG B 1 91 ? 50.689 20.852 5.674 1.00 19.96 72 ARG B C 1
ATOM 3638 O O . ARG B 1 91 ? 50.458 20.531 4.507 1.00 19.53 72 ARG B O 1
ATOM 3646 N N . GLU B 1 92 ? 50.563 19.996 6.690 1.00 19.68 73 GLU B N 1
ATOM 3647 C CA . GLU B 1 92 ? 50.261 18.578 6.448 1.00 19.67 73 GLU B CA 1
ATOM 3648 C C . GLU B 1 92 ? 48.861 18.133 6.873 1.00 18.53 73 GLU B C 1
ATOM 3649 O O . GLU B 1 92 ? 48.359 17.128 6.389 1.00 19.69 73 GLU B O 1
ATOM 3655 N N . GLU B 1 93 ? 48.250 18.860 7.795 1.00 16.85 74 GLU B N 1
ATOM 3656 C CA . GLU B 1 93 ? 46.931 18.467 8.305 1.00 16.42 74 GLU B CA 1
ATOM 3657 C C . GLU B 1 93 ? 45.990 19.663 8.291 1.00 15.36 74 GLU B C 1
ATOM 3658 O O . GLU B 1 93 ? 45.296 19.961 9.271 1.00 14.76 74 GLU B O 1
ATOM 3664 N N . LYS B 1 94 ? 45.960 20.376 7.171 1.00 14.41 75 LYS B N 1
ATOM 3665 C CA . LYS B 1 94 ? 45.268 21.652 7.110 1.00 15.51 75 LYS B CA 1
ATOM 3666 C C . LYS B 1 94 ? 43.764 21.564 7.430 1.00 14.57 75 LYS B C 1
ATOM 3667 O O . LYS B 1 94 ? 43.208 22.480 8.025 1.00 15.27 75 LYS B O 1
ATOM 3673 N N A SER B 1 95 ? 43.115 20.474 7.028 0.50 14.64 76 SER B N 1
ATOM 3674 N N B SER B 1 95 ? 43.135 20.453 7.056 0.50 14.36 76 SER B N 1
ATOM 3675 C CA A SER B 1 95 ? 41.710 20.265 7.373 0.50 14.88 76 SER B CA 1
ATOM 3676 C CA B SER B 1 95 ? 41.724 20.226 7.353 0.50 14.28 76 SER B CA 1
ATOM 3677 C C A SER B 1 95 ? 41.495 20.331 8.878 0.50 13.99 76 SER B C 1
ATOM 3678 C C B SER B 1 95 ? 41.444 20.086 8.846 0.50 13.51 76 SER B C 1
ATOM 3679 O O A SER B 1 95 ? 40.438 20.777 9.334 0.50 13.65 76 SER B O 1
ATOM 3680 O O B SER B 1 95 ? 40.279 20.158 9.259 0.50 13.24 76 SER B O 1
ATOM 3685 N N . GLU B 1 96 ? 42.506 19.906 9.637 1.00 13.15 77 GLU B N 1
ATOM 3686 C CA . GLU B 1 96 ? 42.397 19.834 11.097 1.00 13.18 77 GLU B CA 1
ATOM 3687 C C . GLU B 1 96 ? 42.785 21.112 11.811 1.00 12.57 77 GLU B C 1
ATOM 3688 O O . GLU B 1 96 ? 42.781 21.144 13.051 1.00 13.57 77 GLU B O 1
ATOM 3694 N N A GLU B 1 97 ? 43.123 22.150 11.044 0.50 12.05 78 GLU B N 1
ATOM 3695 N N B GLU B 1 97 ? 43.106 22.165 11.063 0.50 12.57 78 GLU B N 1
ATOM 3696 C CA A GLU B 1 97 ? 43.591 23.414 11.610 0.50 11.86 78 GLU B CA 1
ATOM 3697 C CA B GLU B 1 97 ? 43.625 23.383 11.682 0.50 12.82 78 GLU B CA 1
ATOM 3698 C C A GLU B 1 97 ? 42.613 23.931 12.666 0.50 11.48 78 GLU B C 1
ATOM 3699 C C B GLU B 1 97 ? 42.628 24.042 12.649 0.50 12.19 78 GLU B C 1
ATOM 3700 O O A GLU B 1 97 ? 42.991 24.179 13.817 0.50 11.25 78 GLU B O 1
ATOM 3701 O O B GLU B 1 97 ? 43.011 24.509 13.729 0.50 11.77 78 GLU B O 1
ATOM 3712 N N . PHE B 1 98 ? 41.352 24.093 12.274 1.00 11.29 79 PHE B N 1
ATOM 3713 C CA . PHE B 1 98 ? 40.354 24.669 13.179 1.00 11.33 79 PHE B CA 1
ATOM 3714 C C . PHE B 1 98 ? 40.190 23.788 14.431 1.00 11.40 79 PHE B C 1
ATOM 3715 O O . PHE B 1 98 ? 40.244 24.306 15.547 1.00 11.12 79 PHE B O 1
ATOM 3723 N N . PHE B 1 99 ? 39.997 22.486 14.248 1.00 10.55 80 PHE B N 1
ATOM 3724 C CA . PHE B 1 99 ? 39.994 21.565 15.382 1.00 10.71 80 PHE B CA 1
ATOM 3725 C C . PHE B 1 99 ? 41.183 21.798 16.331 1.00 11.00 80 PHE B C 1
ATOM 3726 O O . PHE B 1 99 ? 41.027 21.927 17.542 1.00 11.68 80 PHE B O 1
ATOM 3734 N N . TYR B 1 100 ? 42.380 21.855 15.762 1.00 10.33 81 TYR B N 1
ATOM 3735 C CA . TYR B 1 100 ? 43.614 21.925 16.536 1.00 10.28 81 TYR B CA 1
ATOM 3736 C C . TYR B 1 100 ? 43.663 23.217 17.342 1.00 9.93 81 TYR B C 1
ATOM 3737 O O . TYR B 1 100 ? 43.970 23.195 18.528 1.00 10.29 81 TYR B O 1
ATOM 3746 N N . PHE B 1 101 ? 43.428 24.345 16.682 1.00 10.32 82 PHE B N 1
ATOM 3747 C CA . PHE B 1 101 ? 43.491 25.613 17.397 1.00 11.37 82 PHE B CA 1
ATOM 3748 C C . PHE B 1 101 ? 42.337 25.812 18.384 1.00 11.37 82 PHE B C 1
ATOM 3749 O O . PHE B 1 101 ? 42.533 26.413 19.445 1.00 11.08 82 PHE B O 1
ATOM 3757 N N . PHE B 1 102 ? 41.144 25.326 18.051 1.00 10.54 83 PHE B N 1
ATOM 3758 C CA . PHE B 1 102 ? 40.010 25.398 18.991 1.00 10.42 83 PHE B CA 1
ATOM 3759 C C . PHE B 1 102 ? 40.357 24.566 20.241 1.00 11.23 83 PHE B C 1
ATOM 3760 O O . PHE B 1 102 ? 40.280 25.053 21.379 1.00 10.36 83 PHE B O 1
ATOM 3768 N N . ASN B 1 103 ? 40.769 23.311 20.051 1.00 10.38 84 ASN B N 1
ATOM 3769 C CA . ASN B 1 103 ? 41.128 22.486 21.201 1.00 11.46 84 ASN B CA 1
ATOM 3770 C C . ASN B 1 103 ? 42.274 23.076 22.019 1.00 10.36 84 ASN B C 1
ATOM 3771 O O . ASN B 1 103 ? 42.217 23.087 23.257 1.00 11.42 84 ASN B O 1
ATOM 3776 N N . HIS B 1 104 ? 43.311 23.561 21.330 1.00 10.06 85 HIS B N 1
ATOM 3777 C CA . HIS B 1 104 ? 44.429 24.171 22.051 1.00 9.48 85 HIS B CA 1
ATOM 3778 C C . HIS B 1 104 ? 44.057 25.463 22.762 1.00 10.19 85 HIS B C 1
ATOM 3779 O O . HIS B 1 104 ? 44.660 25.790 23.779 1.00 11.49 85 HIS B O 1
ATOM 3786 N N . PHE B 1 105 ? 43.094 26.215 22.243 1.00 9.77 86 PHE B N 1
ATOM 3787 C CA . PHE B 1 105 ? 42.662 27.400 22.991 1.00 10.70 86 PHE B CA 1
ATOM 3788 C C . PHE B 1 105 ? 42.052 26.973 24.316 1.00 10.89 86 PHE B C 1
ATOM 3789 O O . PHE B 1 105 ? 42.339 27.543 25.380 1.00 10.97 86 PHE B O 1
ATOM 3797 N N . CYS B 1 106 ? 41.197 25.954 24.269 1.00 10.69 87 CYS B N 1
ATOM 3798 C CA . CYS B 1 106 ? 40.578 25.444 25.487 1.00 10.54 87 CYS B CA 1
ATOM 3799 C C . CYS B 1 106 ? 41.598 24.905 26.474 1.00 11.01 87 CYS B C 1
ATOM 3800 O O . CYS B 1 106 ? 41.494 25.199 27.662 1.00 11.59 87 CYS B O 1
ATOM 3803 N N A PHE B 1 107 ? 42.569 24.126 25.984 0.50 11.27 88 PHE B N 1
ATOM 3804 N N B PHE B 1 107 ? 42.574 24.140 25.994 0.50 11.80 88 PHE B N 1
ATOM 3805 C CA A PHE B 1 107 ? 43.622 23.583 26.851 0.50 11.71 88 PHE B CA 1
ATOM 3806 C CA B PHE B 1 107 ? 43.569 23.585 26.903 0.50 12.77 88 PHE B CA 1
ATOM 3807 C C A PHE B 1 107 ? 44.382 24.728 27.496 0.50 11.96 88 PHE B C 1
ATOM 3808 C C B PHE B 1 107 ? 44.452 24.694 27.477 0.50 12.57 88 PHE B C 1
ATOM 3809 O O A PHE B 1 107 ? 44.676 24.676 28.684 0.50 11.79 88 PHE B O 1
ATOM 3810 O O B PHE B 1 107 ? 44.876 24.601 28.619 0.50 12.57 88 PHE B O 1
ATOM 3825 N N . TYR B 1 108 ? 44.697 25.746 26.701 1.00 12.12 89 TYR B N 1
ATOM 3826 C CA . TYR B 1 108 ? 45.429 26.914 27.192 1.00 12.24 89 TYR B CA 1
ATOM 3827 C C . TYR B 1 108 ? 44.672 27.614 28.328 1.00 12.22 89 TYR B C 1
ATOM 3828 O O . TYR B 1 108 ? 45.254 27.891 29.394 1.00 12.49 89 TYR B O 1
ATOM 3837 N N . ILE B 1 109 ? 43.378 27.868 28.137 1.00 11.54 90 ILE B N 1
ATOM 3838 C CA . ILE B 1 109 ? 42.624 28.491 29.210 1.00 10.72 90 ILE B CA 1
ATOM 3839 C C . ILE B 1 109 ? 42.613 27.599 30.445 1.00 11.49 90 ILE B C 1
ATOM 3840 O O . ILE B 1 109 ? 42.860 28.054 31.574 1.00 10.89 90 ILE B O 1
ATOM 3845 N N . ILE B 1 110 ? 42.380 26.308 30.261 1.00 10.93 91 ILE B N 1
ATOM 3846 C CA . ILE B 1 110 ? 42.364 25.398 31.402 1.00 11.18 91 ILE B CA 1
ATOM 3847 C C . ILE B 1 110 ? 43.723 25.366 32.106 1.00 11.46 91 ILE B C 1
ATOM 3848 O O . ILE B 1 110 ? 43.781 25.486 33.343 1.00 11.99 91 ILE B O 1
ATOM 3853 N N . ASN B 1 111 ? 44.795 25.256 31.331 1.00 11.45 92 ASN B N 1
ATOM 3854 C CA . ASN B 1 111 ? 46.126 25.193 31.978 1.00 11.70 92 ASN B CA 1
ATOM 3855 C C . ASN B 1 111 ? 46.448 26.470 32.752 1.00 12.20 92 ASN B C 1
ATOM 3856 O O . ASN B 1 111 ? 47.042 26.409 33.852 1.00 14.47 92 ASN B O 1
ATOM 3861 N N . GLU B 1 112 ? 46.079 27.613 32.185 1.00 12.60 93 GLU B N 1
ATOM 3862 C CA . GLU B 1 112 ? 46.395 28.887 32.826 1.00 12.63 93 GLU B CA 1
ATOM 3863 C C . GLU B 1 112 ? 45.574 29.174 34.075 1.00 13.33 93 GLU B C 1
ATOM 3864 O O . GLU B 1 112 ? 46.022 29.902 34.963 1.00 15.02 93 GLU B O 1
ATOM 3870 N N . THR B 1 113 ? 44.367 28.627 34.167 1.00 13.05 94 THR B N 1
ATOM 3871 C CA . THR B 1 113 ? 43.431 29.051 35.194 1.00 11.73 94 THR B CA 1
ATOM 3872 C C . THR B 1 113 ? 42.958 27.976 36.176 1.00 11.35 94 THR B C 1
ATOM 3873 O O . THR B 1 113 ? 42.308 28.296 37.173 1.00 11.84 94 THR B O 1
ATOM 3877 N N . ASN B 1 114 ? 43.234 26.693 35.920 1.00 10.86 95 ASN B N 1
ATOM 3878 C CA . ASN B 1 114 ? 42.541 25.649 36.680 1.00 12.04 95 ASN B CA 1
ATOM 3879 C C . ASN B 1 114 ? 42.842 25.637 38.187 1.00 12.41 95 ASN B C 1
ATOM 3880 O O . ASN B 1 114 ? 42.005 25.254 38.980 1.00 11.92 95 ASN B O 1
ATOM 3885 N N . LYS B 1 115 ? 44.022 26.119 38.566 1.00 12.61 96 LYS B N 1
ATOM 3886 C CA . LYS B 1 115 ? 44.387 26.157 39.982 1.00 13.66 96 LYS B CA 1
ATOM 3887 C C . LYS B 1 115 ? 43.491 27.085 40.784 1.00 14.06 96 LYS B C 1
ATOM 3888 O O . LYS B 1 115 ? 43.479 27.028 42.014 1.00 14.99 96 LYS B O 1
ATOM 3894 N N . TYR B 1 116 ? 42.742 27.941 40.089 1.00 12.60 97 TYR B N 1
ATOM 3895 C CA . TYR B 1 116 ? 41.838 28.874 40.772 1.00 12.92 97 TYR B CA 1
ATOM 3896 C C . TYR B 1 116 ? 40.368 28.467 40.727 1.00 12.85 97 TYR B C 1
ATOM 3897 O O . TYR B 1 116 ? 39.529 29.168 41.292 1.00 13.71 97 TYR B O 1
ATOM 3906 N N . ALA B 1 117 ? 40.054 27.340 40.085 1.00 12.71 98 ALA B N 1
ATOM 3907 C CA . ALA B 1 117 ? 38.659 27.006 39.780 1.00 12.19 98 ALA B CA 1
ATOM 3908 C C . ALA B 1 117 ? 38.121 25.897 40.659 1.00 12.82 98 ALA B C 1
ATOM 3909 O O . ALA B 1 117 ? 38.712 24.814 40.707 1.00 14.70 98 ALA B O 1
ATOM 3911 N N . LEU B 1 118 ? 37.001 26.136 41.328 1.00 9.69 99 LEU B N 1
ATOM 3912 C CA . LEU B 1 118 ? 36.319 25.035 42.010 1.00 10.68 99 LEU B CA 1
ATOM 3913 C C . LEU B 1 118 ? 35.679 24.114 40.962 1.00 11.50 99 LEU B C 1
ATOM 3914 O O . LEU B 1 118 ? 35.615 22.910 41.133 1.00 12.63 99 LEU B O 1
ATOM 3919 N N A THR B 1 119 ? 35.094 24.738 39.937 0.50 10.39 100 THR B N 1
ATOM 3920 N N B THR B 1 119 ? 35.303 24.690 39.830 0.50 10.88 100 THR B N 1
ATOM 3921 C CA A THR B 1 119 ? 34.420 24.036 38.828 0.50 9.46 100 THR B CA 1
ATOM 3922 C CA B THR B 1 119 ? 34.628 23.919 38.793 0.50 10.75 100 THR B CA 1
ATOM 3923 C C A THR B 1 119 ? 34.739 24.726 37.499 0.50 8.80 100 THR B C 1
ATOM 3924 C C B THR B 1 119 ? 34.709 24.712 37.506 0.50 9.67 100 THR B C 1
ATOM 3925 O O A THR B 1 119 ? 35.184 25.880 37.479 0.50 8.97 100 THR B O 1
ATOM 3926 O O B THR B 1 119 ? 34.967 25.919 37.523 0.50 10.05 100 THR B O 1
ATOM 3933 N N . PHE B 1 120 ? 34.540 24.003 36.398 1.00 9.19 101 PHE B N 1
ATOM 3934 C CA . PHE B 1 120 ? 34.466 24.625 35.077 1.00 8.40 101 PHE B CA 1
ATOM 3935 C C . PHE B 1 120 ? 33.071 24.370 34.538 1.00 8.18 101 PHE B C 1
ATOM 3936 O O . PHE B 1 120 ? 32.539 23.254 34.684 1.00 9.24 101 PHE B O 1
ATOM 3944 N N . LYS B 1 121 ? 32.514 25.386 33.872 1.00 8.13 102 LYS B N 1
ATOM 3945 C CA . LYS B 1 121 ? 31.207 25.242 33.210 1.00 8.07 102 LYS B CA 1
ATOM 3946 C C . LYS B 1 121 ? 31.387 25.519 31.738 1.00 8.47 102 LYS B C 1
ATOM 3947 O O . LYS B 1 121 ? 31.873 26.586 31.357 1.00 9.39 102 LYS B O 1
ATOM 3953 N N . MET B 1 122 ? 30.987 24.566 30.900 1.00 8.58 103 MET B N 1
ATOM 3954 C CA . MET B 1 122 ? 31.095 24.693 29.443 1.00 9.56 103 MET B CA 1
ATOM 3955 C C . MET B 1 122 ? 29.689 24.845 28.894 1.00 8.09 103 MET B C 1
ATOM 3956 O O . MET B 1 122 ? 28.840 24.006 29.173 1.00 9.53 103 MET B O 1
ATOM 3961 N N . ASN B 1 123 ? 29.446 25.929 28.159 1.00 8.07 104 ASN B N 1
ATOM 3962 C CA . ASN B 1 123 ? 28.116 26.093 27.560 1.00 7.82 104 ASN B CA 1
ATOM 3963 C C . ASN B 1 123 ? 28.093 25.451 26.187 1.00 7.69 104 ASN B C 1
ATOM 3964 O O . ASN B 1 123 ? 28.863 25.826 25.273 1.00 8.30 104 ASN B O 1
ATOM 3969 N N . PHE B 1 124 ? 27.242 24.436 26.063 1.00 7.87 105 PHE B N 1
ATOM 3970 C CA . PHE B 1 124 ? 27.142 23.612 24.853 1.00 7.71 105 PHE B CA 1
ATOM 3971 C C . PHE B 1 124 ? 27.004 24.435 23.576 1.00 7.47 105 PHE B C 1
ATOM 3972 O O . PHE B 1 124 ? 27.479 24.022 22.518 1.00 7.99 105 PHE B O 1
ATOM 3980 N N . ALA B 1 125 ? 26.285 25.553 23.683 1.00 7.41 106 ALA B N 1
ATOM 3981 C CA . ALA B 1 125 ? 26.013 26.377 22.498 1.00 7.49 106 ALA B CA 1
ATOM 3982 C C . ALA B 1 125 ? 27.268 26.782 21.727 1.00 8.87 106 ALA B C 1
ATOM 3983 O O . ALA B 1 125 ? 27.206 26.937 20.514 1.00 9.40 106 ALA B O 1
ATOM 3985 N N . PHE B 1 126 ? 28.381 26.973 22.444 1.00 8.51 107 PHE B N 1
ATOM 3986 C CA . PHE B 1 126 ? 29.610 27.412 21.812 1.00 8.47 107 PHE B CA 1
ATOM 3987 C C . PHE B 1 126 ? 30.326 26.294 21.080 1.00 8.95 107 PHE B C 1
ATOM 3988 O O . PHE B 1 126 ? 31.199 26.556 20.267 1.00 9.35 107 PHE B O 1
ATOM 3996 N N . TYR B 1 127 ? 29.964 25.049 21.365 1.00 8.78 108 TYR B N 1
ATOM 3997 C CA . TYR B 1 127 ? 30.633 23.889 20.800 1.00 8.48 108 TYR B CA 1
ATOM 3998 C C . TYR B 1 127 ? 29.927 23.247 19.616 1.00 8.67 108 TYR B C 1
ATOM 3999 O O . TYR B 1 127 ? 30.514 22.426 18.924 1.00 10.42 108 TYR B O 1
ATOM 4008 N N . ILE B 1 128 ? 28.685 23.646 19.364 1.00 8.87 109 ILE B N 1
ATOM 4009 C CA . ILE B 1 128 ? 27.876 23.078 18.276 1.00 9.76 109 ILE B CA 1
ATOM 4010 C C . ILE B 1 128 ? 27.862 23.819 16.926 1.00 10.29 109 ILE B C 1
ATOM 4011 O O . ILE B 1 128 ? 27.494 23.171 15.927 1.00 11.50 109 ILE B O 1
ATOM 4016 N N . PRO B 1 129 ? 28.220 25.121 16.863 1.00 11.20 110 PRO B N 1
ATOM 4017 C CA . PRO B 1 129 ? 27.767 25.815 15.647 1.00 11.46 110 PRO B CA 1
ATOM 4018 C C . PRO B 1 129 ? 28.590 25.528 14.389 1.00 11.92 110 PRO B C 1
ATOM 4019 O O . PRO B 1 129 ? 28.240 26.047 13.317 1.00 13.43 110 PRO B O 1
ATOM 4023 N N . TYR B 1 130 ? 29.642 24.725 14.525 1.00 11.24 111 TYR B N 1
ATOM 4024 C CA . TYR B 1 130 ? 30.517 24.321 13.397 1.00 11.19 111 TYR B CA 1
ATOM 4025 C C . TYR B 1 130 ? 30.230 22.884 12.999 1.00 12.06 111 TYR B C 1
ATOM 4026 O O . TYR B 1 130 ? 30.938 22.308 12.178 1.00 13.17 111 TYR B O 1
ATOM 4035 N N . GLY B 1 131 ? 29.195 22.280 13.570 1.00 11.93 112 GLY B N 1
ATOM 4036 C CA . GLY B 1 131 ? 28.950 20.866 13.360 1.00 11.74 112 GLY B CA 1
ATOM 4037 C C . GLY B 1 131 ? 29.748 19.957 14.270 1.00 12.19 112 GLY B C 1
ATOM 4038 O O . GLY B 1 131 ? 30.019 20.303 15.423 1.00 12.27 112 GLY B O 1
ATOM 4039 N N . SER B 1 132 ? 30.093 18.782 13.786 1.00 11.80 113 SER B N 1
ATOM 4040 C CA . SER B 1 132 ? 30.734 17.776 14.606 1.00 12.10 113 SER B CA 1
ATOM 4041 C C . SER B 1 132 ? 32.039 18.240 15.255 1.00 11.50 113 SER B C 1
ATOM 4042 O O . SER B 1 132 ? 32.354 17.810 16.362 1.00 11.18 113 SER B O 1
ATOM 4045 N N . VAL B 1 133 ? 32.810 19.087 14.571 1.00 10.44 114 VAL B N 1
ATOM 4046 C CA . VAL B 1 133 ? 34.175 19.373 15.022 1.00 9.73 114 VAL B CA 1
ATOM 4047 C C . VAL B 1 133 ? 34.220 19.921 16.462 1.00 10.02 114 VAL B C 1
ATOM 4048 O O . VAL B 1 133 ? 35.064 19.476 17.255 1.00 9.64 114 VAL B O 1
ATOM 4052 N N . GLY B 1 134 ? 33.301 20.831 16.818 1.00 9.52 115 GLY B N 1
ATOM 4053 C CA . GLY B 1 134 ? 33.302 21.394 18.173 1.00 9.49 115 GLY B CA 1
ATOM 4054 C C . GLY B 1 134 ? 32.848 20.403 19.228 1.00 8.76 115 GLY B C 1
ATOM 4055 O O . GLY B 1 134 ? 33.137 20.584 20.403 1.00 9.28 115 GLY B O 1
ATOM 4056 N N . ILE B 1 135 ? 32.085 19.383 18.828 1.00 8.49 116 ILE B N 1
ATOM 4057 C CA . ILE B 1 135 ? 31.698 18.349 19.776 1.00 8.69 116 ILE B CA 1
ATOM 4058 C C . ILE B 1 135 ? 32.887 17.430 20.098 1.00 9.68 116 ILE B C 1
ATOM 4059 O O . ILE B 1 135 ? 33.038 16.973 21.233 1.00 9.51 116 ILE B O 1
ATOM 4064 N N . ASP B 1 136 ? 33.772 17.193 19.123 1.00 9.26 117 ASP B N 1
ATOM 4065 C CA . ASP B 1 136 ? 35.033 16.516 19.427 1.00 10.43 117 ASP B CA 1
ATOM 4066 C C . ASP B 1 136 ? 35.862 17.335 20.416 1.00 9.60 117 ASP B C 1
ATOM 4067 O O . ASP B 1 136 ? 36.453 16.777 21.346 1.00 10.74 117 ASP B O 1
ATOM 4072 N N . VAL B 1 137 ? 35.955 18.645 20.167 1.00 8.98 118 VAL B N 1
ATOM 4073 C CA . VAL B 1 137 ? 36.646 19.526 21.118 1.00 9.91 118 VAL B CA 1
ATOM 4074 C C . VAL B 1 137 ? 36.039 19.416 22.515 1.00 9.46 118 VAL B C 1
ATOM 4075 O O . VAL B 1 137 ? 36.750 19.234 23.495 1.00 10.37 118 VAL B O 1
ATOM 4079 N N . LEU B 1 138 ? 34.711 19.458 22.597 1.00 9.66 119 LEU B N 1
ATOM 4080 C CA . LEU B 1 138 ? 33.985 19.427 23.880 1.00 9.23 119 LEU B CA 1
ATOM 4081 C C . LEU B 1 138 ? 34.295 18.135 24.622 1.00 9.63 119 LEU B C 1
ATOM 4082 O O . LEU B 1 138 ? 34.563 18.135 25.823 1.00 9.36 119 LEU B O 1
ATOM 4087 N N . LYS B 1 139 ? 34.292 17.010 23.913 1.00 9.54 120 LYS B N 1
ATOM 4088 C CA . LYS B 1 139 ? 34.634 15.745 24.529 1.00 10.20 120 LYS B CA 1
ATOM 4089 C C . LYS B 1 139 ? 36.074 15.766 25.076 1.00 9.49 120 LYS B C 1
ATOM 4090 O O . LYS B 1 139 ? 36.309 15.329 26.200 1.00 9.92 120 LYS B O 1
ATOM 4096 N N . ASN B 1 140 ? 37.009 16.255 24.265 1.00 9.46 121 ASN B N 1
ATOM 4097 C CA . ASN B 1 140 ? 38.387 16.367 24.731 1.00 9.27 121 ASN B CA 1
ATOM 4098 C C . ASN B 1 140 ? 38.532 17.291 25.931 1.00 10.50 121 ASN B C 1
ATOM 4099 O O . ASN B 1 140 ? 39.323 16.993 26.821 1.00 11.18 121 ASN B O 1
ATOM 4104 N N . VAL B 1 141 ? 37.758 18.378 25.976 1.00 9.96 122 VAL B N 1
ATOM 4105 C CA . VAL B 1 141 ? 37.771 19.268 27.139 1.00 10.06 122 VAL B CA 1
ATOM 4106 C C . VAL B 1 141 ? 37.270 18.555 28.394 1.00 9.97 122 VAL B C 1
ATOM 4107 O O . VAL B 1 141 ? 37.911 18.664 29.439 1.00 9.97 122 VAL B O 1
ATOM 4111 N N . PHE B 1 142 ? 36.177 17.801 28.292 1.00 9.03 123 PHE B N 1
ATOM 4112 C CA . PHE B 1 142 ? 35.686 17.039 29.438 1.00 9.94 123 PHE B CA 1
ATOM 4113 C C . PHE B 1 142 ? 36.670 15.945 29.816 1.00 11.26 123 PHE B C 1
ATOM 4114 O O . PHE B 1 142 ? 36.868 15.719 31.005 1.00 12.94 123 PHE B O 1
ATOM 4122 N N . ASP B 1 143 ? 37.311 15.296 28.844 1.00 11.80 124 ASP B N 1
ATOM 4123 C CA . ASP B 1 143 ? 38.336 14.301 29.189 1.00 13.25 124 ASP B CA 1
ATOM 4124 C C . ASP B 1 143 ? 39.478 14.951 29.967 1.00 12.46 124 ASP B C 1
ATOM 4125 O O . ASP B 1 143 ? 39.957 14.383 30.952 1.00 13.88 124 ASP B O 1
ATOM 4130 N N . TYR B 1 144 ? 39.918 16.121 29.507 1.00 12.44 125 TYR B N 1
ATOM 4131 C CA . TYR B 1 144 ? 41.056 16.800 30.100 1.00 12.30 125 TYR B CA 1
ATOM 4132 C C . TYR B 1 144 ? 40.697 17.220 31.530 1.00 13.08 125 TYR B C 1
ATOM 4133 O O . TYR B 1 144 ? 41.478 17.041 32.459 1.00 13.51 125 TYR B O 1
ATOM 4142 N N . LEU B 1 145 ? 39.531 17.810 31.742 1.00 12.20 126 LEU B N 1
ATOM 4143 C CA . LEU B 1 145 ? 39.133 18.198 33.084 1.00 11.81 126 LEU B CA 1
ATOM 4144 C C . LEU B 1 145 ? 38.976 16.996 33.993 1.00 12.73 126 LEU B C 1
ATOM 4145 O O . LEU B 1 145 ? 39.335 17.063 35.185 1.00 14.03 126 LEU B O 1
ATOM 4150 N N . TYR B 1 146 ? 38.444 15.901 33.444 1.00 13.36 127 TYR B N 1
ATOM 4151 C CA . TYR B 1 146 ? 38.292 14.679 34.235 1.00 15.19 127 TYR B CA 1
ATOM 4152 C C . TYR B 1 146 ? 39.643 14.187 34.731 1.00 16.10 127 TYR B C 1
ATOM 4153 O O . TYR B 1 146 ? 39.744 13.775 35.906 1.00 16.73 127 TYR B O 1
ATOM 4162 N N . GLU B 1 147 ? 40.649 14.222 33.852 1.00 16.55 128 GLU B N 1
ATOM 4163 C CA . GLU B 1 147 ? 42.009 13.814 34.237 1.00 18.12 128 GLU B CA 1
ATOM 4164 C C . GLU B 1 147 ? 42.548 14.676 35.345 1.00 18.54 128 GLU B C 1
ATOM 4165 O O . GLU B 1 147 ? 43.242 14.180 36.249 1.00 20.02 128 GLU B O 1
ATOM 4171 N N . LEU B 1 148 ? 42.270 15.973 35.271 1.00 18.18 129 LEU B N 1
ATOM 4172 C CA . LEU B 1 148 ? 42.699 16.930 36.287 1.00 17.89 129 LEU B CA 1
ATOM 4173 C C . LEU B 1 148 ? 41.875 16.882 37.577 1.00 16.65 129 LEU B C 1
ATOM 4174 O O . LEU B 1 148 ? 42.139 17.672 38.491 1.00 17.91 129 LEU B O 1
ATOM 4179 N N . ASN B 1 149 ? 40.884 15.995 37.638 1.00 16.68 130 ASN B N 1
ATOM 4180 C CA . ASN B 1 149 ? 39.929 15.897 38.755 1.00 16.87 130 ASN B CA 1
ATOM 4181 C C . ASN B 1 149 ? 39.223 17.206 39.084 1.00 16.74 130 ASN B C 1
ATOM 4182 O O . ASN B 1 149 ? 39.001 17.545 40.245 1.00 17.37 130 ASN B O 1
ATOM 4187 N N . ILE B 1 150 ? 38.869 17.947 38.041 1.00 16.05 131 ILE B N 1
ATOM 4188 C CA . ILE B 1 150 ? 38.136 19.176 38.267 1.00 14.76 131 ILE B CA 1
ATOM 4189 C C . ILE B 1 150 ? 36.665 18.928 37.986 1.00 13.44 131 ILE B C 1
ATOM 4190 O O . ILE B 1 150 ? 36.326 18.426 36.912 1.00 13.73 131 ILE B O 1
ATOM 4195 N N . PRO B 1 151 ? 35.794 19.247 38.943 1.00 12.34 132 PRO B N 1
ATOM 4196 C CA . PRO B 1 151 ? 34.343 19.143 38.767 1.00 13.00 132 PRO B CA 1
ATOM 4197 C C . PRO B 1 151 ? 33.824 19.937 37.596 1.00 12.88 132 PRO B C 1
ATOM 4198 O O . PRO B 1 151 ? 34.289 21.051 37.345 1.00 11.55 132 PRO B O 1
ATOM 4202 N N . THR B 1 152 ? 32.857 19.359 36.901 1.00 12.01 133 THR B N 1
ATOM 4203 C CA . THR B 1 152 ? 32.368 19.987 35.677 1.00 10.99 133 THR B CA 1
ATOM 4204 C C . THR B 1 152 ? 30.870 20.188 35.659 1.00 10.53 133 THR B C 1
ATOM 4205 O O . THR B 1 152 ? 30.103 19.423 36.287 1.00 10.71 133 THR B O 1
ATOM 4209 N N . ILE B 1 153 ? 30.463 21.193 34.880 1.00 8.58 134 ILE B N 1
ATOM 4210 C CA . ILE B 1 153 ? 29.062 21.468 34.608 1.00 9.55 134 ILE B CA 1
ATOM 4211 C C . ILE B 1 153 ? 28.926 21.655 33.099 1.00 9.03 134 ILE B C 1
ATOM 4212 O O . ILE B 1 153 ? 29.693 22.411 32.489 1.00 8.59 134 ILE B O 1
ATOM 4217 N N . LEU B 1 154 ? 27.979 20.954 32.477 1.00 8.83 135 LEU B N 1
ATOM 4218 C CA . LEU B 1 154 ? 27.602 21.259 31.087 1.00 8.91 135 LEU B CA 1
ATOM 4219 C C . LEU B 1 154 ? 26.355 22.129 31.101 1.00 8.81 135 LEU B C 1
ATOM 4220 O O . LEU B 1 154 ? 25.276 21.694 31.555 1.00 9.08 135 LEU B O 1
ATOM 4225 N N . ASP B 1 155 ? 26.523 23.361 30.603 1.00 8.69 136 ASP B N 1
ATOM 4226 C CA . ASP B 1 155 ? 25.401 24.308 30.549 1.00 9.21 136 ASP B CA 1
ATOM 4227 C C . ASP B 1 155 ? 24.697 24.118 29.218 1.00 11.15 136 ASP B C 1
ATOM 4228 O O . ASP B 1 155 ? 25.200 24.577 28.201 1.00 10.12 136 ASP B O 1
ATOM 4233 N N . MET B 1 156 ? 23.580 23.401 29.227 1.00 11.20 137 MET B N 1
ATOM 4234 C CA . MET B 1 156 ? 22.887 23.091 27.977 1.00 11.89 137 MET B CA 1
ATOM 4235 C C . MET B 1 156 ? 21.389 23.384 28.105 1.00 12.02 137 MET B C 1
ATOM 4236 O O . MET B 1 156 ? 20.679 23.382 27.098 1.00 12.00 137 MET B O 1
ATOM 4241 N N . LYS B 1 157 ? 20.895 23.620 29.328 1.00 10.27 138 LYS B N 1
ATOM 4242 C CA . LYS B 1 157 ? 19.504 24.043 29.545 1.00 10.31 138 LYS B CA 1
ATOM 4243 C C . LYS B 1 157 ? 18.519 23.067 28.904 1.00 10.07 138 LYS B C 1
ATOM 4244 O O . LYS B 1 157 ? 17.537 23.461 28.240 1.00 10.14 138 LYS B O 1
ATOM 4250 N N . ILE B 1 158 ? 18.793 21.791 29.137 1.00 9.32 139 ILE B N 1
ATOM 4251 C CA . ILE B 1 158 ? 18.062 20.755 28.413 1.00 10.39 139 ILE B CA 1
ATOM 4252 C C . ILE B 1 158 ? 16.627 20.712 28.906 1.00 8.98 139 ILE B C 1
ATOM 4253 O O . ILE B 1 158 ? 16.296 21.015 30.066 1.00 9.30 139 ILE B O 1
ATOM 4258 N N . ASN B 1 159 ? 15.729 20.315 28.012 1.00 9.27 140 ASN B N 1
ATOM 4259 C CA . ASN B 1 159 ? 14.332 20.128 28.362 1.00 9.69 140 ASN B CA 1
ATOM 4260 C C . ASN B 1 159 ? 13.641 19.318 27.269 1.00 10.49 140 ASN B C 1
ATOM 4261 O O . ASN B 1 159 ? 13.788 19.641 26.094 1.00 13.66 140 ASN B O 1
ATOM 4266 N N . ASP B 1 160 ? 12.929 18.255 27.644 1.00 9.12 141 ASP B N 1
ATOM 4267 C CA . ASP B 1 160 ? 12.073 17.531 26.701 1.00 9.28 141 ASP B CA 1
ATOM 4268 C C . ASP B 1 160 ? 11.227 16.557 27.500 1.00 9.08 141 ASP B C 1
ATOM 4269 O O . ASP B 1 160 ? 11.265 16.552 28.739 1.00 10.47 141 ASP B O 1
ATOM 4274 N N . ILE B 1 161 ? 10.476 15.732 26.772 1.00 9.23 142 ILE B N 1
ATOM 4275 C CA . ILE B 1 161 ? 9.739 14.645 27.410 1.00 9.49 142 ILE B CA 1
ATOM 4276 C C . ILE B 1 161 ? 10.714 13.564 27.859 1.00 10.46 142 ILE B C 1
ATOM 4277 O O . ILE B 1 161 ? 11.875 13.516 27.426 1.00 9.70 142 ILE B O 1
ATOM 4282 N N . GLY B 1 162 ? 10.242 12.680 28.733 1.00 10.65 143 GLY B N 1
ATOM 4283 C CA . GLY B 1 162 ? 11.101 11.660 29.325 1.00 11.59 143 GLY B CA 1
ATOM 4284 C C . GLY B 1 162 ? 11.879 10.822 28.323 1.00 11.44 143 GLY B C 1
ATOM 4285 O O . GLY B 1 162 ? 13.097 10.666 28.438 1.00 11.90 143 GLY B O 1
ATOM 4286 N N . ASN B 1 163 ? 11.186 10.280 27.325 1.00 11.98 144 ASN B N 1
ATOM 4287 C CA . ASN B 1 163 ? 11.853 9.380 26.402 1.00 12.27 144 ASN B CA 1
ATOM 4288 C C . ASN B 1 163 ? 12.987 10.088 25.668 1.00 11.42 144 ASN B C 1
ATOM 4289 O O . ASN B 1 163 ? 14.013 9.476 25.345 1.00 13.12 144 ASN B O 1
ATOM 4294 N N . THR B 1 164 ? 12.780 11.365 25.357 1.00 10.46 145 THR B N 1
ATOM 4295 C CA . THR B 1 164 ? 13.759 12.122 24.610 1.00 10.26 145 THR B CA 1
ATOM 4296 C C . THR B 1 164 ? 14.908 12.519 25.508 1.00 9.32 145 THR B C 1
ATOM 4297 O O . THR B 1 164 ? 16.067 12.449 25.073 1.00 10.02 145 THR B O 1
ATOM 4301 N N . VAL B 1 165 ? 14.613 12.972 26.730 1.00 9.47 146 VAL B N 1
ATOM 4302 C CA . VAL B 1 165 ? 15.706 13.520 27.536 1.00 9.56 146 VAL B CA 1
ATOM 4303 C C . VAL B 1 165 ? 16.709 12.491 28.019 1.00 9.57 146 VAL B C 1
ATOM 4304 O O . VAL B 1 165 ? 17.838 12.863 28.404 1.00 10.50 146 VAL B O 1
ATOM 4308 N N A LYS B 1 166 ? 16.338 11.213 28.018 0.50 10.53 147 LYS B N 1
ATOM 4309 N N B LYS B 1 166 ? 16.323 11.213 28.002 0.50 10.30 147 LYS B N 1
ATOM 4310 C CA A LYS B 1 166 ? 17.321 10.183 28.354 0.50 10.89 147 LYS B CA 1
ATOM 4311 C CA B LYS B 1 166 ? 17.275 10.129 28.266 0.50 10.55 147 LYS B CA 1
ATOM 4312 C C A LYS B 1 166 ? 18.511 10.163 27.384 0.50 10.57 147 LYS B C 1
ATOM 4313 C C B LYS B 1 166 ? 18.519 10.242 27.410 0.50 10.34 147 LYS B C 1
ATOM 4314 O O A LYS B 1 166 ? 19.599 9.677 27.732 0.50 10.57 147 LYS B O 1
ATOM 4315 O O B LYS B 1 166 ? 19.632 9.925 27.850 0.50 9.89 147 LYS B O 1
ATOM 4326 N N . ASN B 1 167 ? 18.329 10.728 26.187 1.00 9.51 148 ASN B N 1
ATOM 4327 C CA . ASN B 1 167 ? 19.451 10.911 25.262 1.00 10.09 148 ASN B CA 1
ATOM 4328 C C . ASN B 1 167 ? 20.436 11.946 25.766 1.00 9.78 148 ASN B C 1
ATOM 4329 O O . ASN B 1 167 ? 21.646 11.807 25.596 1.00 10.52 148 ASN B O 1
ATOM 4334 N N . TYR B 1 168 ? 19.906 13.006 26.366 1.00 9.31 149 TYR B N 1
ATOM 4335 C CA . TYR B 1 168 ? 20.785 13.980 26.992 1.00 9.81 149 TYR B CA 1
ATOM 4336 C C . TYR B 1 168 ? 21.495 13.424 28.217 1.00 10.22 149 TYR B C 1
ATOM 4337 O O . TYR B 1 168 ? 22.675 13.705 28.422 1.00 10.66 149 TYR B O 1
ATOM 4346 N N . ARG B 1 169 ? 20.791 12.607 29.008 1.00 9.18 150 ARG B N 1
ATOM 4347 C CA . ARG B 1 169 ? 21.441 11.944 30.135 1.00 9.88 150 ARG B CA 1
ATOM 4348 C C . ARG B 1 169 ? 22.638 11.143 29.637 1.00 9.84 150 ARG B C 1
ATOM 4349 O O . ARG B 1 169 ? 23.707 11.207 30.247 1.00 10.62 150 ARG B O 1
ATOM 4357 N N . LYS B 1 170 ? 22.444 10.357 28.578 1.00 9.34 151 LYS B N 1
ATOM 4358 C CA . LYS B 1 170 ? 23.529 9.575 28.022 1.00 9.75 151 LYS B CA 1
ATOM 4359 C C . LYS B 1 170 ? 24.666 10.464 27.534 1.00 9.96 151 LYS B C 1
ATOM 4360 O O . LYS B 1 170 ? 25.818 10.232 27.906 1.00 10.29 151 LYS B O 1
ATOM 4366 N N . PHE B 1 171 ? 24.340 11.493 26.753 1.00 9.39 152 PHE B N 1
ATOM 4367 C CA . PHE B 1 171 ? 25.388 12.379 26.251 1.00 8.85 152 PHE B CA 1
ATOM 4368 C C . PHE B 1 171 ? 26.212 13.018 27.378 1.00 8.97 152 PHE B C 1
ATOM 4369 O O . PHE B 1 171 ? 27.442 13.023 27.353 1.00 9.56 152 PHE B O 1
ATOM 4377 N N . ILE B 1 172 ? 25.508 13.602 28.328 1.00 8.73 153 ILE B N 1
ATOM 4378 C CA . ILE B 1 172 ? 26.114 14.422 29.353 1.00 9.25 153 ILE B CA 1
ATOM 4379 C C . ILE B 1 172 ? 26.830 13.569 30.374 1.00 8.67 153 ILE B C 1
ATOM 4380 O O . ILE B 1 172 ? 27.985 13.829 30.717 1.00 9.69 153 ILE B O 1
ATOM 4385 N N . PHE B 1 173 ? 26.144 12.545 30.873 1.00 8.78 154 PHE B N 1
ATOM 4386 C CA . PHE B 1 173 ? 26.666 11.810 32.051 1.00 10.19 154 PHE B CA 1
ATOM 4387 C C . PHE B 1 173 ? 27.422 10.540 31.734 1.00 12.24 154 PHE B C 1
ATOM 4388 O O . PHE B 1 173 ? 28.228 10.100 32.544 1.00 13.79 154 PHE B O 1
ATOM 4396 N N . GLU B 1 174 ? 27.191 9.961 30.567 1.00 12.34 155 GLU B N 1
ATOM 4397 C CA . GLU B 1 174 ? 27.920 8.777 30.135 1.00 13.29 155 GLU B CA 1
ATOM 4398 C C . GLU B 1 174 ? 28.993 9.114 29.116 1.00 13.45 155 GLU B C 1
ATOM 4399 O O . GLU B 1 174 ? 30.125 8.649 29.271 1.00 15.72 155 GLU B O 1
ATOM 4405 N N . TYR B 1 175 ? 28.669 9.908 28.094 1.00 11.42 156 TYR B N 1
ATOM 4406 C CA . TYR B 1 175 ? 29.648 10.177 27.040 1.00 11.92 156 TYR B CA 1
ATOM 4407 C C . TYR B 1 175 ? 30.670 11.222 27.498 1.00 11.21 156 TYR B C 1
ATOM 4408 O O . TYR B 1 175 ? 31.881 10.954 27.503 1.00 12.69 156 TYR B O 1
ATOM 4417 N N . LEU B 1 176 ? 30.209 12.393 27.947 1.00 10.70 157 LEU B N 1
ATOM 4418 C CA . LEU B 1 176 ? 31.144 13.417 28.420 1.00 11.42 157 LEU B CA 1
ATOM 4419 C C . LEU B 1 176 ? 31.649 13.111 29.812 1.00 10.85 157 LEU B C 1
ATOM 4420 O O . LEU B 1 176 ? 32.688 13.633 30.206 1.00 12.41 157 LEU B O 1
ATOM 4425 N N . LYS B 1 177 ? 30.903 12.316 30.564 1.00 11.79 158 LYS B N 1
ATOM 4426 C CA . LYS B 1 177 ? 31.189 12.072 31.982 1.00 13.21 158 LYS B CA 1
ATOM 4427 C C . LYS B 1 177 ? 31.196 13.373 32.778 1.00 12.15 158 LYS B C 1
ATOM 4428 O O . LYS B 1 177 ? 32.022 13.557 33.681 1.00 13.72 158 LYS B O 1
ATOM 4434 N N . SER B 1 178 ? 30.290 14.288 32.435 1.00 10.67 159 SER B N 1
ATOM 4435 C CA . SER B 1 178 ? 30.102 15.491 33.234 1.00 9.93 159 SER B CA 1
ATOM 4436 C C . SER B 1 178 ? 29.620 15.154 34.628 1.00 11.25 159 SER B C 1
ATOM 4437 O O . SER B 1 178 ? 28.956 14.135 34.854 1.00 11.60 159 SER B O 1
ATOM 4440 N N . ASP B 1 179 ? 29.926 16.029 35.577 1.00 10.24 160 ASP B N 1
ATOM 4441 C CA . ASP B 1 179 ? 29.341 15.862 36.907 1.00 11.03 160 ASP B CA 1
ATOM 4442 C C . ASP B 1 179 ? 27.929 16.400 37.054 1.00 10.85 160 ASP B C 1
ATOM 4443 O O . ASP B 1 179 ? 27.171 15.988 37.937 1.00 12.43 160 ASP B O 1
ATOM 4448 N N . SER B 1 180 ? 27.575 17.370 36.207 1.00 9.63 161 SER B N 1
ATOM 4449 C CA . SER B 1 180 ? 26.282 18.011 36.341 1.00 9.62 161 SER B CA 1
ATOM 4450 C C . SER B 1 180 ? 25.926 18.723 35.052 1.00 8.36 161 SER B C 1
ATOM 4451 O O . SER B 1 180 ? 26.727 18.843 34.114 1.00 8.10 161 SER B O 1
ATOM 4454 N N . CYS B 1 181 ? 24.697 19.212 35.027 1.00 9.29 162 CYS B N 1
ATOM 4455 C CA . CYS B 1 181 ? 24.267 20.007 33.863 1.00 9.75 162 CYS B CA 1
ATOM 4456 C C . CYS B 1 181 ? 23.236 21.025 34.295 1.00 9.20 162 CYS B C 1
ATOM 4457 O O . CYS B 1 181 ? 22.755 21.012 35.432 1.00 11.28 162 CYS B O 1
ATOM 4460 N N . THR B 1 182 ? 22.832 21.895 33.387 1.00 8.41 163 THR B N 1
ATOM 4461 C CA . THR B 1 182 ? 21.719 22.795 33.622 1.00 9.24 163 THR B CA 1
ATOM 4462 C C . THR B 1 182 ? 20.486 22.297 32.866 1.00 8.51 163 THR B C 1
ATOM 4463 O O . THR B 1 182 ? 20.615 21.642 31.808 1.00 9.69 163 THR B O 1
ATOM 4467 N N . VAL B 1 183 ? 19.317 22.562 33.452 1.00 8.67 164 VAL B N 1
ATOM 4468 C CA . VAL B 1 183 ? 18.023 22.037 32.991 1.00 8.27 164 VAL B CA 1
ATOM 4469 C C . VAL B 1 183 ? 17.007 23.143 33.080 1.00 8.58 164 VAL B C 1
ATOM 4470 O O . VAL B 1 183 ? 17.001 23.889 34.056 1.00 8.20 164 VAL B O 1
ATOM 4474 N N . ASN B 1 184 ? 16.151 23.244 32.068 1.00 8.89 165 ASN B N 1
ATOM 4475 C CA . ASN B 1 184 ? 14.984 24.125 32.101 1.00 9.26 165 ASN B CA 1
ATOM 4476 C C . ASN B 1 184 ? 13.750 23.282 32.363 1.00 10.05 165 ASN B C 1
ATOM 4477 O O . ASN B 1 184 ? 13.348 22.487 31.510 1.00 9.85 165 ASN B O 1
ATOM 4482 N N . ILE B 1 185 ? 13.164 23.444 33.549 1.00 10.65 166 ILE B N 1
ATOM 4483 C CA . ILE B 1 185 ? 12.057 22.605 33.978 1.00 10.76 166 ILE B CA 1
ATOM 4484 C C . ILE B 1 185 ? 10.680 23.228 33.707 1.00 11.64 166 ILE B C 1
ATOM 4485 O O . ILE B 1 185 ? 9.687 22.777 34.255 1.00 12.02 166 ILE B O 1
ATOM 4490 N N . TYR B 1 186 ? 10.598 24.242 32.856 1.00 10.31 167 TYR B N 1
ATOM 4491 C CA . TYR B 1 186 ? 9.293 24.812 32.553 1.00 10.70 167 TYR B CA 1
ATOM 4492 C C . TYR B 1 186 ? 8.298 23.781 31.994 1.00 11.86 167 TYR B C 1
ATOM 4493 O O . TYR B 1 186 ? 7.102 23.862 32.284 1.00 12.67 167 TYR B O 1
ATOM 4502 N N . MET B 1 187 ? 8.766 22.800 31.232 1.00 12.37 168 MET B N 1
ATOM 4503 C CA . MET B 1 187 ? 7.860 21.736 30.790 1.00 13.21 168 MET B CA 1
ATOM 4504 C C . MET B 1 187 ? 7.300 20.914 31.952 1.00 14.04 168 MET B C 1
ATOM 4505 O O . MET B 1 187 ? 6.186 20.402 31.861 1.00 16.11 168 MET B O 1
ATOM 4510 N N . GLY B 1 188 ? 8.066 20.818 33.026 1.00 13.17 169 GLY B N 1
ATOM 4511 C CA . GLY B 1 188 ? 7.651 20.035 34.185 1.00 14.19 169 GLY B CA 1
ATOM 4512 C C . GLY B 1 188 ? 8.865 19.507 34.917 1.00 14.06 169 GLY B C 1
ATOM 4513 O O . GLY B 1 188 ? 9.998 19.592 34.414 1.00 15.36 169 GLY B O 1
ATOM 4514 N N B THR B 1 189 ? 8.647 18.940 36.100 0.38 10.95 170 THR B N 1
ATOM 4515 N N C THR B 1 189 ? 8.653 18.993 36.124 0.62 15.89 170 THR B N 1
ATOM 4516 C CA B THR B 1 189 ? 9.771 18.399 36.855 0.38 8.95 170 THR B CA 1
ATOM 4517 C CA C THR B 1 189 ? 9.767 18.755 37.043 0.62 18.08 170 THR B CA 1
ATOM 4518 C C B THR B 1 189 ? 9.948 16.910 36.620 0.38 8.13 170 THR B C 1
ATOM 4519 C C C THR B 1 189 ? 10.194 17.291 37.136 0.62 18.61 170 THR B C 1
ATOM 4520 O O B THR B 1 189 ? 10.961 16.333 37.007 0.38 6.81 170 THR B O 1
ATOM 4521 O O C THR B 1 189 ? 11.315 16.896 36.825 0.62 19.29 170 THR B O 1
ATOM 4528 N N A ASN B 1 190 ? 8.929 16.161 36.105 0.50 13.27 171 ASN B N 1
ATOM 4529 N N B ASN B 1 190 ? 8.948 16.275 36.034 0.50 10.26 171 ASN B N 1
ATOM 4530 C CA A ASN B 1 190 ? 9.232 14.744 35.973 0.50 12.71 171 ASN B CA 1
ATOM 4531 C CA B ASN B 1 190 ? 9.044 14.852 35.795 0.50 11.65 171 ASN B CA 1
ATOM 4532 C C A ASN B 1 190 ? 10.367 14.453 34.994 0.50 12.26 171 ASN B C 1
ATOM 4533 C C B ASN B 1 190 ? 10.325 14.521 35.045 0.50 11.43 171 ASN B C 1
ATOM 4534 O O A ASN B 1 190 ? 10.903 13.340 34.994 0.50 12.16 171 ASN B O 1
ATOM 4535 O O B ASN B 1 190 ? 10.934 13.478 35.285 0.50 11.75 171 ASN B O 1
ATOM 4544 N N . MET B 1 191 ? 10.728 15.416 34.137 1.00 11.52 172 MET B N 1
ATOM 4545 C CA . MET B 1 191 ? 11.908 15.222 33.272 1.00 11.56 172 MET B CA 1
ATOM 4546 C C . MET B 1 191 ? 13.144 14.889 34.079 1.00 10.31 172 MET B C 1
ATOM 4547 O O . MET B 1 191 ? 14.004 14.141 33.582 1.00 11.54 172 MET B O 1
ATOM 4552 N N . LEU B 1 192 ? 13.215 15.448 35.287 1.00 10.39 173 LEU B N 1
ATOM 4553 C CA . LEU B 1 192 ? 14.399 15.192 36.118 1.00 10.29 173 LEU B CA 1
ATOM 4554 C C . LEU B 1 192 ? 14.570 13.726 36.479 1.00 11.73 173 LEU B C 1
ATOM 4555 O O . LEU B 1 192 ? 15.701 13.306 36.711 1.00 11.72 173 LEU B O 1
ATOM 4560 N N . LYS B 1 193 ? 13.485 12.951 36.510 1.00 12.15 174 LYS B N 1
ATOM 4561 C CA . LYS B 1 193 ? 13.621 11.510 36.759 1.00 14.27 174 LYS B CA 1
ATOM 4562 C C . LYS B 1 193 ? 14.441 10.804 35.685 1.00 14.28 174 LYS B C 1
ATOM 4563 O O . LYS B 1 193 ? 15.013 9.739 35.942 1.00 14.96 174 LYS B O 1
ATOM 4569 N N . ASP B 1 194 ? 14.471 11.367 34.472 1.00 12.68 175 ASP B N 1
ATOM 4570 C CA . ASP B 1 194 ? 15.191 10.765 33.349 1.00 13.77 175 ASP B CA 1
ATOM 4571 C C . ASP B 1 194 ? 16.477 11.530 33.009 1.00 12.12 175 ASP B C 1
ATOM 4572 O O . ASP B 1 194 ? 17.125 11.254 31.990 1.00 14.31 175 ASP B O 1
ATOM 4577 N N . ILE B 1 195 ? 16.845 12.473 33.885 1.00 11.49 176 ILE B N 1
ATOM 4578 C CA . ILE B 1 195 ? 18.112 13.228 33.741 1.00 11.52 176 ILE B CA 1
ATOM 4579 C C . ILE B 1 195 ? 19.012 12.897 34.920 1.00 11.52 176 ILE B C 1
ATOM 4580 O O . ILE B 1 195 ? 20.159 12.542 34.731 1.00 11.74 176 ILE B O 1
ATOM 4585 N N . CYS B 1 196 ? 18.458 12.976 36.133 1.00 11.33 177 CYS B N 1
ATOM 4586 C CA . CYS B 1 196 ? 19.263 12.837 37.356 1.00 11.43 177 CYS B CA 1
ATOM 4587 C C . CYS B 1 196 ? 19.262 11.415 37.886 1.00 11.94 177 CYS B C 1
ATOM 4588 O O . CYS B 1 196 ? 19.896 11.152 38.913 1.00 12.40 177 CYS B O 1
ATOM 4591 N N . TYR B 1 197 ? 18.601 10.494 37.192 1.00 11.07 178 TYR B N 1
ATOM 4592 C CA . TYR B 1 197 ? 18.506 9.120 37.701 1.00 11.93 178 TYR B CA 1
ATOM 4593 C C . TYR B 1 197 ? 18.459 8.159 36.538 1.00 13.22 178 TYR B C 1
ATOM 4594 O O . TYR B 1 197 ? 17.765 8.408 35.557 1.00 13.47 178 TYR B O 1
ATOM 4603 N N . ASP B 1 198 ? 19.218 7.080 36.643 1.00 12.63 179 ASP B N 1
ATOM 4604 C CA . ASP B 1 198 ? 19.188 6.002 35.675 1.00 13.49 179 ASP B CA 1
ATOM 4605 C C . ASP B 1 198 ? 18.809 4.756 36.462 1.00 15.10 179 ASP B C 1
ATOM 4606 O O . ASP B 1 198 ? 19.620 4.214 37.219 1.00 15.38 179 ASP B O 1
ATOM 4611 N N . GLU B 1 199 ? 17.553 4.370 36.303 1.00 17.12 180 GLU B N 1
ATOM 4612 C CA . GLU B 1 199 ? 16.971 3.297 37.088 1.00 18.70 180 GLU B CA 1
ATOM 4613 C C . GLU B 1 199 ? 17.649 1.955 36.796 1.00 19.24 180 GLU B C 1
ATOM 4614 O O . GLU B 1 199 ? 18.018 1.235 37.733 1.00 20.62 180 GLU B O 1
ATOM 4620 N N . GLU B 1 200 ? 17.872 1.657 35.520 1.00 20.32 181 GLU B N 1
ATOM 4621 C CA . GLU B 1 200 ? 18.490 0.392 35.094 1.00 21.75 181 GLU B CA 1
ATOM 4622 C C . GLU B 1 200 ? 19.889 0.215 35.693 1.00 21.23 181 GLU B C 1
ATOM 4623 O O . GLU B 1 200 ? 20.266 -0.884 36.129 1.00 22.45 181 GLU B O 1
ATOM 4629 N N . LYS B 1 201 ? 20.663 1.294 35.740 1.00 20.16 182 LYS B N 1
ATOM 4630 C CA . LYS B 1 201 ? 22.034 1.210 36.236 1.00 20.49 182 LYS B CA 1
ATOM 4631 C C . LYS B 1 201 ? 22.189 1.601 37.704 1.00 19.18 182 LYS B C 1
ATOM 4632 O O . LYS B 1 201 ? 23.284 1.506 38.267 1.00 20.33 182 LYS B O 1
ATOM 4638 N N . ASN B 1 202 ? 21.100 2.047 38.328 1.00 17.44 183 ASN B N 1
ATOM 4639 C CA . ASN B 1 202 ? 21.148 2.650 39.659 1.00 16.63 183 ASN B CA 1
ATOM 4640 C C . ASN B 1 202 ? 22.220 3.733 39.771 1.00 16.07 183 ASN B C 1
ATOM 4641 O O . ASN B 1 202 ? 23.072 3.724 40.677 1.00 16.85 183 ASN B O 1
ATOM 4646 N N . LYS B 1 203 ? 22.168 4.682 38.837 1.00 14.46 184 LYS B N 1
ATOM 4647 C CA . LYS B 1 203 ? 23.055 5.846 38.899 1.00 13.89 184 LYS B CA 1
ATOM 4648 C C . LYS B 1 203 ? 22.280 7.138 39.119 1.00 12.38 184 LYS B C 1
ATOM 4649 O O . LYS B 1 203 ? 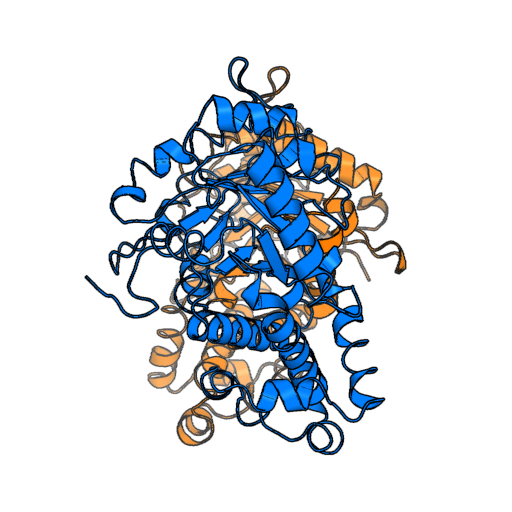21.121 7.260 38.729 1.00 12.23 184 LYS B O 1
ATOM 4655 N N . TYR B 1 204 ? 22.966 8.093 39.741 1.00 12.65 185 TYR B N 1
ATOM 4656 C CA . TYR B 1 204 ? 22.402 9.370 40.153 1.00 12.43 185 TYR B CA 1
ATOM 4657 C C . TYR B 1 204 ? 23.323 10.483 39.682 1.00 11.61 185 TYR B C 1
ATOM 4658 O O . TYR B 1 204 ? 24.540 10.330 39.740 1.00 12.49 185 TYR B O 1
ATOM 4667 N N . TYR B 1 205 ? 22.723 11.581 39.207 1.00 11.01 186 TYR B N 1
ATOM 4668 C CA . TYR B 1 205 ? 23.480 12.715 38.693 1.00 12.10 186 TYR B CA 1
ATOM 4669 C C . TYR B 1 205 ? 22.905 14.020 39.178 1.00 11.73 186 TYR B C 1
ATOM 4670 O O . TYR B 1 205 ? 21.765 14.102 39.652 1.00 13.28 186 TYR B O 1
ATOM 4679 N N . SER B 1 206 ? 23.736 15.051 39.118 1.00 11.32 187 SER B N 1
ATOM 4680 C CA . SER B 1 206 ? 23.329 16.365 39.622 1.00 10.63 187 SER B CA 1
ATOM 4681 C C . SER B 1 206 ? 22.912 17.350 38.536 1.00 10.76 187 SER B C 1
ATOM 4682 O O . SER B 1 206 ? 23.388 17.277 37.406 1.00 11.24 187 SER B O 1
ATOM 4685 N N . ALA B 1 207 ? 22.044 18.285 38.889 1.00 10.56 188 ALA B N 1
ATOM 4686 C CA . ALA B 1 207 ? 21.607 19.308 37.925 1.00 10.24 188 ALA B CA 1
ATOM 4687 C C . ALA B 1 207 ? 21.326 20.613 38.613 1.00 10.75 188 ALA B C 1
ATOM 4688 O O . ALA B 1 207 ? 20.927 20.632 39.767 1.00 11.66 188 ALA B O 1
ATOM 4690 N N . PHE B 1 208 ? 21.527 21.711 37.887 1.00 9.72 189 PHE B N 1
ATOM 4691 C CA . PHE B 1 208 ? 21.044 23.016 38.315 1.00 9.70 189 PHE B CA 1
ATOM 4692 C C . PHE B 1 208 ? 19.869 23.392 37.412 1.00 10.14 189 PHE B C 1
ATOM 4693 O O . PHE B 1 208 ? 20.006 23.417 36.186 1.00 10.07 189 PHE B O 1
ATOM 4701 N N . VAL B 1 209 ? 18.726 23.712 38.018 1.00 9.20 190 VAL B N 1
ATOM 4702 C CA . VAL B 1 209 ? 17.547 24.106 37.228 1.00 10.56 190 VAL B CA 1
ATOM 4703 C C . VAL B 1 209 ? 17.492 25.614 37.117 1.00 10.00 190 VAL B C 1
ATOM 4704 O O . VAL B 1 209 ? 17.916 26.333 38.035 1.00 10.16 190 VAL B O 1
ATOM 4708 N N . LEU B 1 210 ? 16.958 26.128 36.006 1.00 9.93 191 LEU B N 1
ATOM 4709 C CA . LEU B 1 210 ? 16.874 27.589 35.865 1.00 10.93 191 LEU B CA 1
ATOM 4710 C C . LEU B 1 210 ? 15.852 28.149 36.837 1.00 11.78 191 LEU B C 1
ATOM 4711 O O . LEU B 1 210 ? 14.709 27.708 36.844 1.00 14.40 191 LEU B O 1
ATOM 4716 N N . VAL B 1 211 ? 16.237 29.138 37.643 1.00 10.81 192 VAL B N 1
ATOM 4717 C CA . VAL B 1 211 ? 15.315 29.748 38.592 1.00 11.83 192 VAL B CA 1
ATOM 4718 C C . VAL B 1 211 ? 15.145 31.225 38.264 1.00 11.25 192 VAL B C 1
ATOM 4719 O O . VAL B 1 211 ? 14.032 31.646 37.961 1.00 11.91 192 VAL B O 1
ATOM 4723 N N . LYS B 1 212 ? 16.223 32.002 38.276 1.00 10.66 193 LYS B N 1
ATOM 4724 C CA . LYS B 1 212 ? 16.141 33.426 37.936 1.00 11.51 193 LYS B CA 1
ATOM 4725 C C . LYS B 1 212 ? 17.335 33.701 37.048 1.00 11.45 193 LYS B C 1
ATOM 4726 O O . LYS B 1 212 ? 18.482 33.484 37.461 1.00 13.38 193 LYS B O 1
ATOM 4732 N N . THR B 1 213 ? 17.076 34.151 35.826 1.00 10.99 194 THR B N 1
ATOM 4733 C CA . THR B 1 213 ? 18.133 34.302 34.825 1.00 11.44 194 THR B CA 1
ATOM 4734 C C . THR B 1 213 ? 18.540 35.758 34.620 1.00 11.83 194 THR B C 1
ATOM 4735 O O . THR B 1 213 ? 17.891 36.682 35.129 1.00 13.75 194 THR B O 1
ATOM 4739 N N . THR B 1 214 ? 19.636 35.961 33.894 1.00 11.37 195 THR B N 1
ATOM 4740 C CA . THR B 1 214 ? 20.293 37.281 33.852 1.00 12.53 195 THR B CA 1
ATOM 4741 C C . THR B 1 214 ? 19.849 38.177 32.715 1.00 13.83 195 THR B C 1
ATOM 4742 O O . THR B 1 214 ? 20.234 39.348 32.659 1.00 15.97 195 THR B O 1
ATOM 4746 N N . ASN B 1 215 ? 19.061 37.632 31.805 1.00 14.80 196 ASN B N 1
ATOM 4747 C CA . ASN B 1 215 ? 18.651 38.448 30.667 1.00 15.89 196 ASN B CA 1
ATOM 4748 C C . ASN B 1 215 ? 17.743 39.579 31.144 1.00 15.77 196 ASN B C 1
ATOM 4749 O O . ASN B 1 215 ? 17.026 39.443 32.153 1.00 14.65 196 ASN B O 1
ATOM 4754 N N . PRO B 1 216 ? 17.782 40.708 30.416 1.00 16.85 197 PRO B N 1
ATOM 4755 C CA . PRO B 1 216 ? 17.109 41.895 30.958 1.00 17.35 197 PRO B CA 1
ATOM 4756 C C . PRO B 1 216 ? 15.608 41.754 31.132 1.00 16.78 197 PRO B C 1
ATOM 4757 O O . PRO B 1 216 ? 15.019 42.442 31.974 1.00 17.13 197 PRO B O 1
ATOM 4761 N N . ASP B 1 217 ? 14.985 40.868 30.361 1.00 15.19 198 ASP B N 1
ATOM 4762 C CA . ASP B 1 217 ? 13.540 40.699 30.456 1.00 14.97 198 ASP B CA 1
ATOM 4763 C C . ASP B 1 217 ? 13.140 39.480 31.255 1.00 13.76 198 ASP B C 1
ATOM 4764 O O . ASP B 1 217 ? 12.010 39.005 31.130 1.00 14.80 198 ASP B O 1
ATOM 4769 N N . SER B 1 218 ? 14.035 38.983 32.109 1.00 13.88 199 SER B N 1
ATOM 4770 C CA . SER B 1 218 ? 13.740 37.764 32.846 1.00 13.68 199 SER B CA 1
ATOM 4771 C C . SER B 1 218 ? 12.528 37.840 33.762 1.00 13.63 199 SER B C 1
ATOM 4772 O O . SER B 1 218 ? 11.981 36.806 34.134 1.00 14.06 199 SER B O 1
ATOM 4775 N N . ALA B 1 219 ? 12.076 39.050 34.112 1.00 14.03 200 ALA B N 1
ATOM 4776 C CA . ALA B 1 219 ? 10.907 39.157 34.978 1.00 14.53 200 ALA B CA 1
ATOM 4777 C C . ALA B 1 219 ? 9.608 38.709 34.326 1.00 14.46 200 ALA B C 1
ATOM 4778 O O . ALA B 1 219 ? 8.688 38.333 35.058 1.00 14.40 200 ALA B O 1
ATOM 4780 N N A ILE B 1 220 ? 9.561 38.719 32.996 0.50 14.43 201 ILE B N 1
ATOM 4781 N N B ILE B 1 220 ? 9.526 38.747 32.993 0.50 15.40 201 ILE B N 1
ATOM 4782 C CA A ILE B 1 220 ? 8.296 38.559 32.275 0.50 14.64 201 ILE B CA 1
ATOM 4783 C CA B ILE B 1 220 ? 8.270 38.472 32.273 0.50 16.14 201 ILE B CA 1
ATOM 4784 C C A ILE B 1 220 ? 7.535 37.267 32.632 0.50 14.01 201 ILE B C 1
ATOM 4785 C C B ILE B 1 220 ? 7.558 37.285 32.908 0.50 15.11 201 ILE B C 1
ATOM 4786 O O A ILE B 1 220 ? 6.304 37.297 32.715 0.50 12.83 201 ILE B O 1
ATOM 4787 O O B ILE B 1 220 ? 6.421 37.345 33.391 0.50 14.65 201 ILE B O 1
ATOM 4796 N N . PHE B 1 221 ? 8.245 36.159 32.865 1.00 14.10 202 PHE B N 1
ATOM 4797 C CA . PHE B 1 221 ? 7.641 34.932 33.330 1.00 13.20 202 PHE B CA 1
ATOM 4798 C C . PHE B 1 221 ? 8.101 34.543 34.733 1.00 13.84 202 PHE B C 1
ATOM 4799 O O . PHE B 1 221 ? 7.330 33.972 35.503 1.00 15.48 202 PHE B O 1
ATOM 4807 N N . GLN B 1 222 ? 9.338 34.869 35.089 1.00 12.78 203 GLN B N 1
ATOM 4808 C CA . GLN B 1 222 ? 9.924 34.388 36.337 1.00 12.30 203 GLN B CA 1
ATOM 4809 C C . GLN B 1 222 ? 9.412 35.129 37.565 1.00 12.34 203 GLN B C 1
ATOM 4810 O O . GLN B 1 222 ? 9.385 34.567 38.658 1.00 13.62 203 GLN B O 1
ATOM 4816 N N . LYS B 1 223 ? 9.062 36.400 37.358 1.00 13.81 204 LYS B N 1
ATOM 4817 C CA . LYS B 1 223 ? 8.552 37.212 38.465 1.00 14.80 204 LYS B CA 1
ATOM 4818 C C . LYS B 1 223 ? 7.084 37.564 38.342 1.00 14.28 204 LYS B C 1
ATOM 4819 O O . LYS B 1 223 ? 6.409 37.603 39.360 1.00 16.66 204 LYS B O 1
ATOM 4825 N N . ASN B 1 224 ? 6.620 37.818 37.125 1.00 13.70 205 ASN B N 1
ATOM 4826 C CA . ASN B 1 224 ? 5.262 38.352 36.894 1.00 15.24 205 ASN B CA 1
ATOM 4827 C C . ASN B 1 224 ? 4.188 37.260 36.916 1.00 15.50 205 ASN B C 1
ATOM 4828 O O . ASN B 1 224 ? 3.028 37.563 37.158 1.00 18.17 205 ASN B O 1
ATOM 4833 N N . LEU B 1 225 ? 4.562 36.012 36.671 1.00 14.94 206 LEU B N 1
ATOM 4834 C CA . LEU B 1 225 ? 3.641 34.903 36.924 1.00 14.57 206 LEU B CA 1
ATOM 4835 C C . LEU B 1 225 ? 3.751 34.479 38.370 1.00 14.39 206 LEU B C 1
ATOM 4836 O O . LEU B 1 225 ? 4.815 34.581 38.994 1.00 14.71 206 LEU B O 1
ATOM 4841 N N . SER B 1 226 ? 2.656 33.954 38.913 1.00 14.97 207 SER B N 1
ATOM 4842 C CA . SER B 1 226 ? 2.633 33.526 40.290 1.00 15.42 207 SER B CA 1
ATOM 4843 C C . SER B 1 226 ? 1.641 32.393 40.547 1.00 15.73 207 SER B C 1
ATOM 4844 O O . SER B 1 226 ? 0.795 32.080 39.705 1.00 14.33 207 SER B O 1
ATOM 4847 N N . LEU B 1 227 ? 1.763 31.812 41.734 1.00 16.65 208 LEU B N 1
ATOM 4848 C CA . LEU B 1 227 ? 0.806 30.836 42.235 1.00 18.50 208 LEU B CA 1
ATOM 4849 C C . LEU B 1 227 ? 0.685 31.121 43.723 1.00 21.45 208 LEU B C 1
ATOM 4850 O O . LEU B 1 227 ? 1.688 31.082 44.452 1.00 21.04 208 LEU B O 1
ATOM 4855 N N . ASP B 1 228 ? -0.552 31.368 44.158 1.00 24.44 209 ASP B N 1
ATOM 4856 C CA . ASP B 1 228 ? -0.843 31.722 45.561 1.00 27.67 209 ASP B CA 1
ATOM 4857 C C . ASP B 1 228 ? 0.167 32.710 46.176 1.00 27.99 209 ASP B C 1
ATOM 4858 O O . ASP B 1 228 ? 0.828 32.425 47.183 1.00 29.22 209 ASP B O 1
ATOM 4863 N N . ASN B 1 229 ? 0.284 33.861 45.514 1.00 29.05 210 ASN B N 1
ATOM 4864 C CA . ASN B 1 229 ? 1.237 34.941 45.840 1.00 29.62 210 ASN B CA 1
ATOM 4865 C C . ASN B 1 229 ? 2.709 34.579 46.161 1.00 28.63 210 ASN B C 1
ATOM 4866 O O . ASN B 1 229 ? 3.392 35.255 46.940 1.00 29.79 210 ASN B O 1
ATOM 4871 N N . LYS B 1 230 ? 3.186 33.504 45.546 1.00 25.92 211 LYS B N 1
ATOM 4872 C CA . LYS B 1 230 ? 4.610 33.259 45.397 1.00 22.92 211 LYS B CA 1
ATOM 4873 C C . LYS B 1 230 ? 4.904 33.439 43.921 1.00 20.43 211 LYS B C 1
ATOM 4874 O O . LYS B 1 230 ? 4.149 32.964 43.062 1.00 19.88 211 LYS B O 1
ATOM 4880 N N A GLN B 1 231 ? 5.975 34.165 43.623 0.50 18.74 212 GLN B N 1
ATOM 4881 N N B GLN B 1 231 ? 5.995 34.143 43.637 0.50 18.53 212 GLN B N 1
ATOM 4882 C CA A GLN B 1 231 ? 6.373 34.374 42.237 0.50 17.73 212 GLN B CA 1
ATOM 4883 C CA B GLN B 1 231 ? 6.450 34.349 42.266 0.50 17.39 212 GLN B CA 1
ATOM 4884 C C A GLN B 1 231 ? 6.847 33.057 41.640 0.50 16.09 212 GLN B C 1
ATOM 4885 C C B GLN B 1 231 ? 6.849 33.024 41.643 0.50 15.82 212 GLN B C 1
ATOM 4886 O O A GLN B 1 231 ? 7.261 32.157 42.368 0.50 15.65 212 GLN B O 1
ATOM 4887 O O B GLN B 1 231 ? 7.231 32.092 42.350 0.50 15.38 212 GLN B O 1
ATOM 4898 N N . ALA B 1 232 ? 6.738 32.958 40.318 1.00 15.26 213 ALA B N 1
ATOM 4899 C CA . ALA B 1 232 ? 7.076 31.749 39.574 1.00 13.85 213 ALA B CA 1
ATOM 4900 C C . ALA B 1 232 ? 8.424 31.169 39.934 1.00 13.01 213 ALA B C 1
ATOM 4901 O O . ALA B 1 232 ? 8.527 29.957 40.088 1.00 13.59 213 ALA B O 1
ATOM 4903 N N . TYR B 1 233 ? 9.439 32.020 40.110 1.00 13.21 214 TYR B N 1
ATOM 4904 C CA . TYR B 1 233 ? 10.769 31.480 40.377 1.00 13.50 214 TYR B CA 1
ATOM 4905 C C . TYR B 1 233 ? 10.824 30.698 41.694 1.00 13.08 214 TYR B C 1
ATOM 4906 O O . TYR B 1 233 ? 11.541 29.703 41.800 1.00 13.75 214 TYR B O 1
ATOM 4915 N N . VAL B 1 234 ? 10.022 31.114 42.678 1.00 13.71 215 VAL B N 1
ATOM 4916 C CA . VAL B 1 234 ? 9.963 30.392 43.940 1.00 14.00 215 VAL B CA 1
ATOM 4917 C C . VAL B 1 234 ? 9.215 29.068 43.802 1.00 13.62 215 VAL B C 1
ATOM 4918 O O . VAL B 1 234 ? 9.640 28.047 44.334 1.00 13.18 215 VAL B O 1
ATOM 4922 N N . ILE B 1 235 ? 8.105 29.102 43.073 1.00 14.08 216 ILE B N 1
ATOM 4923 C CA . ILE B 1 235 ? 7.384 27.869 42.771 1.00 14.99 216 ILE B CA 1
ATOM 4924 C C . ILE B 1 235 ? 8.285 26.834 42.085 1.00 13.66 216 ILE B C 1
ATOM 4925 O O . ILE B 1 235 ? 8.289 25.654 42.437 1.00 15.03 216 ILE B O 1
ATOM 4930 N N . MET B 1 236 ? 9.027 27.289 41.079 1.00 13.93 217 MET B N 1
ATOM 4931 C CA . MET B 1 236 ? 9.904 26.399 40.347 1.00 13.64 217 MET B CA 1
ATOM 4932 C C . MET B 1 236 ? 11.036 25.846 41.218 1.00 12.88 217 MET B C 1
ATOM 4933 O O . MET B 1 236 ? 11.317 24.649 41.155 1.00 12.03 217 MET B O 1
ATOM 4938 N N . ALA B 1 237 ? 11.668 26.710 42.024 1.00 11.99 218 ALA B N 1
ATOM 4939 C CA . ALA B 1 237 ? 12.702 26.268 42.954 1.00 12.26 218 ALA B CA 1
ATOM 4940 C C . ALA B 1 237 ? 12.162 25.191 43.902 1.00 12.97 218 ALA B C 1
ATOM 4941 O O . ALA B 1 237 ? 12.776 24.149 44.110 1.00 12.74 218 ALA B O 1
ATOM 4943 N N . GLN B 1 238 ? 10.986 25.455 44.472 1.00 14.19 219 GLN B N 1
ATOM 4944 C CA . GLN B 1 238 ? 10.424 24.486 45.403 1.00 15.21 219 GLN B CA 1
ATOM 4945 C C . GLN B 1 238 ? 10.090 23.159 44.728 1.00 14.82 219 GLN B C 1
ATOM 4946 O O . GLN B 1 238 ? 10.396 22.106 45.273 1.00 15.10 219 GLN B O 1
ATOM 4952 N N . GLU B 1 239 ? 9.479 23.216 43.537 1.00 14.80 220 GLU B N 1
ATOM 4953 C CA . GLU B 1 239 ? 9.180 21.966 42.839 1.00 14.78 220 GLU B CA 1
ATOM 4954 C C . GLU B 1 239 ? 10.446 21.174 42.481 1.00 13.96 220 GLU B C 1
ATOM 4955 O O . GLU B 1 239 ? 10.483 19.934 42.524 1.00 14.65 220 GLU B O 1
ATOM 4961 N N . ALA B 1 240 ? 11.533 21.872 42.145 1.00 13.11 221 ALA B N 1
ATOM 4962 C CA . ALA B 1 240 ? 12.778 21.207 41.880 1.00 13.42 221 ALA B CA 1
ATOM 4963 C C . ALA B 1 240 ? 13.294 20.446 43.108 1.00 14.30 221 ALA B C 1
ATOM 4964 O O . ALA B 1 240 ? 13.773 19.317 42.996 1.00 15.37 221 ALA B O 1
ATOM 4966 N N . LEU B 1 241 ? 13.199 21.084 44.276 1.00 14.85 222 LEU B N 1
ATOM 4967 C CA . LEU B 1 241 ? 13.617 20.429 45.505 1.00 16.56 222 LEU B CA 1
ATOM 4968 C C . LEU B 1 241 ? 12.700 19.277 45.896 1.00 16.57 222 LEU B C 1
ATOM 4969 O O . LEU B 1 241 ? 13.197 18.254 46.387 1.00 16.51 222 LEU B O 1
ATOM 4974 N N . ASN B 1 242 ? 11.411 19.419 45.605 1.00 16.95 223 ASN B N 1
ATOM 4975 C CA . ASN B 1 242 ? 10.454 18.320 45.827 1.00 18.42 223 ASN B CA 1
ATOM 4976 C C . ASN B 1 242 ? 10.893 17.093 45.039 1.00 19.73 223 ASN B C 1
ATOM 4977 O O . ASN B 1 242 ? 10.905 15.957 45.535 1.00 19.83 223 ASN B O 1
ATOM 4982 N N . MET B 1 243 ? 11.284 17.335 43.791 1.00 19.52 224 MET B N 1
ATOM 4983 C CA . MET B 1 243 ? 11.754 16.261 42.936 1.00 18.74 224 MET B CA 1
ATOM 4984 C C . MET B 1 243 ? 13.098 15.672 43.375 1.00 18.98 224 MET B C 1
ATOM 4985 O O . MET B 1 243 ? 13.309 14.462 43.306 1.00 19.89 224 MET B O 1
ATOM 4990 N N . SER B 1 244 ? 14.014 16.497 43.869 1.00 18.75 225 SER B N 1
ATOM 4991 C CA . SER B 1 244 ? 15.282 15.974 44.377 1.00 19.61 225 SER B CA 1
ATOM 4992 C C . SER B 1 244 ? 15.071 14.963 45.510 1.00 20.83 225 SER B C 1
ATOM 4993 O O . SER B 1 244 ? 15.777 13.949 45.624 1.00 21.38 225 SER B O 1
ATOM 4996 N N . SER B 1 245 ? 14.110 15.302 46.359 1.00 21.87 226 SER B N 1
ATOM 4997 C CA . SER B 1 245 ? 13.798 14.483 47.526 1.00 22.25 226 SER B CA 1
ATOM 4998 C C . SER B 1 245 ? 13.195 13.164 47.053 1.00 22.25 226 SER B C 1
ATOM 4999 O O . SER B 1 245 ? 13.564 12.090 47.557 1.00 22.24 226 SER B O 1
ATOM 5002 N N . TYR B 1 246 ? 12.291 13.256 46.078 1.00 21.35 227 TYR B N 1
ATOM 5003 C CA . TYR B 1 246 ? 11.662 12.062 45.497 1.00 21.29 227 TYR B CA 1
ATOM 5004 C C . TYR B 1 246 ? 12.691 11.068 44.976 1.00 22.10 227 TYR B C 1
ATOM 5005 O O . TYR B 1 246 ? 12.588 9.862 45.225 1.00 22.02 227 TYR B O 1
ATOM 5014 N N . LEU B 1 247 ? 13.704 11.576 44.287 1.00 20.14 228 LEU B N 1
ATOM 5015 C CA . LEU B 1 247 ? 14.751 10.770 43.663 1.00 20.44 228 LEU B CA 1
ATOM 5016 C C . LEU B 1 247 ? 15.829 10.288 44.638 1.00 20.82 228 LEU B C 1
ATOM 5017 O O . LEU B 1 247 ? 16.716 9.515 44.270 1.00 22.24 228 LEU B O 1
ATOM 5022 N N . ASN B 1 248 ? 15.780 10.814 45.855 1.00 21.80 229 ASN B N 1
ATOM 5023 C CA . ASN B 1 248 ? 16.810 10.583 46.867 1.00 21.58 229 ASN B CA 1
ATOM 5024 C C . ASN B 1 248 ? 18.235 10.912 46.412 1.00 21.06 229 ASN B C 1
ATOM 5025 O O . ASN B 1 248 ? 19.185 10.188 46.703 1.00 20.53 229 ASN B O 1
ATOM 5030 N N . LEU B 1 249 ? 18.384 12.036 45.699 1.00 19.59 230 LEU B N 1
ATOM 5031 C CA . LEU B 1 249 ? 19.705 12.404 45.205 1.00 20.17 230 LEU B CA 1
ATOM 5032 C C . LEU B 1 249 ? 20.708 12.661 46.300 1.00 20.21 230 LEU B C 1
ATOM 5033 O O . LEU B 1 249 ? 21.847 12.205 46.200 1.00 20.84 230 LEU B O 1
ATOM 5038 N N . GLU B 1 250 ? 20.303 13.428 47.313 1.00 22.50 231 GLU B N 1
ATOM 5039 C CA . GLU B 1 250 ? 21.271 13.884 48.303 1.00 24.14 231 GLU B CA 1
ATOM 5040 C C . GLU B 1 250 ? 21.810 12.708 49.133 1.00 24.58 231 GLU B C 1
ATOM 5041 O O . GLU B 1 250 ? 22.998 12.666 49.448 1.00 25.94 231 GLU B O 1
ATOM 5047 N N . GLN B 1 251 ? 20.969 11.695 49.343 1.00 26.12 232 GLN B N 1
ATOM 5048 C CA . GLN B 1 251 ? 21.388 10.397 49.905 1.00 26.83 232 GLN B CA 1
ATOM 5049 C C . GLN B 1 251 ? 22.454 9.695 49.060 1.00 26.19 232 GLN B C 1
ATOM 5050 O O . GLN B 1 251 ? 23.301 8.959 49.584 1.00 26.92 232 GLN B O 1
ATOM 5056 N N . ASN B 1 252 ? 22.411 9.929 47.747 1.00 23.68 233 ASN B N 1
ATOM 5057 C CA . ASN B 1 252 ? 23.389 9.362 46.821 1.00 21.87 233 ASN B CA 1
ATOM 5058 C C . ASN B 1 252 ? 24.470 10.350 46.409 1.00 20.84 233 ASN B C 1
ATOM 5059 O O . ASN B 1 252 ? 25.147 10.166 45.387 1.00 21.18 233 ASN B O 1
ATOM 5064 N N . ASN B 1 253 ? 24.644 11.374 47.236 1.00 20.13 234 ASN B N 1
ATOM 5065 C CA . ASN B 1 253 ? 25.767 12.308 47.077 1.00 19.67 234 ASN B CA 1
ATOM 5066 C C . ASN B 1 253 ? 25.604 13.196 45.843 1.00 17.82 234 ASN B C 1
ATOM 5067 O O . ASN B 1 253 ? 26.600 13.624 45.268 1.00 17.46 234 ASN B O 1
ATOM 5072 N N . GLU B 1 254 ? 24.355 13.415 45.429 1.00 16.67 235 GLU B N 1
ATOM 5073 C CA . GLU B 1 254 ? 24.055 14.287 44.276 1.00 15.20 235 GLU B CA 1
ATOM 5074 C C . GLU B 1 254 ? 23.020 15.331 44.689 1.00 15.27 235 GLU B C 1
ATOM 5075 O O . GLU B 1 254 ? 22.492 15.305 45.819 1.00 15.52 235 GLU B O 1
ATOM 5081 N N . PHE B 1 255 ? 22.691 16.275 43.803 1.00 13.12 236 PHE B N 1
ATOM 5082 C CA . PHE B 1 255 ? 21.715 17.290 44.174 1.00 13.15 236 PHE B CA 1
ATOM 5083 C C . PHE B 1 255 ? 21.059 17.903 42.956 1.00 12.82 236 PHE B C 1
ATOM 5084 O O . PHE B 1 255 ? 21.603 17.797 41.847 1.00 12.88 236 PHE B O 1
ATOM 5092 N N . ILE B 1 256 ? 19.913 18.517 43.199 1.00 12.91 237 ILE B N 1
ATOM 5093 C CA . ILE B 1 256 ? 19.357 19.492 42.285 1.00 12.52 237 ILE B CA 1
ATOM 5094 C C . ILE B 1 256 ? 19.524 20.856 42.943 1.00 13.37 237 ILE B C 1
ATOM 5095 O O . ILE B 1 256 ? 19.099 21.085 44.086 1.00 14.34 237 ILE B O 1
ATOM 5100 N N . GLY B 1 257 ? 20.172 21.752 42.207 1.00 11.69 238 GLY B N 1
ATOM 5101 C CA . GLY B 1 257 ? 20.323 23.146 42.644 1.00 11.80 238 GLY B CA 1
ATOM 5102 C C . GLY B 1 257 ? 19.695 24.123 41.670 1.00 10.70 238 GLY B C 1
ATOM 5103 O O . GLY B 1 257 ? 18.885 23.732 40.825 1.00 11.18 238 GLY B O 1
ATOM 5104 N N . PHE B 1 258 ? 20.033 25.400 41.844 1.00 10.60 239 PHE B N 1
ATOM 5105 C CA . PHE B 1 258 ? 19.337 26.508 41.208 1.00 10.60 239 PHE B CA 1
ATOM 5106 C C . PHE B 1 258 ? 20.314 27.402 40.486 1.00 10.28 239 PHE B C 1
ATOM 5107 O O . PHE B 1 258 ? 21.354 27.736 41.042 1.00 10.55 239 PHE B O 1
ATOM 5115 N N . VAL B 1 259 ? 19.968 27.822 39.277 1.00 9.65 240 VAL B N 1
ATOM 5116 C CA . VAL B 1 259 ? 20.689 28.896 38.603 1.00 9.49 240 VAL B CA 1
ATOM 5117 C C . VAL B 1 259 ? 19.974 30.201 38.984 1.00 9.14 240 VAL B C 1
ATOM 5118 O O . VAL B 1 259 ? 18.765 30.377 38.715 1.00 10.27 240 VAL B O 1
ATOM 5122 N N . VAL B 1 260 ? 20.691 31.070 39.692 1.00 9.35 241 VAL B N 1
ATOM 5123 C CA . VAL B 1 260 ? 20.188 32.386 40.126 1.00 10.46 241 VAL B CA 1
ATOM 5124 C C . VAL B 1 260 ? 21.191 33.412 39.640 1.00 9.30 241 VAL B C 1
ATOM 5125 O O . VAL B 1 260 ? 22.359 33.380 40.073 1.00 10.18 241 VAL B O 1
ATOM 5129 N N . GLY B 1 261 ? 20.734 34.335 38.789 1.00 10.33 242 GLY B N 1
ATOM 5130 C CA . GLY B 1 261 ? 21.613 35.315 38.175 1.00 10.79 242 GLY B CA 1
ATOM 5131 C C . GLY B 1 261 ? 22.310 36.211 39.198 1.00 12.07 242 GLY B C 1
ATOM 5132 O O . GLY B 1 261 ? 21.740 36.588 40.232 1.00 13.33 242 GLY B O 1
ATOM 5133 N N A ALA B 1 262 ? 23.532 36.610 38.848 0.50 12.23 243 ALA B N 1
ATOM 5134 N N B ALA B 1 262 ? 23.550 36.566 38.888 0.50 12.51 243 ALA B N 1
ATOM 5135 C CA A ALA B 1 262 ? 24.393 37.424 39.715 0.50 13.07 243 ALA B CA 1
ATOM 5136 C CA B ALA B 1 262 ? 24.342 37.404 39.778 0.50 13.50 243 ALA B CA 1
ATOM 5137 C C A ALA B 1 262 ? 24.114 38.928 39.614 0.50 14.43 243 ALA B C 1
ATOM 5138 C C B ALA B 1 262 ? 23.669 38.756 40.005 0.50 15.00 243 ALA B C 1
ATOM 5139 O O A ALA B 1 262 ? 24.900 39.746 40.105 0.50 14.17 243 ALA B O 1
ATOM 5140 O O B ALA B 1 262 ? 23.759 39.312 41.101 0.50 15.20 243 ALA B O 1
ATOM 5143 N N . ASN B 1 263 ? 22.994 39.264 38.975 1.00 15.19 244 ASN B N 1
ATOM 5144 C CA . ASN B 1 263 ? 22.386 40.600 39.007 1.00 17.76 244 ASN B CA 1
ATOM 5145 C C . ASN B 1 263 ? 21.025 40.612 39.712 1.00 18.12 244 ASN B C 1
ATOM 5146 O O . ASN B 1 263 ? 20.333 41.640 39.744 1.00 20.87 244 ASN B O 1
ATOM 5151 N N . SER B 1 264 ? 20.622 39.481 40.273 1.00 16.54 245 SER B N 1
ATOM 5152 C CA . SER B 1 264 ? 19.291 39.295 40.840 1.00 16.55 245 SER B CA 1
ATOM 5153 C C . SER B 1 264 ? 19.361 39.211 42.346 1.00 15.00 245 SER B C 1
ATOM 5154 O O . SER B 1 264 ? 19.067 38.181 42.932 1.00 14.34 245 SER B O 1
ATOM 5157 N N . TYR B 1 265 ? 19.758 40.325 42.965 1.00 15.40 246 TYR B N 1
ATOM 5158 C CA . TYR B 1 265 ? 20.114 40.317 44.388 1.00 15.79 246 TYR B CA 1
ATOM 5159 C C . TYR B 1 265 ? 18.958 40.006 45.308 1.00 14.97 246 TYR B C 1
ATOM 5160 O O . TYR B 1 265 ? 19.116 39.236 46.264 1.00 15.62 246 TYR B O 1
ATOM 5169 N N . ASP B 1 266 ? 17.804 40.596 45.019 1.00 15.84 247 ASP B N 1
ATOM 5170 C CA . ASP B 1 266 ? 16.619 40.268 45.803 1.00 17.90 247 ASP B CA 1
ATOM 5171 C C . ASP B 1 266 ? 16.259 38.791 45.777 1.00 16.81 247 ASP B C 1
ATOM 5172 O O . ASP B 1 266 ? 15.928 38.204 46.791 1.00 18.27 247 ASP B O 1
ATOM 5177 N N . GLU B 1 267 ? 16.322 38.191 44.585 1.00 16.77 248 GLU B N 1
ATOM 5178 C CA . GLU B 1 267 ? 15.974 36.791 44.441 1.00 16.61 248 GLU B CA 1
ATOM 5179 C C . GLU B 1 267 ? 17.038 35.893 45.054 1.00 15.98 248 GLU B C 1
ATOM 5180 O O . GLU B 1 267 ? 16.719 34.854 45.625 1.00 15.75 248 GLU B O 1
ATOM 5186 N N . MET B 1 268 ? 18.304 36.295 44.918 1.00 15.71 249 MET B N 1
ATOM 5187 C CA . MET B 1 268 ? 19.401 35.566 45.551 1.00 14.91 249 MET B CA 1
ATOM 5188 C C . MET B 1 268 ? 19.214 35.564 47.066 1.00 15.70 249 MET B C 1
ATOM 5189 O O . MET B 1 268 ? 19.315 34.532 47.707 1.00 16.48 249 MET B O 1
ATOM 5194 N N . ASN B 1 269 ? 18.909 36.739 47.614 1.00 17.18 250 ASN B N 1
ATOM 5195 C CA . ASN B 1 269 ? 18.654 36.900 49.042 1.00 19.45 250 ASN B CA 1
ATOM 5196 C C . ASN B 1 269 ? 17.469 36.019 49.450 1.00 18.37 250 ASN B C 1
ATOM 5197 O O . ASN B 1 269 ? 17.549 35.223 50.390 1.00 19.17 250 ASN B O 1
ATOM 5202 N N . TYR B 1 270 ? 16.381 36.106 48.689 1.00 18.48 251 TYR B N 1
ATOM 5203 C CA . TYR B 1 270 ? 15.210 35.304 49.009 1.00 19.41 251 TYR B CA 1
ATOM 5204 C C . TYR B 1 270 ? 15.498 33.806 48.960 1.00 18.73 251 TYR B C 1
ATOM 5205 O O . TYR B 1 270 ? 15.130 33.042 49.855 1.00 19.34 251 TYR B O 1
ATOM 5214 N N . ILE B 1 271 ? 16.129 33.361 47.876 1.00 17.76 252 ILE B N 1
ATOM 5215 C CA . ILE B 1 271 ? 16.413 31.938 47.737 1.00 17.53 252 ILE B CA 1
ATOM 5216 C C . ILE B 1 271 ? 17.310 31.372 48.855 1.00 16.66 252 ILE B C 1
ATOM 5217 O O . ILE B 1 271 ? 17.044 30.302 49.401 1.00 16.78 252 ILE B O 1
ATOM 5222 N N . ARG B 1 272 ? 18.391 32.075 49.179 1.00 17.25 253 ARG B N 1
ATOM 5223 C CA . ARG B 1 272 ? 19.298 31.617 50.231 1.00 18.03 253 ARG B CA 1
ATOM 5224 C C . ARG B 1 272 ? 18.640 31.624 51.617 1.00 18.77 253 ARG B C 1
ATOM 5225 O O . ARG B 1 272 ? 18.974 30.777 52.444 1.00 18.45 253 ARG B O 1
ATOM 5233 N N . THR B 1 273 ? 17.730 32.571 51.848 1.00 19.69 254 THR B N 1
ATOM 5234 C CA . THR B 1 273 ? 16.990 32.658 53.123 1.00 21.15 254 THR B CA 1
ATOM 5235 C C . THR B 1 273 ? 15.976 31.509 53.250 1.00 21.40 254 THR B C 1
ATOM 5236 O O . THR B 1 273 ? 15.926 30.807 54.271 1.00 21.86 254 THR B O 1
ATOM 5240 N N A TYR B 1 274 ? 15.184 31.277 52.209 0.50 21.63 255 TYR B N 1
ATOM 5241 N N B TYR B 1 274 ? 15.188 31.334 52.191 0.50 21.79 255 TYR B N 1
ATOM 5242 C CA A TYR B 1 274 ? 14.101 30.304 52.320 0.50 21.91 255 TYR B CA 1
ATOM 5243 C CA B TYR B 1 274 ? 14.077 30.392 52.152 0.50 22.17 255 TYR B CA 1
ATOM 5244 C C A TYR B 1 274 ? 14.444 28.886 51.886 0.50 21.58 255 TYR B C 1
ATOM 5245 C C B TYR B 1 274 ? 14.544 28.946 52.018 0.50 21.59 255 TYR B C 1
ATOM 5246 O O A TYR B 1 274 ? 13.689 27.951 52.164 0.50 22.14 255 TYR B O 1
ATOM 5247 O O B TYR B 1 274 ? 13.961 28.046 52.615 0.50 22.03 255 TYR B O 1
ATOM 5264 N N . PHE B 1 275 ? 15.589 28.725 51.221 1.00 21.18 256 PHE B N 1
ATOM 5265 C CA . PHE B 1 275 ? 16.163 27.398 51.012 1.00 19.83 256 PHE B CA 1
ATOM 5266 C C . PHE B 1 275 ? 17.595 27.429 51.542 1.00 20.44 256 PHE B C 1
ATOM 5267 O O . PHE B 1 275 ? 18.555 27.506 50.779 1.00 19.24 256 PHE B O 1
ATOM 5275 N N . PRO B 1 276 ? 17.755 27.389 52.874 1.00 19.27 257 PRO B N 1
ATOM 5276 C CA . PRO B 1 276 ? 19.052 27.707 53.469 1.00 19.26 257 PRO B CA 1
ATOM 5277 C C . PRO B 1 276 ? 20.235 26.911 52.941 1.00 18.11 257 PRO B C 1
ATOM 5278 O O . PRO B 1 276 ? 21.330 27.474 52.849 1.00 18.63 257 PRO B O 1
ATOM 5282 N N . ASN B 1 277 ? 20.025 25.634 52.625 1.00 18.16 258 ASN B N 1
ATOM 5283 C CA . ASN B 1 277 ? 21.133 24.752 52.260 1.00 18.78 258 ASN B CA 1
ATOM 5284 C C . ASN B 1 277 ? 21.174 24.339 50.792 1.00 17.01 258 ASN B C 1
ATOM 5285 O O . ASN B 1 277 ? 21.850 23.378 50.430 1.00 17.39 258 ASN B O 1
ATOM 5290 N N . CYS B 1 278 ? 20.473 25.095 49.948 1.00 15.86 259 CYS B N 1
ATOM 5291 C CA . CYS B 1 278 ? 20.496 24.804 48.515 1.00 14.24 259 CYS B CA 1
ATOM 5292 C C . CYS B 1 278 ? 21.827 25.165 47.874 1.00 13.10 259 CYS B C 1
ATOM 5293 O O . CYS B 1 278 ? 22.595 25.989 48.369 1.00 13.22 259 CYS B O 1
ATOM 5296 N N . TYR B 1 279 ? 22.082 24.474 46.765 1.00 11.47 260 TYR B N 1
ATOM 5297 C CA . TYR B 1 279 ? 23.204 24.746 45.860 1.00 11.49 260 TYR B CA 1
ATOM 5298 C C . TYR B 1 279 ? 22.770 25.729 44.794 1.00 11.00 260 TYR B C 1
ATOM 5299 O O . TYR B 1 279 ? 21.761 25.521 44.113 1.00 11.83 260 TYR B O 1
ATOM 5308 N N . ILE B 1 280 ? 23.555 26.793 44.652 1.00 10.37 261 ILE B N 1
ATOM 5309 C CA . ILE B 1 280 ? 23.259 27.864 43.712 1.00 10.25 261 ILE B CA 1
ATOM 5310 C C . ILE B 1 280 ? 24.431 28.010 42.762 1.00 9.92 261 ILE B C 1
ATOM 5311 O O . ILE B 1 280 ? 25.585 27.947 43.183 1.00 10.13 261 ILE B O 1
ATOM 5316 N N . LEU B 1 281 ? 24.109 28.199 41.480 1.00 8.92 262 LEU B N 1
ATOM 5317 C CA . LEU B 1 281 ? 25.063 28.505 40.416 1.00 8.68 262 LEU B CA 1
ATOM 5318 C C . LEU B 1 281 ? 24.693 29.901 39.930 1.00 8.71 262 LEU B C 1
ATOM 5319 O O . LEU B 1 281 ? 23.552 30.112 39.494 1.00 9.32 262 LEU B O 1
ATOM 5324 N N . SER B 1 282 ? 25.629 30.842 39.993 1.00 9.34 263 SER B N 1
ATOM 5325 C CA . SER B 1 282 ? 25.316 32.225 39.688 1.00 9.78 263 SER B CA 1
ATOM 5326 C C . SER B 1 282 ? 26.191 32.812 38.594 1.00 9.99 263 SER B C 1
ATOM 5327 O O . SER B 1 282 ? 27.324 33.207 38.844 1.00 9.59 263 SER B O 1
ATOM 5330 N N . PRO B 1 283 ? 25.686 32.875 37.351 1.00 9.74 264 PRO B N 1
ATOM 5331 C CA . PRO B 1 283 ? 26.365 33.561 36.239 1.00 9.97 264 PRO B CA 1
ATOM 5332 C C . PRO B 1 283 ? 25.966 35.036 36.200 1.00 10.38 264 PRO B C 1
ATOM 5333 O O . PRO B 1 283 ? 24.951 35.397 36.788 1.00 11.02 264 PRO B O 1
ATOM 5337 N N . GLY B 1 284 ? 26.742 35.846 35.493 1.00 10.51 265 GLY B N 1
ATOM 5338 C CA . GLY B 1 284 ? 26.376 37.249 35.290 1.00 11.01 265 GLY B CA 1
ATOM 5339 C C . GLY B 1 284 ? 27.365 38.296 35.762 1.00 11.28 265 GLY B C 1
ATOM 5340 O O . GLY B 1 284 ? 27.159 39.500 35.497 1.00 11.86 265 GLY B O 1
ATOM 5341 N N . ILE B 1 285 ? 28.422 37.869 36.448 1.00 12.02 266 ILE B N 1
ATOM 5342 C CA . ILE B 1 285 ? 29.472 38.819 36.831 1.00 12.60 266 ILE B CA 1
ATOM 5343 C C . ILE B 1 285 ? 30.539 38.883 35.742 1.00 13.07 266 ILE B C 1
ATOM 5344 O O . ILE B 1 285 ? 30.915 37.864 35.142 1.00 12.95 266 ILE B O 1
ATOM 5349 N N . GLY B 1 286 ? 30.996 40.110 35.469 1.00 12.63 267 GLY B N 1
ATOM 5350 C CA . GLY B 1 286 ? 32.056 40.366 34.483 1.00 13.32 267 GLY B CA 1
ATOM 5351 C C . GLY B 1 286 ? 31.421 40.934 33.238 1.00 13.70 267 GLY B C 1
ATOM 5352 O O . GLY B 1 286 ? 31.079 42.122 33.190 1.00 14.91 267 GLY B O 1
ATOM 5353 N N . ALA B 1 287 ? 31.196 40.096 32.232 1.00 12.93 268 ALA B N 1
ATOM 5354 C CA . ALA B 1 287 ? 30.610 40.587 30.980 1.00 13.35 268 ALA B CA 1
ATOM 5355 C C . ALA B 1 287 ? 29.207 41.159 31.114 1.00 14.27 268 ALA B C 1
ATOM 5356 O O . ALA B 1 287 ? 28.856 42.113 30.400 1.00 15.23 268 ALA B O 1
ATOM 5358 N N . GLN B 1 288 ? 28.415 40.617 32.031 1.00 14.03 269 GLN B N 1
ATOM 5359 C CA . GLN B 1 288 ? 27.041 41.073 32.234 1.00 14.18 269 GLN B CA 1
ATOM 5360 C C . GLN B 1 288 ? 26.947 42.031 33.410 1.00 15.87 269 GLN B C 1
ATOM 5361 O O . GLN B 1 288 ? 25.849 42.415 33.804 1.00 18.08 269 GLN B O 1
ATOM 5367 N N . ASN B 1 289 ? 28.089 42.412 33.976 1.00 17.32 270 ASN B N 1
ATOM 5368 C CA . ASN B 1 289 ? 28.129 43.535 34.933 1.00 20.17 270 ASN B CA 1
ATOM 5369 C C . ASN B 1 289 ? 27.473 43.315 36.312 1.00 20.91 270 ASN B C 1
ATOM 5370 O O . ASN B 1 289 ? 27.272 44.285 37.051 1.00 22.15 270 ASN B O 1
ATOM 5375 N N . GLY B 1 290 ? 27.157 42.061 36.677 1.00 21.04 271 GLY B N 1
ATOM 5376 C CA . GLY B 1 290 ? 26.643 41.739 38.017 1.00 20.60 271 GLY B CA 1
ATOM 5377 C C . GLY B 1 290 ? 27.638 42.191 39.071 1.00 20.56 271 GLY B C 1
ATOM 5378 O O . GLY B 1 290 ? 28.814 42.407 38.772 1.00 21.74 271 GLY B O 1
ATOM 5379 N N . ASP B 1 291 ? 27.173 42.336 40.307 1.00 21.25 272 ASP B N 1
ATOM 5380 C CA . ASP B 1 291 ? 28.012 42.852 41.384 1.00 20.74 272 ASP B CA 1
ATOM 5381 C C . ASP B 1 291 ? 28.540 41.683 42.228 1.00 20.16 272 ASP B C 1
ATOM 5382 O O . ASP B 1 291 ? 27.760 41.002 42.893 1.00 20.34 272 ASP B O 1
ATOM 5387 N N . LEU B 1 292 ? 29.850 41.432 42.165 1.00 18.39 273 LEU B N 1
ATOM 5388 C CA . LEU B 1 292 ? 30.439 40.264 42.848 1.00 17.68 273 LEU B CA 1
ATOM 5389 C C . LEU B 1 292 ? 30.201 40.280 44.358 1.00 17.44 273 LEU B C 1
ATOM 5390 O O . LEU B 1 292 ? 29.704 39.322 44.943 1.00 16.11 273 LEU B O 1
ATOM 5395 N N . HIS B 1 293 ? 30.525 41.399 44.993 1.00 16.98 274 HIS B N 1
ATOM 5396 C CA . HIS B 1 293 ? 30.336 41.490 46.430 1.00 16.54 274 HIS B CA 1
ATOM 5397 C C . HIS B 1 293 ? 28.881 41.262 46.857 1.00 16.25 274 HIS B C 1
ATOM 5398 O O . HIS B 1 293 ? 28.609 40.476 47.781 1.00 16.20 274 HIS B O 1
ATOM 5405 N N . LYS B 1 294 ? 27.935 41.943 46.208 1.00 16.05 275 LYS B N 1
ATOM 5406 C CA . LYS B 1 294 ? 26.529 41.749 46.567 1.00 16.96 275 LYS B CA 1
ATOM 5407 C C . LYS B 1 294 ? 26.042 40.333 46.295 1.00 15.95 275 LYS B C 1
ATOM 5408 O O . LYS B 1 294 ? 25.304 39.759 47.083 1.00 15.98 275 LYS B O 1
ATOM 5414 N N . THR B 1 295 ? 26.429 39.773 45.150 1.00 15.55 276 THR B N 1
ATOM 5415 C CA . THR B 1 295 ? 26.004 38.432 44.822 1.00 15.32 276 THR B CA 1
ATOM 5416 C C . THR B 1 295 ? 26.484 37.410 45.822 1.00 14.29 276 THR B C 1
ATOM 5417 O O . THR B 1 295 ? 25.697 36.628 46.350 1.00 14.56 276 THR B O 1
ATOM 5421 N N . LEU B 1 296 ? 27.785 37.440 46.092 1.00 15.33 277 LEU B N 1
ATOM 5422 C CA . LEU B 1 296 ? 28.370 36.457 46.973 1.00 15.94 277 LEU B CA 1
ATOM 5423 C C . LEU B 1 296 ? 27.851 36.660 48.399 1.00 16.09 277 LEU B C 1
ATOM 5424 O O . LEU B 1 296 ? 27.567 35.695 49.091 1.00 16.32 277 LEU B O 1
ATOM 5429 N N . THR B 1 297 ? 27.620 37.906 48.814 1.00 15.71 278 THR B N 1
ATOM 5430 C CA . THR B 1 297 ? 27.071 38.151 50.148 1.00 17.02 278 THR B CA 1
ATOM 5431 C C . THR B 1 297 ? 25.620 37.691 50.322 1.00 16.83 278 THR B C 1
ATOM 5432 O O . THR B 1 297 ? 25.291 37.070 51.333 1.00 16.93 278 THR B O 1
ATOM 5436 N N . ASN B 1 298 ? 24.770 37.974 49.338 1.00 15.81 279 ASN B N 1
ATOM 5437 C CA . ASN B 1 298 ? 23.373 37.560 49.405 1.00 15.83 279 ASN B CA 1
ATOM 5438 C C . ASN B 1 298 ? 23.171 36.052 49.228 1.00 15.96 279 ASN B C 1
ATOM 5439 O O . ASN B 1 298 ? 22.197 35.493 49.733 1.00 17.46 279 ASN B O 1
ATOM 5444 N N . GLY B 1 299 ? 24.098 35.416 48.511 1.00 14.92 280 GLY B N 1
ATOM 5445 C CA . GLY B 1 299 ? 24.067 33.955 48.305 1.00 13.91 280 GLY B CA 1
ATOM 5446 C C . GLY B 1 299 ? 24.937 33.129 49.227 1.00 14.99 280 GLY B C 1
ATOM 5447 O O . GLY B 1 299 ? 24.937 31.894 49.167 1.00 14.37 280 GLY B O 1
ATOM 5448 N N . TYR B 1 300 ? 25.630 33.819 50.133 1.00 14.98 281 TYR B N 1
ATOM 5449 C CA . TYR B 1 300 ? 26.646 33.185 50.981 1.00 15.34 281 TYR B CA 1
ATOM 5450 C C . TYR B 1 300 ? 26.167 31.946 51.747 1.00 15.42 281 TYR B C 1
ATOM 5451 O O . TYR B 1 300 ? 25.046 31.890 52.269 1.00 16.86 281 TYR B O 1
ATOM 5460 N N . HIS B 1 301 ? 27.044 30.954 51.815 1.00 15.83 282 HIS B N 1
ATOM 5461 C CA . HIS B 1 301 ? 26.860 29.834 52.697 1.00 16.36 282 HIS B CA 1
ATOM 5462 C C . HIS B 1 301 ? 28.249 29.451 53.175 1.00 17.06 282 HIS B C 1
ATOM 5463 O O . HIS B 1 301 ? 29.218 29.553 52.404 1.00 17.42 282 HIS B O 1
ATOM 5470 N N A LYS B 1 302 ? 28.341 29.000 54.428 0.50 17.74 283 LYS B N 1
ATOM 5471 N N B LYS B 1 302 ? 28.381 29.003 54.421 0.50 17.83 283 LYS B N 1
ATOM 5472 C CA A LYS B 1 302 ? 29.613 28.566 55.004 0.50 18.15 283 LYS B CA 1
ATOM 5473 C CA B LYS B 1 302 ? 29.707 28.644 54.922 0.50 18.24 283 LYS B CA 1
ATOM 5474 C C A LYS B 1 302 ? 30.291 27.497 54.147 0.50 17.52 283 LYS B C 1
ATOM 5475 C C B LYS B 1 302 ? 30.325 27.439 54.195 0.50 17.66 283 LYS B C 1
ATOM 5476 O O A LYS B 1 302 ? 31.509 27.521 53.966 0.50 17.62 283 LYS B O 1
ATOM 5477 O O B LYS B 1 302 ? 31.548 27.302 54.165 0.50 17.80 283 LYS B O 1
ATOM 5488 N N . SER B 1 303 ? 29.486 26.575 53.622 1.00 16.48 284 SER B N 1
ATOM 5489 C CA . SER B 1 303 ? 29.937 25.566 52.663 1.00 16.71 284 SER B CA 1
ATOM 5490 C C . SER B 1 303 ? 29.815 26.255 51.309 1.00 15.73 284 SER B C 1
ATOM 5491 O O . SER B 1 303 ? 28.801 26.143 50.618 1.00 17.20 284 SER B O 1
ATOM 5494 N N . TYR B 1 304 ? 30.837 27.005 50.944 1.00 15.28 285 TYR B N 1
ATOM 5495 C CA . TYR B 1 304 ? 30.627 27.958 49.867 1.00 15.36 285 TYR B CA 1
ATOM 5496 C C . TYR B 1 304 ? 30.633 27.346 48.466 1.00 14.35 285 TYR B C 1
ATOM 5497 O O . TYR B 1 304 ? 30.375 28.071 47.491 1.00 13.69 285 TYR B O 1
ATOM 5506 N N . GLU B 1 305 ? 30.893 26.046 48.370 1.00 13.10 286 GLU B N 1
ATOM 5507 C CA . GLU B 1 305 ? 30.559 25.346 47.120 1.00 12.69 286 GLU B CA 1
ATOM 5508 C C . GLU B 1 305 ? 29.079 25.432 46.775 1.00 13.27 286 GLU B C 1
ATOM 5509 O O . GLU B 1 305 ? 28.705 25.153 45.639 1.00 13.73 286 GLU B O 1
ATOM 5515 N N . LYS B 1 306 ? 28.237 25.762 47.758 1.00 12.25 287 LYS B N 1
ATOM 5516 C CA . LYS B 1 306 ? 26.822 26.047 47.534 1.00 12.28 287 LYS B CA 1
ATOM 5517 C C . LYS B 1 306 ? 26.533 27.394 46.872 1.00 10.93 287 LYS B C 1
ATOM 5518 O O . LYS B 1 306 ? 25.362 27.702 46.637 1.00 11.05 287 LYS B O 1
ATOM 5524 N N . ILE B 1 307 ? 27.558 28.212 46.624 1.00 11.34 288 ILE B N 1
ATOM 5525 C CA . ILE B 1 307 ? 27.354 29.468 45.882 1.00 11.30 288 ILE B CA 1
ATOM 5526 C C . ILE B 1 307 ? 28.462 29.633 44.843 1.00 11.01 288 ILE B C 1
ATOM 5527 O O . ILE B 1 307 ? 29.445 30.328 45.016 1.00 12.03 288 ILE B O 1
ATOM 5532 N N . LEU B 1 308 ? 28.285 28.939 43.724 1.00 10.22 289 LEU B N 1
ATOM 5533 C CA . LEU B 1 308 ? 29.257 28.975 42.645 1.00 10.04 289 LEU B CA 1
ATOM 5534 C C . LEU B 1 308 ? 29.125 30.281 41.894 1.00 10.35 289 LEU B C 1
ATOM 5535 O O . LEU B 1 308 ? 28.040 30.595 41.411 1.00 11.31 289 LEU B O 1
ATOM 5540 N N . ILE B 1 309 ? 30.225 31.020 41.771 1.00 10.39 290 ILE B N 1
ATOM 5541 C CA . ILE B 1 309 ? 30.255 32.283 41.056 1.00 10.30 290 ILE B CA 1
ATOM 5542 C C . ILE B 1 309 ? 30.883 32.012 39.691 1.00 10.62 290 ILE B C 1
ATOM 5543 O O . ILE B 1 309 ? 32.080 31.800 39.578 1.00 10.30 290 ILE B O 1
ATOM 5548 N N . ASN B 1 310 ? 30.061 31.990 38.644 1.00 9.60 291 ASN B N 1
ATOM 5549 C CA . ASN B 1 310 ? 30.579 31.700 37.319 1.00 9.98 291 ASN B CA 1
ATOM 5550 C C . ASN B 1 310 ? 31.141 32.952 36.655 1.00 9.61 291 ASN B C 1
ATOM 5551 O O . ASN B 1 310 ? 30.462 33.975 36.586 1.00 10.53 291 ASN B O 1
ATOM 5556 N N . ILE B 1 311 ? 32.354 32.856 36.126 1.00 9.69 292 ILE B N 1
ATOM 5557 C CA . ILE B 1 311 ? 32.938 33.924 35.329 1.00 9.77 292 ILE B CA 1
ATOM 5558 C C . ILE B 1 311 ? 33.451 33.336 34.027 1.00 10.67 292 ILE B C 1
ATOM 5559 O O . ILE B 1 311 ? 34.355 32.494 34.069 1.00 10.39 292 ILE B O 1
ATOM 5564 N N . GLY B 1 312 ? 32.879 33.787 32.895 1.00 9.68 293 GLY B N 1
ATOM 5565 C CA . GLY B 1 312 ? 33.263 33.238 31.594 1.00 11.12 293 GLY B CA 1
ATOM 5566 C C . GLY B 1 312 ? 34.090 34.246 30.822 1.00 10.47 293 GLY B C 1
ATOM 5567 O O . GLY B 1 312 ? 35.318 34.251 30.944 1.00 10.40 293 GLY B O 1
ATOM 5568 N N . ARG B 1 313 ? 33.429 35.128 30.073 1.00 10.67 294 ARG B N 1
ATOM 5569 C CA . ARG B 1 313 ? 34.129 36.092 29.212 1.00 11.29 294 ARG B CA 1
ATOM 5570 C C . ARG B 1 313 ? 35.116 37.003 29.927 1.00 11.42 294 ARG B C 1
ATOM 5571 O O . ARG B 1 313 ? 36.131 37.362 29.320 1.00 11.39 294 ARG B O 1
ATOM 5579 N N . ALA B 1 314 ? 34.837 37.406 31.169 1.00 11.55 295 ALA B N 1
ATOM 5580 C CA . ALA B 1 314 ? 35.814 38.264 31.890 1.00 11.76 295 ALA B CA 1
ATOM 5581 C C . ALA B 1 314 ? 37.147 37.549 32.096 1.00 13.09 295 ALA B C 1
ATOM 5582 O O . ALA B 1 314 ? 38.143 38.200 32.375 1.00 15.08 295 ALA B O 1
ATOM 5584 N N . ILE B 1 315 ? 37.158 36.219 31.955 1.00 12.20 296 ILE B N 1
ATOM 5585 C CA . ILE B 1 315 ? 38.431 35.463 31.918 1.00 12.56 296 ILE B CA 1
ATOM 5586 C C . ILE B 1 315 ? 38.823 35.116 30.486 1.00 13.11 296 ILE B C 1
ATOM 5587 O O . ILE B 1 315 ? 39.934 35.436 30.041 1.00 13.19 296 ILE B O 1
ATOM 5592 N N . THR B 1 316 ? 37.943 34.468 29.722 1.00 12.96 297 THR B N 1
ATOM 5593 C CA . THR B 1 316 ? 38.344 34.008 28.395 1.00 12.68 297 THR B CA 1
ATOM 5594 C C . THR B 1 316 ? 38.608 35.081 27.339 1.00 12.66 297 THR B C 1
ATOM 5595 O O . THR B 1 316 ? 39.350 34.830 26.382 1.00 13.65 297 THR B O 1
ATOM 5599 N N . LYS B 1 317 ? 38.015 36.255 27.520 1.00 13.73 298 LYS B N 1
ATOM 5600 C CA . LYS B 1 317 ? 38.255 37.393 26.630 1.00 14.60 298 LYS B CA 1
ATOM 5601 C C . LYS B 1 317 ? 39.241 38.377 27.240 1.00 15.25 298 LYS B C 1
ATOM 5602 O O . LYS B 1 317 ? 39.463 39.476 26.710 1.00 16.52 298 LYS B O 1
ATOM 5608 N N . ASN B 1 318 ? 39.850 37.983 28.356 1.00 15.53 299 ASN B N 1
ATOM 5609 C CA . ASN B 1 318 ? 40.938 38.783 28.908 1.00 16.90 299 ASN B CA 1
ATOM 5610 C C . ASN B 1 318 ? 42.252 38.308 28.274 1.00 16.44 299 ASN B C 1
ATOM 5611 O O . ASN B 1 318 ? 42.535 37.119 28.286 1.00 17.40 299 ASN B O 1
ATOM 5616 N N . PRO B 1 319 ? 43.089 39.219 27.730 1.00 16.22 300 PRO B N 1
ATOM 5617 C CA . PRO B 1 319 ? 44.333 38.713 27.147 1.00 15.01 300 PRO B CA 1
ATOM 5618 C C . PRO B 1 319 ? 45.333 38.124 28.131 1.00 14.64 300 PRO B C 1
ATOM 5619 O O . PRO B 1 319 ? 46.345 37.571 27.692 1.00 14.76 300 PRO B O 1
ATOM 5623 N N . TYR B 1 320 ? 45.074 38.313 29.423 1.00 14.38 301 TYR B N 1
ATOM 5624 C CA . TYR B 1 320 ? 45.936 37.792 30.495 1.00 13.60 301 TYR B CA 1
ATOM 5625 C C . TYR B 1 320 ? 45.047 36.912 31.393 1.00 14.27 301 TYR B C 1
ATOM 5626 O O . TYR B 1 320 ? 44.702 37.304 32.499 1.00 13.67 301 TYR B O 1
ATOM 5635 N N . PRO B 1 321 ? 44.625 35.736 30.879 1.00 13.75 302 PRO B N 1
ATOM 5636 C CA . PRO B 1 321 ? 43.579 35.009 31.607 1.00 13.34 302 PRO B CA 1
ATOM 5637 C C . PRO B 1 321 ? 44.007 34.437 32.963 1.00 12.33 302 PRO B C 1
ATOM 5638 O O . PRO B 1 321 ? 43.186 34.388 33.865 1.00 12.68 302 PRO B O 1
ATOM 5642 N N . GLN B 1 322 ? 45.266 34.028 33.124 1.00 12.87 303 GLN B N 1
ATOM 5643 C CA . GLN B 1 322 ? 45.720 33.567 34.446 1.00 12.55 303 GLN B CA 1
ATOM 5644 C C . GLN B 1 322 ? 45.536 34.674 35.486 1.00 12.77 303 GLN B C 1
ATOM 5645 O O . GLN B 1 322 ? 44.994 34.440 36.565 1.00 12.63 303 GLN B O 1
ATOM 5651 N N . LYS B 1 323 ? 45.978 35.877 35.144 1.00 13.00 304 LYS B N 1
ATOM 5652 C CA . LYS B 1 323 ? 45.876 36.978 36.089 1.00 14.50 304 LYS B CA 1
ATOM 5653 C C . LYS B 1 323 ? 44.417 37.373 36.295 1.00 13.85 304 LYS B C 1
ATOM 5654 O O . LYS B 1 323 ? 44.027 37.732 37.395 1.00 14.65 304 LYS B O 1
ATOM 5660 N N . ALA B 1 324 ? 43.618 37.311 35.239 1.00 14.34 305 ALA B N 1
ATOM 5661 C CA . ALA B 1 324 ? 42.181 37.561 35.389 1.00 14.35 305 ALA B CA 1
ATOM 5662 C C . ALA B 1 324 ? 41.548 36.574 36.373 1.00 14.08 305 ALA B C 1
ATOM 5663 O O . ALA B 1 324 ? 40.807 36.945 37.278 1.00 14.56 305 ALA B O 1
ATOM 5665 N N . ALA B 1 325 ? 41.823 35.290 36.189 1.00 12.76 306 ALA B N 1
ATOM 5666 C CA . ALA B 1 325 ? 41.284 34.308 37.121 1.00 12.44 306 ALA B CA 1
ATOM 5667 C C . ALA B 1 325 ? 41.799 34.474 38.539 1.00 12.53 306 ALA B C 1
ATOM 5668 O O . ALA B 1 325 ? 41.042 34.342 39.481 1.00 12.53 306 ALA B O 1
ATOM 5670 N N . GLN B 1 326 ? 43.089 34.775 38.676 1.00 12.58 307 GLN B N 1
ATOM 5671 C CA . GLN B 1 326 ? 43.683 35.018 39.984 1.00 13.59 307 GLN B CA 1
ATOM 5672 C C . GLN B 1 326 ? 42.996 36.185 40.715 1.00 14.24 307 GLN B C 1
ATOM 5673 O O . GLN B 1 326 ? 42.743 36.070 41.903 1.00 14.72 307 GLN B O 1
ATOM 5679 N N A MET B 1 327 ? 42.694 37.270 40.006 0.50 14.88 308 MET B N 1
ATOM 5680 N N B MET B 1 327 ? 42.700 37.254 39.977 0.50 14.51 308 MET B N 1
ATOM 5681 C CA A MET B 1 327 ? 42.037 38.418 40.630 0.50 15.34 308 MET B CA 1
ATOM 5682 C CA B MET B 1 327 ? 42.027 38.437 40.506 0.50 14.65 308 MET B CA 1
ATOM 5683 C C A MET B 1 327 ? 40.662 38.011 41.166 0.50 14.91 308 MET B C 1
ATOM 5684 C C B MET B 1 327 ? 40.665 38.065 41.103 0.50 14.59 308 MET B C 1
ATOM 5685 O O A MET B 1 327 ? 40.306 38.340 42.300 0.50 14.27 308 MET B O 1
ATOM 5686 O O B MET B 1 327 ? 40.327 38.457 42.218 0.50 14.10 308 MET B O 1
ATOM 5695 N N . TYR B 1 328 ? 39.898 37.274 40.361 1.00 12.97 309 TYR B N 1
ATOM 5696 C CA . TYR B 1 328 ? 38.579 36.839 40.834 1.00 12.44 309 TYR B CA 1
ATOM 5697 C C . TYR B 1 328 ? 38.688 35.903 42.037 1.00 12.76 309 TYR B C 1
ATOM 5698 O O . TYR B 1 328 ? 37.933 36.002 43.000 1.00 12.45 309 TYR B O 1
ATOM 5707 N N . TYR B 1 329 ? 39.640 34.978 41.976 1.00 13.12 310 TYR B N 1
ATOM 5708 C CA . TYR B 1 329 ? 39.911 34.079 43.089 1.00 13.42 310 TYR B CA 1
ATOM 5709 C C . TYR B 1 329 ? 40.246 34.896 44.341 1.00 13.81 310 TYR B C 1
ATOM 5710 O O . TYR B 1 329 ? 39.675 34.652 45.391 1.00 12.92 310 TYR B O 1
ATOM 5719 N N . ASP B 1 330 ? 41.148 35.866 44.208 1.00 15.24 311 ASP B N 1
ATOM 5720 C CA . ASP B 1 330 ? 41.570 36.669 45.357 1.00 15.67 311 ASP B CA 1
ATOM 5721 C C . ASP B 1 330 ? 40.432 37.519 45.918 1.00 15.59 311 ASP B C 1
ATOM 5722 O O . ASP B 1 330 ? 40.294 37.616 47.139 1.00 14.92 311 ASP B O 1
ATOM 5727 N N A GLN B 1 331 ? 39.637 38.124 45.038 0.50 14.88 312 GLN B N 1
ATOM 5728 N N B GLN B 1 331 ? 39.633 38.128 45.043 0.50 14.85 312 GLN B N 1
ATOM 5729 C CA A GLN B 1 331 ? 38.502 38.936 45.484 0.50 15.41 312 GLN B CA 1
ATOM 5730 C CA B GLN B 1 331 ? 38.498 38.927 45.508 0.50 15.33 312 GLN B CA 1
ATOM 5731 C C A GLN B 1 331 ? 37.375 38.122 46.103 0.50 15.19 312 GLN B C 1
ATOM 5732 C C B GLN B 1 331 ? 37.442 38.061 46.176 0.50 15.09 312 GLN B C 1
ATOM 5733 O O A GLN B 1 331 ? 36.789 38.544 47.094 0.50 15.02 312 GLN B O 1
ATOM 5734 O O B GLN B 1 331 ? 36.970 38.376 47.267 0.50 14.81 312 GLN B O 1
ATOM 5745 N N . ILE B 1 332 ? 37.082 36.953 45.532 1.00 14.39 313 ILE B N 1
ATOM 5746 C CA . ILE B 1 332 ? 36.119 36.029 46.149 1.00 14.63 313 ILE B CA 1
ATOM 5747 C C . ILE B 1 332 ? 36.598 35.627 47.545 1.00 16.41 313 ILE B C 1
ATOM 5748 O O . ILE B 1 332 ? 35.843 35.636 48.516 1.00 16.16 313 ILE B O 1
ATOM 5753 N N . ASN B 1 333 ? 37.870 35.296 47.648 1.00 17.68 314 ASN B N 1
ATOM 5754 C CA . ASN B 1 333 ? 38.388 34.866 48.927 1.00 20.46 314 ASN B CA 1
ATOM 5755 C C . ASN B 1 333 ? 38.334 36.015 49.953 1.00 20.58 314 ASN B C 1
ATOM 5756 O O . ASN B 1 333 ? 37.987 35.770 51.091 1.00 20.96 314 ASN B O 1
ATOM 5761 N N . ALA B 1 334 ? 38.566 37.258 49.533 1.00 19.92 315 ALA B N 1
ATOM 5762 C CA . ALA B 1 334 ? 38.456 38.421 50.444 1.00 20.35 315 ALA B CA 1
ATOM 5763 C C . ALA B 1 334 ? 37.025 38.544 50.942 1.00 20.64 315 ALA B C 1
ATOM 5764 O O . ALA B 1 334 ? 36.779 38.791 52.125 1.00 21.01 315 ALA B O 1
ATOM 5766 N N . ILE B 1 335 ? 36.079 38.373 50.024 1.00 19.70 316 ILE B N 1
ATOM 5767 C CA . ILE B 1 335 ? 34.659 38.533 50.336 1.00 19.79 316 ILE B CA 1
ATOM 5768 C C . ILE B 1 335 ? 34.194 37.394 51.228 1.00 20.65 316 ILE B C 1
ATOM 5769 O O . ILE B 1 335 ? 33.409 37.629 52.145 1.00 20.83 316 ILE B O 1
ATOM 5774 N N . LEU B 1 336 ? 34.650 36.169 50.953 1.00 21.70 317 LEU B N 1
ATOM 5775 C CA . LEU B 1 336 ? 34.311 35.022 51.790 1.00 22.25 317 LEU B CA 1
ATOM 5776 C C . LEU B 1 336 ? 34.805 35.244 53.218 1.00 24.41 317 LEU B C 1
ATOM 5777 O O . LEU B 1 336 ? 34.092 34.942 54.175 1.00 24.53 317 LEU B O 1
ATOM 5782 N N . LYS B 1 337 ? 36.013 35.787 53.347 1.00 25.81 318 LYS B N 1
ATOM 5783 C CA . LYS B 1 337 ? 36.586 36.103 54.658 1.00 28.74 318 LYS B CA 1
ATOM 5784 C C . LYS B 1 337 ? 35.702 37.120 55.399 1.00 29.43 318 LYS B C 1
ATOM 5785 O O . LYS B 1 337 ? 35.351 36.901 56.562 1.00 30.11 318 LYS B O 1
ATOM 5791 N N . GLN B 1 338 ? 35.306 38.200 54.724 1.00 31.04 319 GLN B N 1
ATOM 5792 C CA . GLN B 1 338 ? 34.388 39.182 55.320 1.00 32.62 319 GLN B CA 1
ATOM 5793 C C . GLN B 1 338 ? 33.077 38.570 55.806 1.00 33.56 319 GLN B C 1
ATOM 5794 O O . GLN B 1 338 ? 32.542 38.982 56.835 1.00 33.62 319 GLN B O 1
ATOM 5800 N N . ASN B 1 339 ? 32.551 37.607 55.053 1.00 34.04 320 ASN B N 1
ATOM 5801 C CA . ASN B 1 339 ? 31.288 36.955 55.390 1.00 35.30 320 ASN B CA 1
ATOM 5802 C C . ASN B 1 339 ? 31.424 35.904 56.485 1.00 36.07 320 ASN B C 1
ATOM 5803 O O . ASN B 1 339 ? 30.437 35.526 57.126 1.00 36.37 320 ASN B O 1
ATOM 5808 N N . MET B 1 340 ? 32.646 35.417 56.667 1.00 37.05 321 MET B N 1
ATOM 5809 C CA . MET B 1 340 ? 32.944 34.433 57.692 1.00 38.42 321 MET B CA 1
ATOM 5810 C C . MET B 1 340 ? 33.187 35.153 59.015 1.00 38.79 321 MET B C 1
ATOM 5811 O O . MET B 1 340 ? 32.647 34.742 60.043 1.00 39.24 321 MET B O 1
#

Solvent-accessible surface area: 24916 Å² total; per-residue (Å²): 129,174,63,91,115,41,65,50,14,4,50,49,17,0,79,112,43,29,90,73,27,78,0,0,0,0,0,0,0,23,0,35,72,158,13,4,94,79,9,43,123,62,4,81,118,91,95,24,70,25,0,97,106,3,47,160,69,172,93,1,80,81,1,59,36,68,70,103,12,0,66,60,52,3,85,44,0,42,209,109,44,165,114,34,40,66,2,0,1,0,0,0,10,0,0,28,1,0,40,32,0,30,112,21,0,0,0,0,9,0,4,0,0,8,0,0,2,35,0,18,34,0,0,14,0,0,18,0,0,2,6,2,0,54,26,48,56,2,0,6,0,0,8,16,15,4,3,8,28,16,59,7,0,88,21,7,17,56,0,0,13,59,50,0,75,8,25,0,0,1,0,0,0,1,2,1,8,43,7,0,77,26,0,0,38,2,145,162,106,93,98,51,25,0,0,0,0,1,0,16,6,10,17,134,25,4,40,40,0,1,65,72,0,34,76,129,157,106,65,0,8,7,14,0,0,66,52,0,38,74,25,5,84,149,16,74,0,68,153,59,62,17,0,2,0,0,8,0,0,1,60,4,48,117,9,0,71,66,0,26,78,130,21,79,97,9,5,0,1,0,25,4,11,18,49,65,128,13,54,14,93,102,0,0,68,34,0,46,20,150,26,34,5,22,0,0,0,12,0,12,65,27,0,7,91,61,100,149,4,59,132,8,0,71,133,48,40,72,89,0,34,54,11,10,165,124,52,188,159,84,11,3,52,32,58,0,74,114,38,37,89,80,26,82,0,0,0,0,0,0,0,22,0,30,68,145,12,4,75,82,10,48,125,65,4,82,126,75,94,13,71,31,0,90,114,2,48,180,77,139,65,0,71,77,6,72,30,77,70,107,24,0,61,52,49,3,89,45,0,43,187,99,62,120,117,36,23,62,2,0,0,0,0,0,10,0,0,31,1,0,41,39,0,28,114,19,0,0,0,0,8,0,4,0,0,7,0,0,2,35,0,21,36,0,0,16,0,0,17,0,0,2,20,5,0,116,52,49,123,5,2,5,0,0,8,16,15,5,4,8,28,22,57,6,0,74,21,6,26,55,0,0,12,50,51,2,102,7,20,0,0,2,0,0,0,1,2,0,5,51,10,0,69,38,0,0,52,6,135,155,100,91,99,41,31,0,0,0,0,2,0,16,6,12,14,131,32,4,35,61,1,0,56,68,0,34,57,116,155,101,66,0,9,10,17,0,0,72,46,0,40,71,19,6,80,137,11,64,0,74,147,54,61,16,0,1,0,0,9,0,0,0,56,5,58,115,11,0,72,69,0,24,77,132,20,78,94,9,7,1,2,0,25,4,11,27,58,58,134,11,56,23,83,107,0,0,58,34,0,47,26,164,30,32,7,22,0,0,0,12,0,10,60,27,0,9,94,50,99,154,6,54,125,10,0,49,129,44,43,76,94,0,40,42,1,10,161,120,43,178

Secondary structure (DSSP, 8-state):
----TTSS-HHHHHHHHHHHH---EEEE----HHHHHHHHHHHHHTTTHHHHHHHT-GGGGG-SS-HHHHTS-HHHHHHH-GGGHHHHHHHHHHHHHHHHHGGG-SEEEEEGGGTSTTTHHHHHHHHHHHHHHHHHT--EEEEEEE---HHHHHHHHIIIIIIS--SEEEE--TT-SGGGGGTSEETTTTEE-EEEEEEE--STTTHHHHTT-EETTEEHHHHHHHHHHHHHHHTTTGGGT--EEEEE-TT-HHHHHHHHHHSTT--EEE--SSTT---HHHHHHHH--SSGGGEEEEE-HHHHTSS-HHHHHHHHHHHHHHHHHHH-/---HHHHHHHHHHHH---EEEEE---HHHHHHHHHHHHHTTTHHHHHHHHSGGGGG-SSSHHHHTS-HHHHHHH-GGGHHHHHHHHHHHHHHHHHGGG-SEEEEEGGGTSTTTHHHHHHHHHHHHHHHHTT--EEEEEEE---HHHHHHHHIIIIIIS--SEEEE--TT-SGGGGGTSEETTTTEE-EEEEEEE--STTTHHHHTT-EETTEEHHHHHHHHHHHHHHHTTTGGGT--EEEEE-TT-HHHHHHHHHHSTT--EEE--BSTT-B-HHHHHHHH--SSGGGEEEEE-HHHHTSSSHHHHHHHHHHHHHHHHHHH-

Foldseek 3Di:
DDDDQLPAAPLVLLLVLCVVQVFQAEEEAQQAPVLLVVQVVVCVVVVNPQLVVLLPDVCLVVADPPSVQLNDRLVCCVPPVVVCNSLNSLLSLLSSLCVLFVSLHSEYEYEVVRQPPVHCSSVSSLLRSLSSCSVVSHAYEYEDQDDDDLVVCLVVLCCQCVRSVHQEYEHEAPVHQVSCCSRQADPVVGHGGAYAYEQADLPPCRCVQNPPDDDPPDGNSRVVQVRNVVVCVVSVQVVRVYYYAYEHELQRLVVLLVCCVVVVPGAYAYEQPAPNPRDLLSNCVSNPDLSNNSYRYYDYCQQSVDPNNSVSSVVVSVVRSVSNVVVD/DQAVLRLLLVLCVVQVFQAAEEAQAAPVLLVVQVVVCVVVVNVQLVVLLPDDLLCFFDPPSVLLNDDLVCCVVPVVVCNSLNSLLSLLSSLCVLFVSLHQEYEYEVVSQPPVHPSSVSSLLRSLSSCVVVSHAYEYEDQDDDDQVVCLVVLCVQCPRSVHQEYEHEAPVHLVNCCSNQADPVVGHGGAYAYEQADLDPPSCPQNAPDDDPPDGNSVVVQVRNQVVCVVRVRVVVNYYYAYEHELQRLVVLLVCCVVVVPGAYAYEQPQPNPRDLLSSCLSNPDLSSNSYRYYDYCQQSVDPNNSVSSVVVSVVRSVSSVVND